Protein AF-A0A1C5TVU7-F1 (afdb_monomer_lite)

Foldseek 3Di:
DDDDDDDDDDDDDDDDDDDDDPVVVVVVVVVVVVVVVVQVVLLVLLLLQLVVQLVLQQLQWFFQDWDDDPQKIWTQIQQRDIGIDHDWDDKDWQDFDWDADPVQFIATQNHTDFHSYDPGTFRKHWDADPVQFIWIDRPNPPDTDFRAHPVRHGRGGDDPDPTDDTDQQWPDWDDDPQWTWTAGDVGDITTHGRDHFNHWYWPQDPPQDDPQEREDEQFDKDKTKIFGGADDKDKDFAPFAKDWDWDDQDPRMIIIIITHHNDDGPDDDDPDPPRFKMKIWHDHVVDIRIDIGGYDYDHAQAWPLVCQVVFHFDQFVNDTDHCVVFNDEAEADDQADEDDAAGHYEYEAPYAHEDDYPDAYQHHHYEDTHPVAAHHYEYLEARHHENPPDLRREAEAERHEYHPQNHADPVRHDEAHYHYPYQAAREDHEYGLYEDEIHPLYANDEAQAQRYEHLEYEYYNYEYEDEDQHAYEHYAHNAHQHEHREYYDEQYEYEYLDPLAAHQAAADYHHQNYEYAEYAAYQAEYERYHRALCERHRYAAYAEYHHAQEEAEYAHDHPAEYEHDEYNPFLHHYDDADHAEYEYDDDHHYWNYRVHCRRYDPHHDIYHYDDDDQCVCHDDDSVVRDGQGDPVSRSHHHDDD

Structure (mmCIF, N/CA/C/O backbone):
data_AF-A0A1C5TVU7-F1
#
_entry.id   AF-A0A1C5TVU7-F1
#
loop_
_atom_site.group_PDB
_atom_site.id
_atom_site.type_symbol
_atom_site.label_atom_id
_atom_site.label_alt_id
_atom_site.label_comp_id
_atom_site.label_asym_id
_atom_site.label_entity_id
_atom_site.label_seq_id
_atom_site.pdbx_PDB_ins_code
_atom_site.Cartn_x
_atom_site.Cartn_y
_atom_site.Cartn_z
_atom_site.occupancy
_atom_site.B_iso_or_equiv
_atom_site.auth_seq_id
_atom_site.auth_comp_id
_atom_site.auth_asym_id
_atom_site.auth_atom_id
_atom_site.pdbx_PDB_model_num
ATOM 1 N N . MET A 1 1 ? -53.229 -3.288 -86.087 1.00 27.42 1 MET A N 1
ATOM 2 C CA . MET A 1 1 ? -53.213 -4.765 -85.972 1.00 27.42 1 MET A CA 1
ATOM 3 C C . MET A 1 1 ? -52.046 -5.154 -85.068 1.00 27.42 1 MET A C 1
ATOM 5 O O . MET A 1 1 ? -50.984 -4.620 -85.321 1.00 27.42 1 MET A O 1
ATOM 9 N N . LYS A 1 2 ? -52.284 -6.005 -84.045 1.00 24.69 2 LYS A N 1
ATOM 10 C CA . LYS A 1 2 ? -51.354 -6.908 -83.299 1.00 24.69 2 LYS A CA 1
ATOM 11 C C . LYS A 1 2 ? -49.920 -6.385 -83.006 1.00 24.69 2 LYS A C 1
ATOM 13 O O . LYS A 1 2 ? -49.188 -6.123 -83.937 1.00 24.69 2 LYS A O 1
ATOM 18 N N . LYS A 1 3 ? -49.362 -6.332 -81.792 1.00 26.61 3 LYS A N 1
ATOM 19 C CA . LYS A 1 3 ? -49.679 -6.824 -80.440 1.00 26.61 3 LYS A CA 1
ATOM 20 C C . LYS A 1 3 ? -48.896 -5.964 -79.421 1.00 26.61 3 LYS A C 1
ATOM 22 O O . LYS A 1 3 ? -47.933 -5.293 -79.764 1.00 26.61 3 LYS A O 1
ATOM 27 N N . LEU A 1 4 ? -49.379 -6.031 -78.186 1.00 27.67 4 LEU A N 1
ATOM 28 C CA . LEU A 1 4 ? -49.015 -5.322 -76.961 1.00 27.67 4 LEU A CA 1
ATOM 29 C C . LEU A 1 4 ? -47.570 -5.477 -76.430 1.00 27.67 4 LEU A C 1
ATOM 31 O O . LEU A 1 4 ? -46.970 -6.537 -76.572 1.00 27.67 4 LEU A O 1
ATOM 35 N N . LYS A 1 5 ? -47.222 -4.475 -75.595 1.00 25.88 5 LYS A N 1
ATOM 36 C CA . LYS A 1 5 ? -46.318 -4.459 -74.419 1.00 25.88 5 LYS A CA 1
ATOM 37 C C . LYS A 1 5 ? -44.823 -4.225 -74.674 1.00 25.88 5 LYS A C 1
ATOM 39 O O . LYS A 1 5 ? -44.022 -5.148 -74.710 1.00 25.88 5 LYS A O 1
ATOM 44 N N . SER A 1 6 ? -44.479 -2.938 -74.722 1.00 25.86 6 SER A N 1
ATOM 45 C CA . SER A 1 6 ? -43.152 -2.388 -74.441 1.00 25.86 6 SER A CA 1
ATOM 46 C C . SER A 1 6 ? -43.303 -1.374 -73.308 1.00 25.86 6 SER A C 1
ATOM 48 O O . SER A 1 6 ? -44.152 -0.491 -73.413 1.00 25.86 6 SER A O 1
ATOM 50 N N . LEU A 1 7 ? -42.526 -1.534 -72.239 1.00 27.09 7 LEU A N 1
ATOM 51 C CA . LEU A 1 7 ? -42.078 -0.455 -71.355 1.00 27.09 7 LEU A CA 1
ATOM 52 C C . LEU A 1 7 ? -40.897 -0.985 -70.531 1.00 27.09 7 LEU A C 1
ATOM 54 O O . LEU A 1 7 ? -41.048 -1.548 -69.452 1.00 27.09 7 LEU A O 1
ATOM 58 N N . LEU A 1 8 ? -39.718 -0.822 -71.132 1.00 28.09 8 LEU A N 1
ATOM 59 C CA . LEU A 1 8 ? -38.454 -0.518 -70.456 1.00 28.09 8 LEU A CA 1
ATOM 60 C C . LEU A 1 8 ? -38.727 0.627 -69.449 1.00 28.09 8 LEU A C 1
ATOM 62 O O . LEU A 1 8 ? -39.401 1.587 -69.831 1.00 28.09 8 LEU A O 1
ATOM 66 N N . PRO A 1 9 ? -38.222 0.570 -68.207 1.00 30.83 9 PRO A N 1
ATOM 67 C CA . PRO A 1 9 ? -36.780 0.640 -67.997 1.00 30.83 9 PRO A CA 1
ATOM 68 C C . PRO A 1 9 ? -36.254 -0.371 -66.965 1.00 30.83 9 PRO A C 1
ATOM 70 O O . PRO A 1 9 ? -37.017 -1.050 -66.293 1.00 30.83 9 PRO A O 1
ATOM 73 N N . PHE A 1 10 ? -34.927 -0.416 -66.839 1.00 27.92 10 PHE A N 1
ATOM 74 C CA . PHE A 1 10 ? -34.132 -1.210 -65.892 1.00 27.92 10 PHE A CA 1
ATOM 75 C C . PHE A 1 10 ? -33.858 -2.670 -66.268 1.00 27.92 10 PHE A C 1
ATOM 77 O O . PHE A 1 10 ? -34.174 -3.608 -65.544 1.00 27.92 10 PHE A O 1
ATOM 84 N N . LEU A 1 11 ? -33.140 -2.846 -67.381 1.00 29.70 11 LEU A N 1
ATOM 85 C CA . LEU A 1 11 ? -32.327 -4.037 -67.618 1.00 29.70 11 LEU A CA 1
ATOM 86 C C . LEU A 1 11 ? -30.891 -3.619 -67.981 1.00 29.70 11 LEU A C 1
ATOM 88 O O . LEU A 1 11 ? -30.637 -3.195 -69.103 1.00 29.70 11 LEU A O 1
ATOM 92 N N . LEU A 1 12 ? -30.004 -3.690 -66.984 1.00 29.80 12 LEU A N 1
ATOM 93 C CA . LEU A 1 12 ? -28.526 -3.683 -67.017 1.00 29.80 12 LEU A CA 1
ATOM 94 C C . LEU A 1 12 ? -28.094 -3.763 -65.534 1.00 29.80 12 LEU A C 1
ATOM 96 O O . LEU A 1 12 ? -27.979 -2.746 -64.868 1.00 29.80 12 LEU A O 1
ATOM 100 N N . MET A 1 13 ? -28.245 -4.907 -64.860 1.00 33.16 13 MET A N 1
ATOM 101 C CA . MET A 1 13 ? -27.297 -6.032 -64.808 1.00 33.16 13 MET A CA 1
ATOM 102 C C . MET A 1 13 ? -25.893 -5.591 -64.347 1.00 33.16 13 MET A C 1
ATOM 104 O O . MET A 1 13 ? -25.187 -4.974 -65.134 1.00 33.16 13 MET A O 1
ATOM 108 N N . LEU A 1 14 ? -25.507 -5.923 -63.099 1.00 29.34 14 LEU A N 1
ATOM 109 C CA . LEU A 1 14 ? -24.294 -6.696 -62.753 1.00 29.34 14 LEU A CA 1
ATOM 110 C C . LEU A 1 14 ? -24.145 -6.919 -61.217 1.00 29.34 14 LEU A C 1
ATOM 112 O O . LEU A 1 14 ? -24.121 -5.968 -60.449 1.00 29.34 14 LEU A O 1
ATOM 116 N N . PHE A 1 15 ? -23.989 -8.199 -60.843 1.00 31.27 15 PHE A N 1
ATOM 117 C CA . PHE A 1 15 ? -23.449 -8.810 -59.606 1.00 31.27 15 PHE A CA 1
ATOM 118 C C . PHE A 1 15 ? -24.074 -8.530 -58.219 1.00 31.27 15 PHE A C 1
ATOM 120 O O . PHE A 1 15 ? -23.709 -7.585 -57.531 1.00 31.27 15 PHE A O 1
ATOM 127 N N . ALA A 1 16 ? -24.860 -9.498 -57.724 1.00 30.72 16 ALA A N 1
ATOM 128 C CA . ALA A 1 16 ? -24.918 -9.840 -56.299 1.00 30.72 16 ALA A CA 1
ATOM 129 C C . ALA A 1 16 ? -24.922 -11.372 -56.147 1.00 30.72 16 ALA A C 1
ATOM 131 O O . ALA A 1 16 ? -25.709 -12.074 -56.782 1.00 30.72 16 ALA A O 1
ATOM 132 N N . LEU A 1 17 ? -23.961 -11.860 -55.366 1.00 33.59 17 LEU A N 1
ATOM 133 C CA . LEU A 1 17 ? -23.707 -13.260 -55.047 1.00 33.59 17 LEU A CA 1
ATOM 134 C C . LEU A 1 17 ? -24.879 -13.876 -54.267 1.00 33.59 17 LEU A C 1
ATOM 136 O O . LEU A 1 17 ? -25.581 -13.201 -53.520 1.00 33.59 17 LEU A O 1
ATOM 140 N N . VAL A 1 18 ? -25.063 -15.179 -54.465 1.00 37.00 18 VAL A N 1
ATOM 141 C CA . VAL A 1 18 ? -26.074 -16.038 -53.841 1.00 37.00 18 VAL A CA 1
ATOM 142 C C . VAL A 1 18 ? -25.920 -16.021 -52.314 1.00 37.00 18 VAL A C 1
ATOM 144 O O . VAL A 1 18 ? -24.942 -16.544 -51.789 1.00 37.00 18 VAL A O 1
ATOM 147 N N . GLY A 1 19 ? -26.892 -15.444 -51.605 1.00 31.45 19 GLY A N 1
ATOM 148 C CA . GLY A 1 19 ? -27.056 -15.622 -50.163 1.00 31.45 19 GLY A CA 1
ATOM 149 C C . GLY A 1 19 ? -27.772 -16.942 -49.881 1.00 31.45 19 GLY A C 1
ATOM 150 O O . GLY A 1 19 ? -28.969 -17.062 -50.142 1.00 31.45 19 GLY A O 1
ATOM 151 N N . CYS A 1 20 ? -27.039 -17.939 -49.380 1.00 40.50 20 CYS A N 1
ATOM 152 C CA . CYS A 1 20 ? -27.645 -19.093 -48.719 1.00 40.50 20 CYS A CA 1
ATOM 153 C C . CYS A 1 20 ? -28.270 -18.646 -47.392 1.00 40.50 20 CYS A C 1
ATOM 155 O O . CYS A 1 20 ? -27.730 -17.792 -46.696 1.00 40.50 20 CYS A O 1
ATOM 157 N N . LYS A 1 21 ? -29.438 -19.218 -47.104 1.00 43.78 21 LYS A N 1
ATOM 158 C CA . LYS A 1 21 ? -30.357 -18.870 -46.020 1.00 43.78 21 LYS A CA 1
ATOM 159 C C . LYS A 1 21 ? -29.686 -18.885 -44.643 1.00 43.78 21 LYS A C 1
ATOM 161 O O . LYS A 1 21 ? -29.135 -19.901 -44.236 1.00 43.78 21 LYS A O 1
ATOM 166 N N . THR A 1 22 ? -29.811 -17.775 -43.930 1.00 49.34 22 THR A N 1
ATOM 167 C CA . THR A 1 22 ? -29.340 -17.561 -42.554 1.00 49.34 22 THR A CA 1
ATOM 168 C C . THR A 1 22 ? -30.268 -18.188 -41.497 1.00 49.34 22 THR A C 1
ATOM 170 O O . THR A 1 22 ? -29.859 -18.350 -40.355 1.00 49.34 22 THR A O 1
ATOM 173 N N . ASP A 1 23 ? -31.483 -18.598 -41.881 1.00 49.44 23 ASP A N 1
ATOM 174 C CA . ASP A 1 23 ? -32.548 -19.029 -40.955 1.00 49.44 23 ASP A CA 1
ATOM 175 C C . ASP A 1 23 ? -32.350 -20.431 -40.338 1.00 49.44 23 ASP A C 1
ATOM 177 O O . ASP A 1 23 ? -32.939 -20.732 -39.300 1.00 49.44 23 ASP A O 1
ATOM 181 N N . ASP A 1 24 ? -31.557 -21.311 -40.962 1.00 51.19 24 ASP A N 1
ATOM 182 C CA . ASP A 1 24 ? -31.311 -22.670 -40.440 1.00 51.19 24 ASP A CA 1
ATOM 183 C C . ASP A 1 24 ? -30.232 -22.667 -39.335 1.00 51.19 24 ASP A C 1
ATOM 185 O O . ASP A 1 24 ? -30.281 -23.478 -38.415 1.00 51.19 24 ASP A O 1
ATOM 189 N N . LEU A 1 25 ? -29.309 -21.696 -39.363 1.00 50.88 25 LEU A N 1
ATOM 190 C CA . LEU A 1 25 ? -28.251 -21.544 -38.357 1.00 50.88 25 LEU A CA 1
ATOM 191 C C . LEU A 1 25 ? -28.781 -21.017 -37.018 1.00 50.88 25 LEU A C 1
ATOM 193 O O . LEU A 1 25 ? -28.322 -21.469 -35.975 1.00 50.88 25 LEU A O 1
ATOM 197 N N . GLU A 1 26 ? -29.751 -20.097 -37.027 1.00 55.28 26 GLU A N 1
ATOM 198 C CA . GLU A 1 26 ? -30.350 -19.577 -35.787 1.00 55.28 26 GLU A CA 1
ATOM 199 C C . GLU A 1 26 ? -31.106 -20.670 -35.015 1.00 55.28 26 GLU A C 1
ATOM 201 O O . GLU A 1 26 ? -30.953 -20.780 -33.802 1.00 55.28 26 GLU A O 1
ATOM 206 N N . LYS A 1 27 ? -31.832 -21.557 -35.710 1.00 55.69 27 LYS A N 1
ATOM 207 C CA . LYS A 1 27 ? -32.555 -22.674 -35.071 1.00 55.69 27 LYS A CA 1
ATOM 208 C C . LYS A 1 27 ? -31.632 -23.737 -34.484 1.00 55.69 27 LYS A C 1
ATOM 210 O O . LYS A 1 27 ? -31.920 -24.266 -33.411 1.00 55.69 27 LYS A O 1
ATOM 215 N N . ASP A 1 28 ? -30.537 -24.050 -35.171 1.00 56.56 28 ASP A N 1
ATOM 216 C CA . ASP A 1 28 ? -29.544 -24.999 -34.666 1.00 56.56 28 ASP A CA 1
ATOM 217 C C . ASP A 1 28 ? -28.790 -24.422 -33.456 1.00 56.56 28 ASP A C 1
ATOM 219 O O . ASP A 1 28 ? -28.496 -25.158 -32.513 1.00 56.56 28 ASP A O 1
ATOM 223 N N . ILE A 1 29 ? -28.529 -23.107 -33.440 1.00 54.69 29 ILE A N 1
ATOM 224 C CA . ILE A 1 29 ? -27.937 -22.395 -32.296 1.00 54.69 29 ILE A CA 1
ATOM 225 C C . ILE A 1 29 ? -28.877 -22.411 -31.088 1.00 54.69 29 ILE A C 1
ATOM 227 O O . ILE A 1 29 ? -28.424 -22.731 -29.989 1.00 54.69 29 ILE A O 1
ATOM 231 N N . ASP A 1 30 ? -30.166 -22.126 -31.279 1.00 57.28 30 ASP A N 1
ATOM 232 C CA . ASP A 1 30 ? -31.153 -22.160 -30.195 1.00 57.28 30 ASP A CA 1
ATOM 233 C C . ASP A 1 30 ? -31.316 -23.585 -29.635 1.00 57.28 30 ASP A C 1
ATOM 235 O O . ASP A 1 30 ? -31.262 -23.787 -28.424 1.00 57.28 30 ASP A O 1
ATOM 239 N N . SER A 1 31 ? -31.366 -24.604 -30.502 1.00 55.62 31 SER A N 1
ATOM 240 C CA . SER A 1 31 ? -31.396 -26.010 -30.075 1.00 55.62 31 SER A CA 1
ATOM 241 C C . SER A 1 31 ? -30.129 -26.433 -29.320 1.00 55.62 31 SER A C 1
ATOM 243 O O . SER A 1 31 ? -30.202 -27.177 -28.341 1.00 55.62 31 SER A O 1
ATOM 245 N N . LEU A 1 32 ? -28.949 -25.974 -29.748 1.00 56.03 32 LEU A N 1
ATOM 246 C CA . LEU A 1 32 ? -27.689 -26.227 -29.045 1.00 56.03 32 LEU A CA 1
ATOM 247 C C . LEU A 1 32 ? -27.647 -25.525 -27.686 1.00 56.03 32 LEU A C 1
ATOM 249 O O . LEU A 1 32 ? -27.160 -26.117 -26.724 1.00 56.03 32 LEU A O 1
ATOM 253 N N . LYS A 1 33 ? -28.175 -24.303 -27.596 1.00 57.56 33 LYS A N 1
ATOM 254 C CA . LYS A 1 33 ? -28.256 -23.531 -26.355 1.00 57.56 33 LYS A CA 1
ATOM 255 C C . LYS A 1 33 ? -29.164 -24.213 -25.333 1.00 57.56 33 LYS A C 1
ATOM 257 O O . LYS A 1 33 ? -28.729 -24.428 -24.206 1.00 57.56 33 LYS A O 1
ATOM 262 N N . ASP A 1 34 ? -30.342 -24.672 -25.754 1.00 59.03 34 ASP A N 1
ATOM 263 C CA . ASP A 1 34 ? -31.269 -25.425 -24.898 1.00 59.03 34 ASP A CA 1
ATOM 264 C C . ASP A 1 34 ? -30.643 -26.736 -24.381 1.00 59.03 34 ASP A C 1
ATOM 266 O O . ASP A 1 34 ? -30.834 -27.129 -23.228 1.00 59.03 34 ASP A O 1
ATOM 270 N N . ARG A 1 35 ? -29.831 -27.405 -25.212 1.00 64.50 35 ARG A N 1
ATOM 271 C CA . ARG A 1 35 ? -29.111 -28.634 -24.833 1.00 64.50 35 ARG A CA 1
ATOM 272 C C . ARG A 1 35 ? -27.988 -28.382 -23.830 1.00 64.50 35 ARG A C 1
ATOM 274 O O . ARG A 1 35 ? -27.797 -29.206 -22.941 1.00 64.50 35 ARG A O 1
ATOM 281 N N . VAL A 1 36 ? -27.250 -27.279 -23.969 1.00 60.66 36 VAL A N 1
ATOM 282 C CA . VAL A 1 36 ? -26.203 -26.885 -23.010 1.00 60.66 36 VAL A CA 1
ATOM 283 C C . VAL A 1 36 ? -26.833 -26.547 -21.662 1.00 60.66 36 VAL A C 1
ATOM 285 O O . VAL A 1 36 ? -26.415 -27.105 -20.654 1.00 60.66 36 VAL A O 1
ATOM 288 N N . THR A 1 37 ? -27.911 -25.759 -21.656 1.00 62.44 37 THR A N 1
ATOM 289 C CA . THR A 1 37 ? -28.654 -25.437 -20.429 1.00 62.44 37 THR A CA 1
ATOM 290 C C . THR A 1 37 ? -29.204 -26.691 -19.738 1.00 62.44 37 THR A C 1
ATOM 292 O O . THR A 1 37 ? -29.186 -26.779 -18.512 1.00 62.44 37 THR A O 1
ATOM 295 N N . SER A 1 38 ? -29.640 -27.702 -20.499 1.00 65.12 38 SER A N 1
ATOM 296 C CA . SER A 1 38 ? -30.075 -28.985 -19.930 1.00 65.12 38 SER A CA 1
ATOM 297 C C . SER A 1 38 ? -28.930 -29.779 -19.285 1.00 65.12 38 SER A C 1
ATOM 299 O O . SER A 1 38 ? -29.127 -30.338 -18.209 1.00 65.12 38 SER A O 1
ATOM 301 N N . LEU A 1 39 ? -27.742 -29.816 -19.900 1.00 69.31 39 LEU A N 1
ATOM 302 C CA . LEU A 1 39 ? -26.565 -30.498 -19.341 1.00 69.31 39 LEU A CA 1
ATOM 303 C C . LEU A 1 39 ? -26.030 -29.793 -18.085 1.00 69.31 39 LEU A C 1
ATOM 305 O O . LEU A 1 39 ? -25.694 -30.459 -17.111 1.00 69.31 39 LEU A O 1
ATOM 309 N N . GLU A 1 40 ? -25.996 -28.459 -18.077 1.00 68.94 40 GLU A N 1
ATOM 310 C CA . GLU A 1 40 ? -25.577 -27.666 -16.911 1.00 68.94 40 GLU A CA 1
ATOM 311 C C . GLU A 1 40 ? -26.496 -27.903 -15.703 1.00 68.94 40 GLU A C 1
ATOM 313 O O . GLU A 1 40 ? -26.018 -28.116 -14.588 1.00 68.94 40 GLU A O 1
ATOM 318 N N . ALA A 1 41 ? -27.814 -27.951 -15.929 1.00 67.38 41 ALA A N 1
ATOM 319 C CA . ALA A 1 41 ? -28.784 -28.261 -14.881 1.00 67.38 41 ALA A CA 1
ATOM 320 C C . ALA A 1 41 ? -28.593 -29.676 -14.302 1.00 67.38 41 ALA A C 1
ATOM 322 O O . ALA A 1 41 ? -28.728 -29.867 -13.096 1.00 67.38 41 ALA A O 1
ATOM 323 N N . GLN A 1 42 ? -28.237 -30.658 -15.136 1.00 69.00 42 GLN A N 1
ATOM 324 C CA . GLN A 1 42 ? -27.994 -32.037 -14.695 1.00 69.00 42 GLN A CA 1
ATOM 325 C C . GLN A 1 42 ? -26.714 -32.179 -13.873 1.00 69.00 42 GLN A C 1
ATOM 327 O O . GLN A 1 42 ? -26.715 -32.865 -12.857 1.00 69.00 42 GLN A O 1
ATOM 332 N N . VAL A 1 43 ? -25.628 -31.518 -14.285 1.00 76.12 43 VAL A N 1
ATOM 333 C CA . VAL A 1 43 ? -24.376 -31.495 -13.513 1.00 76.12 43 VAL A CA 1
ATOM 334 C C . VAL A 1 43 ? -24.604 -30.880 -12.136 1.00 76.12 43 VAL A C 1
ATOM 336 O O . VAL A 1 43 ? -24.103 -31.402 -11.140 1.00 76.12 43 VAL A O 1
ATOM 339 N N . SER A 1 44 ? -25.364 -29.782 -12.071 1.00 75.56 44 SER A N 1
ATOM 340 C CA . SER A 1 44 ? -25.726 -29.159 -10.796 1.00 75.56 44 SER A CA 1
ATOM 341 C C . SER A 1 44 ? -26.488 -30.140 -9.910 1.00 75.56 44 SER A C 1
ATOM 343 O O . SER A 1 44 ? -26.079 -30.377 -8.778 1.00 75.56 44 SER A O 1
ATOM 345 N N . LEU A 1 45 ? -27.533 -30.768 -10.453 1.00 71.81 45 LEU A N 1
ATOM 346 C CA . LEU A 1 45 ? -28.389 -31.692 -9.714 1.00 71.81 45 LEU A CA 1
ATOM 347 C C . LEU A 1 45 ? -27.619 -32.918 -9.191 1.00 71.81 45 LEU A C 1
ATOM 349 O O . LEU A 1 45 ? -27.777 -33.303 -8.034 1.00 71.81 45 LEU A O 1
ATOM 353 N N . LEU A 1 46 ? -26.720 -33.478 -10.005 1.00 77.06 46 LEU A N 1
ATOM 354 C CA . LEU A 1 46 ? -25.828 -34.563 -9.598 1.00 77.06 46 LEU A CA 1
ATOM 355 C C . LEU A 1 46 ? -24.947 -34.159 -8.409 1.00 77.06 46 LEU A C 1
ATOM 357 O O . LEU A 1 46 ? -24.852 -34.884 -7.419 1.00 77.06 46 LEU A O 1
ATOM 361 N N . ASN A 1 47 ? -24.300 -32.997 -8.502 1.00 80.56 47 ASN A N 1
ATOM 362 C CA . ASN A 1 47 ? -23.442 -32.492 -7.434 1.00 80.56 47 ASN A CA 1
ATOM 363 C C . ASN A 1 47 ? -24.239 -32.233 -6.142 1.00 80.56 47 ASN A C 1
ATOM 365 O O . ASN A 1 47 ? -23.749 -32.541 -5.051 1.00 80.56 47 ASN A O 1
ATOM 369 N N . ASP A 1 48 ? -25.469 -31.729 -6.261 1.00 77.25 48 ASP A N 1
ATOM 370 C CA . ASP A 1 48 ? -26.373 -31.499 -5.131 1.00 77.25 48 ASP A CA 1
ATOM 371 C C . ASP A 1 48 ? -26.768 -32.821 -4.445 1.00 77.25 48 ASP A C 1
ATOM 373 O O . ASP A 1 48 ? -26.665 -32.937 -3.219 1.00 77.25 48 ASP A O 1
ATOM 377 N N . ASN A 1 49 ? -27.120 -33.855 -5.218 1.00 76.25 49 ASN A N 1
ATOM 378 C CA . ASN A 1 49 ? -27.471 -35.180 -4.694 1.00 76.25 49 ASN A CA 1
ATOM 379 C C . ASN A 1 49 ? -26.283 -35.886 -4.016 1.00 76.25 49 ASN A C 1
ATOM 381 O O . ASN A 1 49 ? -26.441 -36.473 -2.941 1.00 76.25 49 ASN A O 1
ATOM 385 N N . LEU A 1 50 ? -25.078 -35.801 -4.595 1.00 79.06 50 LEU A N 1
ATOM 386 C CA . LEU A 1 50 ? -23.856 -36.357 -3.994 1.00 79.06 50 LEU A CA 1
ATOM 387 C C . LEU A 1 50 ? -23.549 -35.710 -2.638 1.00 79.06 50 LEU A C 1
ATOM 389 O O . LEU A 1 50 ? -23.174 -36.392 -1.678 1.00 79.06 50 LEU A O 1
ATOM 393 N N . ASN A 1 51 ? -23.743 -34.394 -2.537 1.00 80.25 51 ASN A N 1
ATOM 394 C CA . ASN A 1 51 ? -23.616 -33.681 -1.272 1.00 80.25 51 ASN A CA 1
ATOM 395 C C . ASN A 1 51 ? -24.694 -34.117 -0.266 1.00 80.25 51 ASN A C 1
ATOM 397 O O . ASN A 1 51 ? -24.389 -34.345 0.907 1.00 80.25 51 ASN A O 1
ATOM 401 N N . ALA A 1 52 ? -25.935 -34.295 -0.721 1.00 77.25 52 ALA A N 1
ATOM 402 C CA . ALA A 1 52 ? -27.035 -34.733 0.128 1.00 77.25 52 ALA A CA 1
ATOM 403 C C . ALA A 1 52 ? -26.777 -36.108 0.769 1.00 77.25 52 ALA A C 1
ATOM 405 O O . ALA A 1 52 ? -26.967 -36.279 1.974 1.00 77.25 52 ALA A O 1
ATOM 406 N N . ILE A 1 53 ? -26.261 -37.066 -0.005 1.00 78.19 53 ILE A N 1
ATOM 407 C CA . ILE A 1 53 ? -25.900 -38.406 0.481 1.00 78.19 53 ILE A CA 1
ATOM 408 C C . ILE A 1 53 ? -24.784 -38.347 1.510 1.00 78.19 53 ILE A C 1
ATOM 410 O O . ILE A 1 53 ? -24.903 -38.965 2.565 1.00 78.19 53 ILE A O 1
ATOM 414 N N . ARG A 1 54 ? -23.728 -37.570 1.243 1.00 79.69 54 ARG A N 1
ATOM 415 C CA . ARG A 1 54 ? -22.626 -37.384 2.196 1.00 79.69 54 ARG A CA 1
ATOM 416 C C . ARG A 1 54 ? -23.152 -36.935 3.562 1.00 79.69 54 ARG A C 1
ATOM 418 O O . ARG A 1 54 ? -22.704 -37.429 4.591 1.00 79.69 54 ARG A O 1
ATOM 425 N N . VAL A 1 55 ? -24.125 -36.024 3.573 1.00 78.56 55 VAL A N 1
ATOM 426 C CA . VAL A 1 55 ? -24.732 -35.524 4.812 1.00 78.56 55 VAL A CA 1
ATOM 427 C C . VAL A 1 55 ? -25.619 -36.568 5.491 1.00 78.56 55 VAL A C 1
ATOM 429 O O . VAL A 1 55 ? -25.553 -36.705 6.712 1.00 78.56 55 VAL A O 1
ATOM 432 N N . ILE A 1 56 ? -26.410 -37.329 4.728 1.00 78.31 56 ILE A N 1
ATOM 433 C CA . ILE A 1 56 ? -27.221 -38.432 5.270 1.00 78.31 56 ILE A CA 1
ATOM 434 C C . ILE A 1 56 ? -26.325 -39.498 5.918 1.00 78.31 56 ILE A C 1
ATOM 436 O O . ILE A 1 56 ? -26.625 -39.970 7.013 1.00 78.31 56 ILE A O 1
ATOM 440 N N . LEU A 1 57 ? -25.216 -39.847 5.263 1.00 76.94 57 LEU A N 1
ATOM 441 C CA . LEU A 1 57 ? -24.261 -40.857 5.718 1.00 76.94 57 LEU A CA 1
ATOM 442 C C . LEU A 1 57 ? -23.433 -40.423 6.929 1.00 76.94 57 LEU A C 1
ATOM 444 O O . LEU A 1 57 ? -23.072 -41.259 7.754 1.00 76.94 57 LEU A O 1
ATOM 448 N N . ASP A 1 58 ? -23.112 -39.134 7.041 1.00 76.81 58 ASP A N 1
ATOM 449 C CA . ASP A 1 58 ? -22.366 -38.602 8.182 1.00 76.81 58 ASP A CA 1
ATOM 450 C C . ASP A 1 58 ? -23.164 -38.716 9.492 1.00 76.81 58 ASP A C 1
ATOM 452 O O . ASP A 1 58 ? -22.588 -38.936 10.557 1.00 76.81 58 ASP A O 1
ATOM 456 N N . GLY A 1 59 ? -24.496 -38.581 9.429 1.00 68.38 59 GLY A N 1
ATOM 457 C CA . GLY A 1 59 ? -25.398 -38.793 10.570 1.00 68.38 59 GLY A CA 1
ATOM 458 C C . GLY A 1 59 ? -25.194 -37.834 11.754 1.00 68.38 59 GLY A C 1
ATOM 459 O O . GLY A 1 59 ? -25.847 -37.980 12.786 1.00 68.38 59 GLY A O 1
ATOM 460 N N . SER A 1 60 ? -24.302 -36.846 11.625 1.00 71.56 60 SER A N 1
ATOM 461 C CA . SER A 1 60 ? -23.984 -35.861 12.665 1.00 71.56 60 SER A CA 1
ATOM 462 C C . SER A 1 60 ? -25.041 -34.760 12.802 1.00 71.56 60 SER A C 1
ATOM 464 O O . SER A 1 60 ? -25.058 -34.037 13.800 1.00 71.56 60 SER A O 1
ATOM 466 N N . LYS A 1 61 ? -25.928 -34.635 11.808 1.00 81.25 61 LYS A N 1
ATOM 467 C CA . LYS A 1 61 ? -26.967 -33.604 11.714 1.00 81.25 61 LYS A CA 1
ATOM 468 C C . LYS A 1 61 ? -28.355 -34.231 11.757 1.00 81.25 61 LYS A C 1
ATOM 470 O O . LYS A 1 61 ? -28.550 -35.382 11.384 1.00 81.25 61 LYS A O 1
ATOM 475 N N . THR A 1 62 ? -29.339 -33.449 12.188 1.00 84.75 62 THR A N 1
ATOM 476 C CA . THR A 1 62 ? -30.758 -33.840 12.155 1.00 84.75 62 THR A CA 1
ATOM 477 C C . THR A 1 62 ? -31.540 -32.899 11.242 1.00 84.75 62 THR A C 1
ATOM 479 O O . THR A 1 62 ? -31.063 -31.807 10.927 1.00 84.75 62 THR A O 1
ATOM 482 N N . ILE A 1 63 ? -32.726 -33.304 10.790 1.00 85.06 63 ILE A N 1
ATOM 483 C CA . ILE A 1 63 ? -33.597 -32.464 9.957 1.00 85.06 63 ILE A CA 1
ATOM 484 C C . ILE A 1 63 ? -34.493 -31.639 10.880 1.00 85.06 63 ILE A C 1
ATOM 486 O O . ILE A 1 63 ? -35.288 -32.195 11.640 1.00 85.06 63 ILE A O 1
ATOM 490 N N . SER A 1 64 ? -34.377 -30.314 10.807 1.00 83.75 64 SER A N 1
ATOM 491 C CA . SER A 1 64 ? -35.171 -29.378 11.608 1.00 83.75 64 SER A CA 1
ATOM 492 C C . SER A 1 64 ? -36.546 -29.112 10.990 1.00 83.75 64 SER A C 1
ATOM 494 O O . SER A 1 64 ? -37.535 -28.964 11.713 1.00 83.75 64 SER A O 1
ATOM 496 N N . SER A 1 65 ? -36.620 -29.077 9.657 1.00 82.81 65 SER A N 1
ATOM 497 C CA . SER A 1 65 ? -37.855 -28.971 8.873 1.00 82.81 65 SER A CA 1
ATOM 498 C C . SER A 1 65 ? -37.626 -29.433 7.432 1.00 82.81 65 SER A C 1
ATOM 500 O O . SER A 1 65 ? -36.482 -29.547 6.991 1.00 82.81 65 SER A O 1
ATOM 502 N N . TYR A 1 66 ? -38.703 -29.701 6.694 1.00 86.25 66 TYR A N 1
ATOM 503 C CA . TYR A 1 66 ? -38.627 -29.975 5.262 1.00 86.25 66 TYR A CA 1
ATOM 504 C C . TYR A 1 66 ? -39.871 -29.472 4.524 1.00 86.25 66 TYR A C 1
ATOM 506 O O . TYR A 1 66 ? -40.954 -29.379 5.108 1.00 86.25 66 TYR A O 1
ATOM 514 N N . THR A 1 67 ? -39.722 -29.194 3.232 1.00 85.62 67 THR A N 1
ATOM 515 C CA . THR A 1 67 ? -40.831 -29.042 2.281 1.00 85.62 67 THR A CA 1
ATOM 516 C C . THR A 1 67 ? -40.737 -30.128 1.215 1.00 85.62 67 THR A C 1
ATOM 518 O O . THR A 1 67 ? -39.656 -30.654 0.960 1.00 85.62 67 THR A O 1
ATOM 521 N N . SER A 1 68 ? -41.869 -30.501 0.619 1.00 81.44 68 SER A N 1
ATOM 522 C CA . SER A 1 68 ? -41.917 -31.449 -0.495 1.00 81.44 68 SER A CA 1
ATOM 523 C C . SER A 1 68 ? -42.797 -30.871 -1.595 1.00 81.44 68 SER A C 1
ATOM 525 O O . SER A 1 68 ? -43.990 -30.642 -1.381 1.00 81.44 68 SER A O 1
ATOM 527 N N . GLU A 1 69 ? -42.203 -30.605 -2.754 1.00 78.75 69 GLU A N 1
ATOM 528 C CA . GLU A 1 69 ? -42.888 -30.081 -3.936 1.00 78.75 69 GLU A CA 1
ATOM 529 C C . GLU A 1 69 ? -42.421 -30.855 -5.173 1.00 78.75 69 GLU A C 1
ATOM 531 O O . GLU A 1 69 ? -41.226 -30.991 -5.410 1.00 78.75 69 GLU A O 1
ATOM 536 N N . ASN A 1 70 ? -43.361 -31.377 -5.969 1.00 69.12 70 ASN A N 1
ATOM 537 C CA . ASN A 1 70 ? -43.088 -32.065 -7.242 1.00 69.12 70 ASN A CA 1
ATOM 538 C C . ASN A 1 70 ? -42.042 -33.205 -7.184 1.00 69.12 70 ASN A C 1
ATOM 540 O O . ASN A 1 70 ? -41.359 -33.447 -8.173 1.00 69.12 70 ASN A O 1
ATOM 544 N N . GLY A 1 71 ? -41.921 -33.914 -6.054 1.00 66.38 71 GLY A N 1
ATOM 545 C CA . GLY A 1 71 ? -40.934 -34.993 -5.885 1.00 66.38 71 GLY A CA 1
ATOM 546 C C . GLY A 1 71 ? -39.557 -34.529 -5.393 1.00 66.38 71 GLY A C 1
ATOM 547 O O . GLY A 1 71 ? -38.675 -35.362 -5.201 1.00 66.38 71 GLY A O 1
ATOM 548 N N . THR A 1 72 ? -39.374 -33.232 -5.127 1.00 75.31 72 THR A N 1
ATOM 549 C CA . THR A 1 72 ? -38.180 -32.685 -4.473 1.00 75.31 72 THR A CA 1
ATOM 550 C C . THR A 1 72 ? -38.462 -32.382 -3.004 1.00 75.31 72 THR A C 1
ATOM 552 O O . THR A 1 72 ? -39.390 -31.641 -2.678 1.00 75.31 72 THR A O 1
ATOM 555 N N . TYR A 1 73 ? -37.646 -32.940 -2.113 1.00 79.12 73 TYR A N 1
ATOM 556 C CA . TYR A 1 73 ? -37.607 -32.635 -0.689 1.00 79.12 73 TYR A CA 1
ATOM 557 C C . TYR A 1 73 ? -36.514 -31.604 -0.406 1.00 79.12 73 TYR A C 1
ATOM 559 O O . TYR A 1 73 ? -35.332 -31.901 -0.555 1.00 79.12 73 TYR A O 1
ATOM 567 N N . THR A 1 74 ? -36.886 -30.415 0.060 1.00 85.88 74 THR A N 1
ATOM 568 C CA . THR A 1 74 ? -35.921 -29.427 0.562 1.00 85.88 74 THR A CA 1
ATOM 569 C C . THR A 1 74 ? -35.847 -29.551 2.074 1.00 85.88 74 THR A C 1
ATOM 571 O O . THR A 1 74 ? -36.797 -29.219 2.782 1.00 85.88 74 THR A O 1
ATOM 574 N N . LEU A 1 75 ? -34.725 -30.054 2.573 1.00 85.81 75 LEU A N 1
ATOM 575 C CA . LEU A 1 75 ? -34.442 -30.254 3.987 1.00 85.81 75 LEU A CA 1
ATOM 576 C C . LEU A 1 75 ? -33.727 -29.030 4.549 1.00 85.81 75 LEU A C 1
ATOM 578 O O . LEU A 1 75 ? -32.752 -28.557 3.972 1.00 85.81 75 LEU A O 1
ATOM 582 N N . THR A 1 76 ? -34.158 -28.565 5.714 1.00 86.94 76 THR A N 1
ATOM 583 C CA . THR A 1 76 ? -33.363 -27.668 6.557 1.00 86.94 76 THR A CA 1
ATOM 584 C C . THR A 1 76 ? -32.762 -28.500 7.679 1.00 86.94 76 THR A C 1
ATOM 586 O O . THR A 1 76 ? -33.486 -29.190 8.400 1.00 86.94 76 THR A O 1
ATOM 589 N N . LEU A 1 77 ? -31.444 -28.462 7.832 1.00 87.44 77 LEU A N 1
ATOM 590 C CA . LEU A 1 77 ? -30.732 -29.210 8.861 1.00 87.44 77 LEU A CA 1
ATOM 591 C C . LEU A 1 77 ? -30.738 -28.467 10.200 1.00 87.44 77 LEU A C 1
ATOM 593 O O . LEU A 1 77 ? -31.186 -27.323 10.319 1.00 87.44 77 LEU A O 1
ATOM 597 N N . SER A 1 78 ? -30.246 -29.136 11.234 1.00 84.69 78 SER A N 1
ATOM 598 C CA . SER A 1 78 ? -30.153 -28.601 12.589 1.00 84.69 78 SER A CA 1
ATOM 599 C C . SER A 1 78 ? -29.140 -27.466 12.755 1.00 84.69 78 SER A C 1
ATOM 601 O O . SER A 1 78 ? -29.245 -26.727 13.729 1.00 84.69 78 SER A O 1
ATOM 603 N N . ASP A 1 79 ? -28.199 -27.308 11.821 1.00 79.50 79 ASP A N 1
ATOM 604 C CA . ASP A 1 79 ? -27.260 -26.175 11.751 1.00 79.50 79 ASP A CA 1
ATOM 605 C C . ASP A 1 79 ? -27.800 -24.995 10.916 1.00 79.50 79 ASP A C 1
ATOM 607 O O . ASP A 1 79 ? -27.130 -23.989 10.739 1.00 79.50 79 ASP A O 1
ATOM 611 N N . GLY A 1 80 ? -29.021 -25.104 10.378 1.00 79.69 80 GLY A N 1
ATOM 612 C CA . GLY A 1 80 ? -29.630 -24.088 9.517 1.00 79.69 80 GLY A CA 1
ATOM 613 C C . GLY A 1 80 ? -29.270 -24.192 8.031 1.00 79.69 80 GLY A C 1
ATOM 614 O O . GLY A 1 80 ? -29.923 -23.530 7.223 1.00 79.69 80 GLY A O 1
ATOM 615 N N . SER A 1 81 ? -28.312 -25.041 7.644 1.00 82.69 81 SER A N 1
ATOM 616 C CA . SER A 1 81 ? -28.022 -25.301 6.229 1.00 82.69 81 SER A CA 1
ATOM 617 C C . SER A 1 81 ? -29.185 -26.019 5.535 1.00 82.69 81 SER A C 1
ATOM 619 O O . SER A 1 81 ? -30.019 -26.663 6.180 1.00 82.69 81 SER A O 1
ATOM 621 N N . THR A 1 82 ? -29.262 -25.897 4.207 1.00 85.00 82 THR A N 1
ATOM 622 C CA . THR A 1 82 ? -30.325 -26.521 3.404 1.00 85.00 82 THR A CA 1
ATOM 623 C C . THR A 1 82 ? -29.755 -27.500 2.389 1.00 85.00 82 THR A C 1
ATOM 625 O O . THR A 1 82 ? -28.663 -27.294 1.863 1.00 85.00 82 THR A O 1
ATOM 628 N N . ILE A 1 83 ? -30.492 -28.580 2.140 1.00 82.88 83 ILE A N 1
ATOM 629 C CA . ILE A 1 83 ? -30.158 -29.623 1.167 1.00 82.88 83 ILE A CA 1
ATOM 630 C C . ILE A 1 83 ? -31.421 -29.964 0.389 1.00 82.88 83 ILE A C 1
ATOM 632 O O . ILE A 1 83 ? -32.474 -30.157 0.993 1.00 82.88 83 ILE A O 1
ATOM 636 N N . ALA A 1 84 ? -31.322 -30.068 -0.932 1.00 79.88 84 ALA A N 1
ATOM 637 C CA . ALA A 1 84 ? -32.402 -30.565 -1.773 1.00 79.88 84 ALA A CA 1
ATOM 638 C C . ALA A 1 84 ? -32.157 -32.035 -2.146 1.00 79.88 84 ALA A C 1
ATOM 640 O O . ALA A 1 84 ? -31.036 -32.423 -2.457 1.00 79.88 84 ALA A O 1
ATOM 641 N N . LEU A 1 85 ? -33.217 -32.838 -2.115 1.00 75.06 85 LEU A N 1
ATOM 642 C CA . LEU A 1 85 ? -33.258 -34.225 -2.570 1.00 75.06 85 LEU A CA 1
ATOM 643 C C . LEU A 1 85 ? -34.339 -34.339 -3.634 1.00 75.06 85 LEU A C 1
ATOM 645 O O . LEU A 1 85 ? -35.515 -34.180 -3.313 1.00 75.06 85 LEU A O 1
ATOM 649 N N . THR A 1 86 ? -33.977 -34.620 -4.879 1.00 69.12 86 THR A N 1
ATOM 650 C CA . THR A 1 86 ? -34.962 -34.754 -5.962 1.00 69.12 86 THR A CA 1
ATOM 651 C C . THR A 1 86 ? -35.137 -36.216 -6.348 1.00 69.12 86 THR A C 1
ATOM 653 O O . THR A 1 86 ? -34.163 -36.895 -6.658 1.00 69.12 86 THR A O 1
ATOM 656 N N . GLN A 1 87 ? -36.379 -36.708 -6.334 1.00 61.25 87 GLN A N 1
ATOM 657 C CA . GLN A 1 87 ? -36.726 -38.026 -6.863 1.00 61.25 87 GLN A CA 1
ATOM 658 C C . GLN A 1 87 ? -36.700 -37.980 -8.398 1.00 61.25 87 GLN A C 1
ATOM 660 O O . GLN A 1 87 ? -37.410 -37.186 -9.019 1.00 61.25 87 GLN A O 1
ATOM 665 N N . GLY A 1 88 ? -35.873 -38.823 -9.017 1.00 52.56 88 GLY A N 1
ATOM 666 C CA . GLY A 1 88 ? -35.776 -38.914 -10.474 1.00 52.56 88 GLY A CA 1
ATOM 667 C C . GLY A 1 88 ? -37.035 -39.499 -11.139 1.00 52.56 88 GLY A C 1
ATOM 668 O O . GLY A 1 88 ? -37.827 -40.202 -10.516 1.00 52.56 88 GLY A O 1
ATOM 669 N N . SER A 1 89 ? -37.204 -39.242 -12.441 1.00 48.59 89 SER A N 1
ATOM 670 C CA . SER A 1 89 ? -38.112 -39.980 -13.346 1.00 48.59 89 SER A CA 1
ATOM 671 C C . SER A 1 89 ? -37.318 -40.514 -14.552 1.00 48.59 89 SER A C 1
ATOM 673 O O . SER A 1 89 ? -36.155 -40.160 -14.699 1.00 48.59 89 SER A O 1
ATOM 675 N N . GLU A 1 90 ? -37.867 -41.437 -15.354 1.00 38.78 90 GLU A N 1
ATOM 676 C CA . GLU A 1 90 ? -37.093 -42.205 -16.355 1.00 38.78 90 GLU A CA 1
ATOM 677 C C . GLU A 1 90 ? -36.757 -41.455 -17.669 1.00 38.78 90 GLU A C 1
ATOM 679 O O . GLU A 1 90 ? -37.629 -40.868 -18.316 1.00 38.78 90 GLU A O 1
ATOM 684 N N . GLY A 1 91 ? -35.506 -41.621 -18.136 1.00 43.16 91 GLY A N 1
ATOM 685 C CA . GLY A 1 91 ? -35.011 -41.285 -19.478 1.00 43.16 91 GLY A CA 1
ATOM 686 C C . GLY A 1 91 ? -33.464 -41.324 -19.616 1.00 43.16 91 GLY A C 1
ATOM 687 O O . GLY A 1 91 ? -32.749 -41.062 -18.663 1.00 43.16 91 GLY A O 1
ATOM 688 N N . GLN A 1 92 ? -32.921 -41.703 -20.785 1.00 50.25 92 GLN A N 1
ATOM 689 C CA . GLN A 1 92 ? -31.527 -42.181 -20.952 1.00 50.25 92 GLN A CA 1
ATOM 690 C C . GLN A 1 92 ? -30.489 -41.098 -21.330 1.00 50.25 92 GLN A C 1
ATOM 692 O O . GLN A 1 92 ? -30.538 -40.538 -22.427 1.00 50.25 92 GLN A O 1
ATOM 697 N N . ILE A 1 93 ? -29.485 -40.898 -20.464 1.00 53.12 93 ILE A N 1
ATOM 698 C CA . ILE A 1 93 ? -28.237 -40.142 -20.694 1.00 53.12 93 ILE A CA 1
ATOM 699 C C . ILE A 1 93 ? -27.062 -41.072 -20.383 1.00 53.12 93 ILE A C 1
ATOM 701 O O . ILE A 1 93 ? -27.155 -41.883 -19.467 1.00 53.12 93 ILE A O 1
ATOM 705 N N . VAL A 1 94 ? -25.956 -40.966 -21.127 1.00 60.28 94 VAL A N 1
ATOM 706 C CA . VAL A 1 94 ? -24.715 -41.684 -20.785 1.00 60.28 94 VAL A CA 1
ATOM 707 C C . VAL A 1 94 ? -24.015 -40.920 -19.661 1.00 60.28 94 VAL A C 1
ATOM 709 O O . VAL A 1 94 ? -23.132 -40.091 -19.891 1.00 60.28 94 VAL A O 1
ATOM 712 N N . MET A 1 95 ? -24.507 -41.132 -18.446 1.00 66.44 95 MET A N 1
ATOM 713 C CA . MET A 1 95 ? -23.862 -40.723 -17.206 1.00 66.44 95 MET A CA 1
ATOM 714 C C . MET A 1 95 ? -22.887 -41.834 -16.789 1.00 66.44 95 MET A C 1
ATOM 716 O O . MET A 1 95 ? -23.189 -43.003 -17.035 1.00 66.44 95 MET A O 1
ATOM 720 N N . PRO A 1 96 ? -21.721 -41.517 -16.205 1.00 71.56 96 PRO A N 1
ATOM 721 C CA . PRO A 1 96 ? -20.918 -42.555 -15.575 1.00 71.56 96 PRO A CA 1
ATOM 722 C C . PRO A 1 96 ? -21.690 -43.212 -14.421 1.00 71.56 96 PRO A C 1
ATOM 724 O O . PRO A 1 96 ? -22.450 -42.538 -13.724 1.00 71.56 96 PRO A O 1
ATOM 727 N N . ASP A 1 97 ? -21.484 -44.510 -14.213 1.00 73.88 97 ASP A N 1
ATOM 728 C CA . ASP A 1 97 ? -22.108 -45.249 -13.117 1.00 73.88 97 ASP A CA 1
ATOM 729 C C . ASP A 1 97 ? -21.470 -44.812 -11.800 1.00 73.88 97 ASP A C 1
ATOM 731 O O . ASP A 1 97 ? -20.274 -45.009 -11.576 1.00 73.88 97 ASP A O 1
ATOM 735 N N . ILE A 1 98 ? -22.267 -44.210 -10.920 1.00 77.25 98 ILE A N 1
ATOM 736 C CA . ILE A 1 98 ? -21.824 -43.793 -9.590 1.00 77.25 98 ILE A CA 1
ATOM 737 C C . ILE A 1 98 ? -22.656 -44.537 -8.559 1.00 77.25 98 ILE A C 1
ATOM 739 O O . ILE A 1 98 ? -23.882 -44.449 -8.563 1.00 77.25 98 ILE A O 1
ATOM 743 N N . THR A 1 99 ? -21.991 -45.255 -7.661 1.00 78.00 99 THR A N 1
ATOM 744 C CA . THR A 1 99 ? -22.641 -46.010 -6.586 1.00 78.00 99 THR A CA 1
ATOM 745 C C . THR A 1 99 ? -21.885 -45.856 -5.270 1.00 78.00 99 THR A C 1
ATOM 747 O O . THR A 1 99 ? -20.813 -45.243 -5.201 1.00 78.00 99 THR A O 1
ATOM 750 N N . ILE A 1 100 ? -22.464 -46.397 -4.201 1.00 80.38 100 ILE A N 1
ATOM 751 C CA . ILE A 1 100 ? -21.777 -46.629 -2.934 1.00 80.38 100 ILE A CA 1
ATOM 752 C C . ILE A 1 100 ? -21.655 -48.138 -2.760 1.00 80.38 100 ILE A C 1
ATOM 754 O O . ILE A 1 100 ? -22.599 -48.876 -3.026 1.00 80.38 100 ILE A O 1
ATOM 758 N N . ASN A 1 101 ? -20.467 -48.607 -2.383 1.00 82.25 101 ASN A N 1
ATOM 759 C CA . ASN A 1 101 ? -20.270 -50.022 -2.080 1.00 82.25 101 ASN A CA 1
ATOM 760 C C . ASN A 1 101 ? -20.635 -50.349 -0.623 1.00 82.25 101 ASN A C 1
ATOM 762 O O . ASN A 1 101 ? -20.737 -49.462 0.222 1.00 82.25 101 ASN A O 1
ATOM 766 N N . GLU A 1 102 ? -20.690 -51.644 -0.299 1.00 80.06 102 GLU A N 1
ATOM 767 C CA . GLU A 1 102 ? -20.977 -52.152 1.055 1.00 80.06 102 GLU A CA 1
ATOM 768 C C . GLU A 1 102 ? -20.030 -51.605 2.154 1.00 80.06 102 GLU A C 1
ATOM 770 O O . GLU A 1 102 ? -20.339 -51.685 3.342 1.00 80.06 102 GLU A O 1
ATOM 775 N N . ASN A 1 103 ? -18.870 -51.044 1.781 1.00 81.94 103 ASN A N 1
ATOM 776 C CA . ASN A 1 103 ? -17.906 -50.431 2.701 1.00 81.94 103 ASN A CA 1
ATOM 777 C C . ASN A 1 103 ? -18.121 -48.914 2.895 1.00 81.94 103 ASN A C 1
ATOM 779 O O . ASN A 1 103 ? -17.289 -48.274 3.541 1.00 81.94 103 ASN A O 1
ATOM 783 N N . GLY A 1 104 ? -19.179 -48.321 2.328 1.00 79.19 104 GLY A N 1
ATOM 784 C CA . GLY A 1 104 ? -19.468 -46.886 2.432 1.00 79.19 104 GLY A CA 1
ATOM 785 C C . GLY A 1 104 ? -18.554 -45.998 1.578 1.00 79.19 104 GLY A C 1
ATOM 786 O O . GLY A 1 104 ? -18.288 -44.848 1.936 1.00 79.19 104 GLY A O 1
ATOM 787 N N . GLN A 1 105 ? -18.028 -46.525 0.469 1.00 85.56 105 GLN A N 1
ATOM 788 C CA . GLN A 1 105 ? -17.108 -45.808 -0.417 1.00 85.56 105 GLN A CA 1
ATOM 789 C C . GLN A 1 105 ? -17.797 -45.397 -1.714 1.00 85.56 105 GLN A C 1
ATOM 791 O O . GLN A 1 105 ? -18.546 -46.187 -2.284 1.00 85.56 105 GLN A O 1
ATOM 796 N N . TRP A 1 106 ? -17.479 -44.200 -2.207 1.00 85.38 106 TRP A N 1
ATOM 797 C CA . TRP A 1 106 ? -17.840 -43.765 -3.552 1.00 85.38 106 TRP A CA 1
ATOM 798 C C . TRP A 1 106 ? -17.172 -44.675 -4.586 1.00 85.38 106 TRP A C 1
ATOM 800 O O . TRP A 1 106 ? -15.950 -44.869 -4.553 1.00 85.38 106 TRP A O 1
ATOM 810 N N . VAL A 1 107 ? -17.972 -45.200 -5.508 1.00 82.69 107 VAL A N 1
ATOM 811 C CA . VAL A 1 107 ? -17.530 -46.003 -6.646 1.00 82.69 107 VAL A CA 1
ATOM 812 C C . VAL A 1 107 ? -17.950 -45.302 -7.931 1.00 82.69 107 VAL A C 1
ATOM 814 O O . VAL A 1 107 ? -19.116 -44.951 -8.080 1.00 82.69 107 VAL A O 1
ATOM 817 N N . LEU A 1 108 ? -17.005 -45.103 -8.846 1.00 83.12 108 LEU A N 1
ATOM 818 C CA . LEU A 1 108 ? -17.216 -44.514 -10.169 1.00 83.12 108 LEU A CA 1
ATOM 819 C C . LEU A 1 108 ? -16.791 -45.536 -11.226 1.00 83.12 108 LEU A C 1
ATOM 821 O O . LEU A 1 108 ? -15.631 -45.938 -11.243 1.00 83.12 108 LEU A O 1
ATOM 825 N N . ASN A 1 109 ? -17.716 -45.980 -12.079 1.00 80.31 109 ASN A N 1
ATOM 826 C CA . ASN A 1 109 ? -17.498 -47.011 -13.105 1.00 80.31 109 ASN A CA 1
ATOM 827 C C . ASN A 1 109 ? -16.781 -48.271 -12.565 1.00 80.31 109 ASN A C 1
ATOM 829 O O . ASN A 1 109 ? -15.909 -48.839 -13.215 1.00 80.31 109 ASN A O 1
ATOM 833 N N . GLY A 1 110 ? -17.115 -48.692 -11.340 1.00 77.56 110 GLY A N 1
ATOM 834 C CA . GLY A 1 110 ? -16.507 -49.856 -10.683 1.00 77.56 110 GLY A CA 1
ATOM 835 C C . GLY A 1 110 ? -15.197 -49.589 -9.926 1.00 77.56 110 GLY A C 1
ATOM 836 O O . GLY A 1 110 ? -14.751 -50.467 -9.184 1.00 77.56 110 GLY A O 1
ATOM 837 N N . GLU A 1 111 ? -14.606 -48.394 -10.026 1.00 81.44 111 GLU A N 1
ATOM 838 C CA . GLU A 1 111 ? -13.400 -48.013 -9.280 1.00 81.44 111 GLU A CA 1
ATOM 839 C C . GLU A 1 111 ? -13.722 -47.239 -7.995 1.00 81.44 111 GLU A C 1
ATOM 841 O O . GLU A 1 111 ? -14.560 -46.338 -7.971 1.00 81.44 111 GLU A O 1
ATOM 846 N N . VAL A 1 112 ? -13.033 -47.575 -6.900 1.00 86.00 112 VAL A N 1
ATOM 847 C CA . VAL A 1 112 ? -13.187 -46.898 -5.603 1.00 86.00 112 VAL A CA 1
ATOM 848 C C . VAL A 1 112 ? -12.446 -45.563 -5.621 1.00 86.00 112 VAL A C 1
ATOM 850 O O . VAL A 1 112 ? -11.223 -45.538 -5.754 1.00 86.00 112 VAL A O 1
ATOM 853 N N . ILE A 1 113 ? -13.175 -44.468 -5.399 1.00 82.06 113 ILE A N 1
ATOM 854 C CA . ILE A 1 113 ? -12.648 -43.096 -5.512 1.00 82.06 113 ILE A CA 1
ATOM 855 C C . ILE A 1 113 ? -12.607 -42.322 -4.184 1.00 82.06 113 ILE A C 1
ATOM 857 O O . ILE A 1 113 ? -11.959 -41.282 -4.101 1.00 82.06 113 ILE A O 1
ATOM 861 N N . GLY A 1 114 ? -13.245 -42.807 -3.112 1.00 81.94 114 GLY A N 1
ATOM 862 C CA . GLY A 1 114 ? -13.162 -42.148 -1.802 1.00 81.94 114 GLY A CA 1
ATOM 863 C C . GLY A 1 114 ? -14.162 -42.644 -0.760 1.00 81.94 114 GLY A C 1
ATOM 864 O O . GLY A 1 114 ? -15.015 -43.473 -1.051 1.00 81.94 114 GLY A O 1
ATOM 865 N N . GLN A 1 115 ? -14.060 -42.136 0.472 1.00 84.56 115 GLN A N 1
ATOM 866 C CA . GLN A 1 115 ? -15.036 -42.400 1.541 1.00 84.56 115 GLN A CA 1
ATOM 867 C C . GLN A 1 115 ? -16.256 -41.486 1.396 1.00 84.56 115 GLN A C 1
ATOM 869 O O . GLN A 1 115 ? -16.090 -40.275 1.234 1.00 84.56 115 GLN A O 1
ATOM 874 N N . ALA A 1 116 ? -17.463 -42.046 1.499 1.00 77.12 116 ALA A N 1
ATOM 875 C CA . ALA A 1 116 ? -18.706 -41.275 1.429 1.00 77.12 116 ALA A CA 1
ATOM 876 C C . ALA A 1 116 ? -19.142 -40.692 2.790 1.00 77.12 116 ALA A C 1
ATOM 878 O O . ALA A 1 116 ? -20.006 -39.820 2.839 1.00 77.12 116 ALA A O 1
ATOM 879 N N . THR A 1 117 ? -18.500 -41.116 3.888 1.00 75.31 117 THR A N 1
ATOM 880 C CA . THR A 1 117 ? -18.805 -40.709 5.273 1.00 75.31 117 THR A CA 1
ATOM 881 C C . THR A 1 117 ? -17.667 -39.896 5.918 1.00 75.31 117 THR A C 1
ATOM 883 O O . THR A 1 117 ? -16.492 -40.236 5.748 1.00 75.31 117 THR A O 1
ATOM 886 N N . GLY A 1 118 ? -18.001 -38.905 6.757 1.00 63.12 118 GLY A N 1
ATOM 887 C CA . GLY A 1 118 ? -17.084 -38.263 7.713 1.00 63.12 118 GLY A CA 1
ATOM 888 C C . GLY A 1 118 ? -16.296 -37.032 7.228 1.00 63.12 118 GLY A C 1
ATOM 889 O O . GLY A 1 118 ? -16.273 -36.676 6.048 1.00 63.12 118 GLY A O 1
ATOM 890 N N . ASN A 1 119 ? -15.580 -36.391 8.164 1.00 51.97 119 ASN A N 1
ATOM 891 C CA . ASN A 1 119 ? -14.782 -35.167 7.946 1.00 51.97 119 ASN A CA 1
ATOM 892 C C . ASN A 1 119 ? -13.582 -35.327 6.985 1.00 51.97 119 ASN A C 1
ATOM 894 O O . ASN A 1 119 ? -12.981 -34.329 6.598 1.00 51.97 119 ASN A O 1
ATOM 898 N N . SER A 1 120 ? -13.217 -36.556 6.605 1.00 54.69 120 SER A N 1
ATOM 899 C CA . SER A 1 120 ? -12.127 -36.855 5.656 1.00 54.69 120 SER A CA 1
ATOM 900 C C . SER A 1 120 ? -12.619 -37.429 4.320 1.00 54.69 120 SER A C 1
ATOM 902 O O . SER A 1 120 ? -11.798 -37.724 3.455 1.00 54.69 120 SER A O 1
ATOM 904 N N . GLY A 1 121 ? -13.934 -37.609 4.146 1.00 64.56 121 GLY A N 1
ATOM 905 C CA . GLY A 1 121 ? -14.528 -38.032 2.879 1.00 64.56 121 GLY A CA 1
ATOM 906 C C . GLY A 1 121 ? -14.626 -36.853 1.915 1.00 64.56 121 GLY A C 1
ATOM 907 O O . GLY A 1 121 ? -15.267 -35.851 2.228 1.00 64.56 121 GLY A O 1
ATOM 908 N N . ILE A 1 122 ? -13.975 -36.940 0.756 1.00 71.75 122 ILE A N 1
ATOM 909 C CA . ILE A 1 122 ? -14.093 -35.918 -0.287 1.00 71.75 122 ILE A CA 1
ATOM 910 C C . ILE A 1 122 ? -15.320 -36.253 -1.136 1.00 71.75 122 ILE A C 1
ATOM 912 O O . ILE A 1 122 ? -15.381 -37.331 -1.722 1.00 71.75 122 ILE A O 1
ATOM 916 N N . THR A 1 123 ? -16.294 -35.339 -1.196 1.00 84.44 123 THR A N 1
ATOM 917 C CA . THR A 1 123 ? -17.433 -35.448 -2.119 1.00 84.44 123 THR A CA 1
ATOM 918 C C . THR A 1 123 ? -16.950 -35.106 -3.529 1.00 84.44 123 THR A C 1
ATOM 920 O O . THR A 1 123 ? -16.509 -33.970 -3.734 1.00 84.44 123 THR A O 1
ATOM 923 N N . PRO A 1 124 ? -17.010 -36.041 -4.492 1.00 84.81 124 PRO A N 1
ATOM 924 C CA . PRO A 1 124 ? -16.611 -35.762 -5.864 1.00 84.81 124 PRO A CA 1
ATOM 925 C C . PRO A 1 124 ? -17.487 -34.668 -6.480 1.00 84.81 124 PRO A C 1
ATOM 927 O O . PRO A 1 124 ? -18.690 -34.623 -6.218 1.00 84.81 124 PRO A O 1
ATOM 930 N N . LYS A 1 125 ? -16.896 -33.804 -7.312 1.00 87.19 125 LYS A N 1
ATOM 931 C CA . LYS A 1 125 ? -17.642 -32.817 -8.110 1.00 87.19 125 LYS A CA 1
ATOM 932 C C . LYS A 1 125 ? -17.503 -33.107 -9.592 1.00 87.19 125 LYS A C 1
ATOM 934 O O . LYS A 1 125 ? -16.387 -33.200 -10.094 1.00 87.19 125 LYS A O 1
ATOM 939 N N . PHE A 1 126 ? -18.620 -33.198 -10.295 1.00 86.06 126 PHE A N 1
ATOM 940 C CA . PHE A 1 126 ? -18.658 -33.432 -11.731 1.00 86.06 126 PHE A CA 1
ATOM 941 C C . PHE A 1 126 ? -18.804 -32.127 -12.507 1.00 86.06 126 PHE A C 1
ATOM 943 O O . PHE A 1 126 ? -19.389 -31.159 -12.020 1.00 86.06 126 PHE A O 1
ATOM 950 N N . ASN A 1 127 ? -18.276 -32.121 -13.728 1.00 86.31 127 ASN A N 1
ATOM 951 C CA . ASN A 1 127 ? -18.486 -31.078 -14.725 1.00 86.31 127 ASN A CA 1
ATOM 952 C C . ASN A 1 127 ? -18.442 -31.673 -16.143 1.00 86.31 127 ASN A C 1
ATOM 954 O O . ASN A 1 127 ? -17.976 -32.797 -16.339 1.00 86.31 127 ASN A O 1
ATOM 958 N N . ILE A 1 128 ? -18.893 -30.909 -17.138 1.00 82.12 128 ILE A N 1
ATOM 959 C CA . ILE A 1 128 ? -18.663 -31.200 -18.554 1.00 82.12 128 ILE A CA 1
ATOM 960 C C . ILE A 1 128 ? -17.525 -30.317 -19.072 1.00 82.12 128 ILE A C 1
ATOM 962 O O . ILE A 1 128 ? -17.545 -29.094 -18.931 1.00 82.12 128 ILE A O 1
ATOM 966 N N . SER A 1 129 ? -16.531 -30.936 -19.700 1.00 85.12 129 SER A N 1
ATOM 967 C CA . SER A 1 129 ? -15.425 -30.235 -20.347 1.00 85.12 129 SER A CA 1
ATOM 968 C C . SER A 1 129 ? -15.871 -29.475 -21.602 1.00 85.12 129 SER A C 1
ATOM 970 O O . SER A 1 129 ? -16.891 -29.778 -22.224 1.00 85.12 129 SER A O 1
ATOM 972 N N . ALA A 1 130 ? -15.046 -28.530 -22.060 1.00 76.50 130 ALA A N 1
ATOM 973 C CA . ALA A 1 130 ? -15.303 -27.793 -23.302 1.00 76.50 130 ALA A CA 1
ATOM 974 C C . ALA A 1 130 ? -15.396 -28.705 -24.549 1.00 76.50 130 ALA A C 1
ATOM 976 O O . ALA A 1 130 ? -16.118 -28.387 -25.495 1.00 76.50 130 ALA A O 1
ATOM 977 N N . ASP A 1 131 ? -14.702 -29.850 -24.551 1.00 81.44 131 ASP A N 1
ATOM 978 C CA . ASP A 1 131 ? -14.773 -30.875 -25.603 1.00 81.44 131 ASP A CA 1
ATOM 979 C C . ASP A 1 131 ? -15.944 -31.868 -25.428 1.00 81.44 131 ASP A C 1
ATOM 981 O O . ASP A 1 131 ? -16.051 -32.810 -26.210 1.00 81.44 131 ASP A O 1
ATOM 985 N N . LYS A 1 132 ? -16.872 -31.605 -24.491 1.00 78.12 132 LYS A N 1
ATOM 986 C CA . LYS A 1 132 ? -18.111 -32.365 -24.227 1.00 78.12 132 LYS A CA 1
ATOM 987 C C . LYS A 1 132 ? -17.890 -33.770 -23.658 1.00 78.12 132 LYS A C 1
ATOM 989 O O . LYS A 1 132 ? -18.581 -34.714 -24.043 1.00 78.12 132 LYS A O 1
ATOM 994 N N . TYR A 1 133 ? -16.962 -33.905 -22.717 1.00 83.88 133 TYR A N 1
ATOM 995 C CA . TYR A 1 133 ? -16.734 -35.134 -21.956 1.00 83.88 133 TYR A CA 1
ATOM 996 C C . TYR A 1 133 ? -16.951 -34.894 -20.466 1.00 83.88 133 TYR A C 1
ATOM 998 O O . TYR A 1 133 ? -16.801 -33.777 -19.970 1.00 83.88 133 TYR A O 1
ATOM 1006 N N . TRP A 1 134 ? -17.306 -35.952 -19.749 1.00 85.56 134 TRP A N 1
ATOM 1007 C CA . TRP A 1 134 ? -17.427 -35.896 -18.300 1.00 85.56 134 TRP A CA 1
ATOM 1008 C C . TRP A 1 134 ? -16.058 -35.701 -17.644 1.00 85.56 134 TRP A C 1
ATOM 1010 O O . TRP A 1 134 ? -15.074 -36.350 -18.013 1.00 85.56 134 TRP A O 1
ATOM 1020 N N . GLN A 1 135 ? -16.013 -34.822 -16.647 1.00 88.69 135 GLN A N 1
ATOM 1021 C CA . GLN A 1 135 ? -14.878 -34.637 -15.755 1.00 88.69 135 GLN A CA 1
ATOM 1022 C C . GLN A 1 135 ? -15.314 -34.743 -14.296 1.00 88.69 135 GLN A C 1
ATOM 1024 O O . GLN A 1 135 ? -16.446 -34.396 -13.958 1.00 88.69 135 GLN A O 1
ATOM 1029 N N . VAL A 1 136 ? -14.400 -35.183 -13.437 1.00 88.88 136 VAL A N 1
ATOM 1030 C CA . VAL A 1 136 ? -14.597 -35.319 -11.992 1.00 88.88 136 VAL A CA 1
ATOM 1031 C C . VAL A 1 136 ? -13.449 -34.655 -11.235 1.00 88.88 136 VAL A C 1
ATOM 1033 O O . VAL A 1 136 ? -12.302 -34.671 -11.676 1.00 88.88 136 VAL A O 1
ATOM 1036 N N . SER A 1 137 ? -13.767 -34.041 -10.103 1.00 88.69 137 SER A N 1
ATOM 1037 C CA . SER A 1 137 ? -12.826 -33.419 -9.181 1.00 88.69 137 SER A CA 1
ATOM 1038 C C . SER A 1 137 ? -12.870 -34.114 -7.826 1.00 88.69 137 SER A C 1
ATOM 1040 O O . SER A 1 137 ? -13.948 -34.352 -7.276 1.00 88.69 137 SER A O 1
ATOM 1042 N N . PHE A 1 138 ? -11.685 -34.361 -7.271 1.00 85.44 138 PHE A N 1
ATOM 1043 C CA . PHE A 1 138 ? -11.471 -34.939 -5.942 1.00 85.44 138 PHE A CA 1
ATOM 1044 C C . PHE A 1 138 ? -10.786 -33.954 -4.983 1.00 85.44 138 PHE A C 1
ATOM 1046 O O . PHE A 1 138 ? -10.161 -34.359 -4.009 1.00 85.44 138 PHE A O 1
ATOM 1053 N N . ASP A 1 139 ? -10.867 -32.652 -5.258 1.00 84.12 139 ASP A N 1
ATOM 1054 C CA . ASP A 1 139 ? -10.232 -31.594 -4.462 1.00 84.12 139 ASP A CA 1
ATOM 1055 C C . ASP A 1 139 ? -11.125 -30.349 -4.330 1.00 84.12 139 ASP A C 1
ATOM 1057 O O . ASP A 1 139 ? -10.655 -29.210 -4.292 1.00 84.12 139 ASP A O 1
ATOM 1061 N N . GLU A 1 140 ? -12.435 -30.593 -4.231 1.00 81.00 140 GLU A N 1
ATOM 1062 C CA . GLU A 1 140 ? -13.496 -29.585 -4.091 1.00 81.00 140 GLU A CA 1
ATOM 1063 C C . GLU A 1 140 ? -13.686 -28.675 -5.319 1.00 81.00 140 GLU A C 1
ATOM 1065 O O . GLU A 1 140 ? -14.360 -27.643 -5.225 1.00 81.00 140 GLU A O 1
ATOM 1070 N N . GLY A 1 141 ? -13.189 -29.089 -6.487 1.00 82.88 141 GLY A N 1
ATOM 1071 C CA . GLY A 1 141 ? -13.330 -28.384 -7.763 1.00 82.88 141 GLY A CA 1
ATOM 1072 C C . GLY A 1 141 ? -12.101 -27.573 -8.174 1.00 82.88 141 GLY A C 1
ATOM 1073 O O . GLY A 1 141 ? -12.233 -26.713 -9.043 1.00 82.88 141 GLY A O 1
ATOM 1074 N N . LYS A 1 142 ? -10.931 -27.794 -7.555 1.00 85.50 142 LYS A N 1
ATOM 1075 C CA . LYS A 1 142 ? -9.688 -27.076 -7.898 1.00 85.50 142 LYS A CA 1
ATOM 1076 C C . LYS A 1 142 ? -9.031 -27.669 -9.143 1.00 85.50 142 LYS A C 1
ATOM 1078 O O . LYS A 1 142 ? -8.515 -26.922 -9.970 1.00 85.50 142 LYS A O 1
ATOM 1083 N N . THR A 1 143 ? -9.085 -28.989 -9.297 1.00 88.62 143 THR A N 1
ATOM 1084 C CA . THR A 1 143 ? -8.620 -29.717 -10.479 1.00 88.62 143 THR A CA 1
ATOM 1085 C C . THR A 1 143 ? -9.666 -30.730 -10.942 1.00 88.62 143 THR A C 1
ATOM 1087 O O . THR A 1 143 ? -10.476 -31.210 -10.151 1.00 88.62 143 THR A O 1
ATOM 1090 N N . TYR A 1 144 ? -9.679 -31.010 -12.249 1.00 90.88 144 TYR A N 1
ATOM 1091 C CA . TYR A 1 144 ? -10.640 -31.901 -12.901 1.00 90.88 144 TYR A CA 1
ATOM 1092 C C . TYR A 1 144 ? -9.915 -32.917 -13.785 1.00 90.88 144 TYR A C 1
ATOM 1094 O O . TYR A 1 144 ? -9.097 -32.546 -14.631 1.00 90.88 144 TYR A O 1
ATOM 1102 N N . GLU A 1 145 ? -10.268 -34.186 -13.629 1.00 91.50 145 GLU A N 1
ATOM 1103 C CA . GLU A 1 145 ? -9.778 -35.307 -14.430 1.00 91.50 145 GLU A CA 1
ATOM 1104 C C . GLU A 1 145 ? -10.901 -35.840 -15.327 1.00 91.50 145 GLU A C 1
ATOM 1106 O O . GLU A 1 145 ? -12.077 -35.730 -14.985 1.00 91.50 145 GLU A O 1
ATOM 1111 N N . TYR A 1 146 ? -10.569 -36.385 -16.503 1.00 91.19 146 TYR A N 1
ATOM 1112 C CA . TYR A 1 146 ? -11.581 -36.979 -17.386 1.00 91.19 146 TYR A CA 1
ATOM 1113 C C . TYR A 1 146 ? -12.114 -38.276 -16.789 1.00 91.19 146 TYR A C 1
ATOM 1115 O O . TYR A 1 146 ? -11.334 -39.127 -16.368 1.00 91.19 146 TYR A O 1
ATOM 1123 N N . VAL A 1 147 ? -13.432 -38.453 -16.835 1.00 84.62 147 VAL A N 1
ATOM 1124 C CA . VAL A 1 147 ? -14.046 -39.735 -16.496 1.00 84.62 147 VAL A CA 1
ATOM 1125 C C . VAL A 1 147 ? -13.792 -40.711 -17.640 1.00 84.62 147 VAL A C 1
ATOM 1127 O O . VAL A 1 147 ? -14.079 -40.406 -18.804 1.00 84.62 147 VAL A O 1
ATOM 1130 N N . LEU A 1 148 ? -13.239 -41.872 -17.296 1.00 85.69 148 LEU A N 1
ATOM 1131 C CA . LEU A 1 148 ? -12.936 -42.950 -18.228 1.00 85.69 148 LEU A CA 1
ATOM 1132 C C . LEU A 1 148 ? -13.930 -44.100 -18.045 1.00 85.69 148 LEU A C 1
ATOM 1134 O O . LEU A 1 148 ? -14.412 -44.340 -16.936 1.00 85.69 148 LEU A O 1
ATOM 1138 N N . ASP A 1 149 ? -14.261 -44.783 -19.135 1.00 79.62 149 ASP A N 1
ATOM 1139 C CA . ASP A 1 149 ? -15.024 -46.029 -19.096 1.00 79.62 149 ASP A CA 1
ATOM 1140 C C . ASP A 1 149 ? -14.138 -47.230 -18.706 1.00 79.62 149 ASP A C 1
ATOM 1142 O O . ASP A 1 149 ? -12.927 -47.101 -18.516 1.00 79.62 149 ASP A O 1
ATOM 1146 N N . GLU A 1 150 ? -14.734 -48.424 -18.626 1.00 77.06 150 GLU A N 1
ATOM 1147 C CA . GLU A 1 150 ? -14.025 -49.676 -18.305 1.00 77.06 150 GLU A CA 1
ATOM 1148 C C . GLU A 1 150 ? -12.876 -50.014 -19.284 1.00 77.06 150 GLU A C 1
ATOM 1150 O O . GLU A 1 150 ? -12.011 -50.833 -18.968 1.00 77.06 150 GLU A O 1
ATOM 1155 N N . ASN A 1 151 ? -12.843 -49.395 -20.472 1.00 80.81 151 ASN A N 1
ATOM 1156 C CA . ASN A 1 151 ? -11.821 -49.599 -21.501 1.00 80.81 151 ASN A CA 1
ATOM 1157 C C . ASN A 1 151 ? -10.753 -48.487 -21.518 1.00 80.81 151 ASN A C 1
ATOM 1159 O O . ASN A 1 151 ? -9.817 -48.554 -22.321 1.00 80.81 151 ASN A O 1
ATOM 1163 N N . GLY A 1 152 ? -10.862 -47.481 -20.644 1.00 80.88 152 GLY A N 1
ATOM 1164 C CA . GLY A 1 152 ? -9.962 -46.329 -20.588 1.00 80.88 152 GLY A CA 1
ATOM 1165 C C . GLY A 1 152 ? -10.277 -45.226 -21.607 1.00 80.88 152 GLY A C 1
ATOM 1166 O O . GLY A 1 152 ? -9.436 -44.348 -21.827 1.00 80.88 152 GLY A O 1
ATOM 1167 N N . GLU A 1 153 ? -11.449 -45.248 -22.247 1.00 85.00 153 GLU A N 1
ATOM 1168 C CA . GLU A 1 153 ? -11.899 -44.212 -23.183 1.00 85.00 153 GLU A CA 1
ATOM 1169 C C . GLU A 1 153 ? -12.683 -43.105 -22.456 1.00 85.00 153 GLU A C 1
ATOM 1171 O O . GLU A 1 153 ? -13.358 -43.346 -21.458 1.00 85.00 153 GLU A O 1
ATOM 1176 N N . LYS A 1 154 ? -12.607 -41.856 -22.944 1.00 86.94 154 LYS A N 1
ATOM 1177 C CA . LYS A 1 154 ? -13.325 -40.726 -22.327 1.00 86.94 154 LYS A CA 1
ATOM 1178 C C . LYS A 1 154 ? -14.844 -40.890 -22.474 1.00 86.94 154 LYS A C 1
ATOM 1180 O O . LYS A 1 154 ? -15.340 -41.053 -23.590 1.00 86.94 154 LYS A O 1
ATOM 1185 N N . VAL A 1 155 ? -15.591 -40.699 -21.387 1.00 78.31 155 VAL A N 1
ATOM 1186 C CA . VAL A 1 155 ? -17.063 -40.782 -21.401 1.00 78.31 155 VAL A CA 1
ATOM 1187 C C . VAL A 1 155 ? -17.679 -39.506 -21.988 1.00 78.31 155 VAL A C 1
ATOM 1189 O O . VAL A 1 155 ? -17.546 -38.413 -21.430 1.00 78.31 155 VAL A O 1
ATOM 1192 N N . ALA A 1 156 ? -18.350 -39.626 -23.135 1.00 77.38 156 ALA A N 1
ATOM 1193 C CA . ALA A 1 156 ? -18.911 -38.489 -23.866 1.00 77.38 156 ALA A CA 1
ATOM 1194 C C . ALA A 1 156 ? -20.249 -38.000 -23.277 1.00 77.38 156 ALA A C 1
ATOM 1196 O O . ALA A 1 156 ? -21.185 -38.776 -23.094 1.00 77.38 156 ALA A O 1
ATOM 1197 N N . ALA A 1 157 ? -20.383 -36.687 -23.085 1.00 72.69 157 ALA A N 1
ATOM 1198 C CA . ALA A 1 157 ? -21.615 -36.038 -22.645 1.00 72.69 157 ALA A CA 1
ATOM 1199 C C . ALA A 1 157 ? -22.499 -35.704 -23.861 1.00 72.69 157 ALA A C 1
ATOM 1201 O O . ALA A 1 157 ? -22.452 -34.599 -24.412 1.00 72.69 157 ALA A O 1
ATOM 1202 N N . THR A 1 158 ? -23.276 -36.683 -24.348 1.00 64.12 158 THR A N 1
ATOM 1203 C CA . THR A 1 158 ? -24.106 -36.520 -25.559 1.00 64.12 158 THR A CA 1
ATOM 1204 C C . THR A 1 158 ? -25.596 -36.768 -25.319 1.00 64.12 158 THR A C 1
ATOM 1206 O O . THR A 1 158 ? -25.988 -37.614 -24.526 1.00 64.12 158 THR A O 1
ATOM 1209 N N . THR A 1 159 ? -26.430 -36.030 -26.059 1.00 55.19 159 THR A N 1
ATOM 1210 C CA . THR A 1 159 ? -27.909 -36.087 -26.037 1.00 55.19 159 THR A CA 1
ATOM 1211 C C . THR A 1 159 ? -28.493 -36.632 -27.351 1.00 55.19 159 THR A C 1
ATOM 1213 O O . THR A 1 159 ? -29.587 -36.259 -27.762 1.00 55.19 159 THR A O 1
ATOM 1216 N N . SER A 1 160 ? -27.741 -37.453 -28.091 1.00 49.31 160 SER A N 1
ATOM 1217 C CA . SER A 1 160 ? -28.122 -37.925 -29.434 1.00 49.31 160 SER A CA 1
ATOM 1218 C C . SER A 1 160 ? -29.234 -38.989 -29.368 1.00 49.31 160 SER A C 1
ATOM 1220 O O . SER A 1 160 ? -28.950 -40.173 -29.229 1.00 49.31 160 SER A O 1
ATOM 1222 N N . GLY A 1 161 ? -30.498 -38.572 -29.477 1.00 47.78 161 GLY A N 1
ATOM 1223 C CA . GLY A 1 161 ? -31.697 -39.425 -29.446 1.00 47.78 161 GLY A CA 1
ATOM 1224 C C . GLY A 1 161 ? -32.954 -38.590 -29.157 1.00 47.78 161 GLY A C 1
ATOM 1225 O O . GLY A 1 161 ? -32.841 -37.401 -28.883 1.00 47.78 161 GLY A O 1
ATOM 1226 N N . ASN A 1 162 ? -34.162 -39.159 -29.220 1.00 37.66 162 ASN A N 1
ATOM 1227 C CA . ASN A 1 162 ? -35.318 -38.517 -28.573 1.00 37.66 162 ASN A CA 1
ATOM 1228 C C . ASN A 1 162 ? -35.131 -38.697 -27.058 1.00 37.66 162 ASN A C 1
ATOM 1230 O O . ASN A 1 162 ? -35.342 -39.802 -26.563 1.00 37.66 162 ASN A O 1
ATOM 1234 N N . VAL A 1 163 ? -34.662 -37.660 -26.354 1.00 46.38 163 VAL A N 1
ATOM 1235 C CA . VAL A 1 163 ? -34.164 -37.765 -24.969 1.00 46.38 163 VAL A CA 1
ATOM 1236 C C . VAL A 1 163 ? -35.121 -37.115 -23.966 1.00 46.38 163 VAL A C 1
ATOM 1238 O O . VAL A 1 163 ? -35.567 -35.985 -24.143 1.00 46.38 163 VAL A O 1
ATOM 1241 N N . SER A 1 164 ? -35.418 -37.853 -22.899 1.00 41.09 164 SER A N 1
ATOM 1242 C CA . SER A 1 164 ? -36.023 -37.403 -21.636 1.00 41.09 164 SER A CA 1
ATOM 1243 C C . SER A 1 164 ? -35.056 -37.780 -20.496 1.00 41.09 164 SER A C 1
ATOM 1245 O O . SER A 1 164 ? -34.157 -38.586 -20.724 1.00 41.09 164 SER A O 1
ATOM 1247 N N . VAL A 1 165 ? -35.174 -37.151 -19.325 1.00 42.53 165 VAL A N 1
ATOM 1248 C CA . VAL A 1 165 ? -34.138 -37.061 -18.268 1.00 42.53 165 VAL A CA 1
ATOM 1249 C C . VAL A 1 165 ? -34.286 -38.173 -17.213 1.00 42.53 165 VAL A C 1
ATOM 1251 O O . VAL A 1 165 ? -35.415 -38.397 -16.797 1.00 42.53 165 VAL A O 1
ATOM 1254 N N . SER A 1 166 ? -33.188 -38.781 -16.719 1.00 49.69 166 SER A N 1
ATOM 1255 C CA . SER A 1 166 ? -33.154 -39.505 -15.428 1.00 49.69 166 SER A CA 1
ATOM 1256 C C . SER A 1 166 ? -31.937 -39.166 -14.575 1.00 49.69 166 SER A C 1
ATOM 1258 O O . SER A 1 166 ? -30.814 -39.192 -15.068 1.00 49.69 166 SER A O 1
ATOM 1260 N N . ASP A 1 167 ? -32.187 -38.946 -13.287 1.00 57.38 167 ASP A N 1
ATOM 1261 C CA . ASP A 1 167 ? -31.218 -38.718 -12.210 1.00 57.38 167 ASP A CA 1
ATOM 1262 C C . ASP A 1 167 ? -31.467 -39.753 -11.097 1.00 57.38 167 ASP A C 1
ATOM 1264 O O . ASP A 1 167 ? -31.964 -39.465 -10.010 1.00 57.38 167 ASP A O 1
ATOM 1268 N N . ALA A 1 168 ? -31.256 -41.027 -11.433 1.00 55.59 168 ALA A N 1
ATOM 1269 C CA . ALA A 1 168 ? -31.602 -42.165 -10.588 1.00 55.59 168 ALA A CA 1
ATOM 1270 C C . ALA A 1 168 ? -30.528 -42.426 -9.518 1.00 55.59 168 ALA A C 1
ATOM 1272 O O . ALA A 1 168 ? -30.002 -43.532 -9.437 1.00 55.59 168 ALA A O 1
ATOM 1273 N N . PHE A 1 169 ? -30.161 -41.423 -8.716 1.00 64.19 169 PHE A N 1
ATOM 1274 C CA . PHE A 1 169 ? -29.340 -41.667 -7.522 1.00 64.19 169 PHE A CA 1
ATOM 1275 C C . PHE A 1 169 ? -30.201 -42.183 -6.358 1.00 64.19 169 PHE A C 1
ATOM 1277 O O . PHE A 1 169 ? -29.795 -43.086 -5.625 1.00 64.19 169 PHE A O 1
ATOM 1284 N N . PHE A 1 170 ? -31.423 -41.658 -6.233 1.00 71.06 170 PHE A N 1
ATOM 1285 C CA . PHE A 1 170 ? -32.414 -42.071 -5.242 1.00 71.06 170 PHE A CA 1
ATOM 1286 C C . PHE A 1 170 ? -33.539 -42.869 -5.908 1.00 71.06 170 PHE A C 1
ATOM 1288 O O . PHE A 1 170 ? -34.230 -42.358 -6.788 1.00 71.06 170 PHE A O 1
ATOM 1295 N N . GLU A 1 171 ? -33.732 -44.111 -5.470 1.00 74.38 171 GLU A N 1
ATOM 1296 C CA . GLU A 1 171 ? -34.875 -44.950 -5.847 1.00 74.38 171 GLU A CA 1
ATOM 1297 C C . GLU A 1 171 ? -36.162 -44.445 -5.174 1.00 74.38 171 GLU A C 1
ATOM 1299 O O . GLU A 1 171 ? -37.206 -44.317 -5.814 1.00 74.38 171 GLU A O 1
ATOM 1304 N N . ASP A 1 172 ? -36.079 -44.106 -3.885 1.00 75.56 172 ASP A N 1
ATOM 1305 C CA . ASP A 1 172 ? -37.214 -43.632 -3.094 1.00 75.56 172 ASP A CA 1
ATOM 1306 C C . ASP A 1 172 ? -36.750 -42.677 -1.988 1.00 75.56 172 ASP A C 1
ATOM 1308 O O . ASP A 1 172 ? -35.733 -42.911 -1.332 1.00 75.56 172 ASP A O 1
ATOM 1312 N N . VAL A 1 173 ? -37.515 -41.611 -1.754 1.00 77.69 173 VAL A N 1
ATOM 1313 C CA . VAL A 1 173 ? -37.317 -40.682 -0.635 1.00 77.69 173 VAL A CA 1
ATOM 1314 C C . VAL A 1 173 ? -38.657 -40.514 0.053 1.00 77.69 173 VAL A C 1
ATOM 1316 O O . VAL A 1 173 ? -39.611 -40.004 -0.534 1.00 77.69 173 VAL A O 1
ATOM 1319 N N . LYS A 1 174 ? -38.736 -40.928 1.316 1.00 83.19 174 LYS A N 1
ATOM 1320 C CA . LYS A 1 174 ? -39.979 -40.887 2.085 1.00 83.19 174 LYS A CA 1
ATOM 1321 C C . LYS A 1 174 ? -39.735 -40.540 3.540 1.00 83.19 174 LYS A C 1
ATOM 1323 O O . LYS A 1 174 ? -38.623 -40.624 4.052 1.00 83.19 174 LYS A O 1
ATOM 1328 N N . VAL A 1 175 ? -40.806 -40.166 4.225 1.00 83.12 175 VAL A N 1
ATOM 1329 C CA . VAL A 1 175 ? -40.783 -39.901 5.663 1.00 83.12 175 VAL A CA 1
ATOM 1330 C C . VAL A 1 175 ? -41.580 -40.984 6.376 1.00 83.12 175 VAL A C 1
ATOM 1332 O O . VAL A 1 175 ? -42.776 -41.136 6.134 1.00 83.12 175 VAL A O 1
ATOM 1335 N N . GLU A 1 176 ? -40.923 -41.723 7.268 1.00 86.19 176 GLU A N 1
ATOM 1336 C CA . GLU A 1 176 ? -41.536 -42.773 8.084 1.00 86.19 176 GLU A CA 1
ATOM 1337 C C . GLU A 1 176 ? -40.997 -42.696 9.518 1.00 86.19 176 GLU A C 1
ATOM 1339 O O . GLU A 1 176 ? -39.791 -42.635 9.731 1.00 86.19 176 GLU A O 1
ATOM 1344 N N . ASN A 1 177 ? -41.890 -42.722 10.514 1.00 84.06 177 ASN A N 1
ATOM 1345 C CA . ASN A 1 177 ? -41.540 -42.733 11.944 1.00 84.06 177 ASN A CA 1
ATOM 1346 C C . ASN A 1 177 ? -40.560 -41.618 12.375 1.00 84.06 177 ASN A C 1
ATOM 1348 O O . ASN A 1 177 ? -39.580 -41.899 13.059 1.00 84.06 177 ASN A O 1
ATOM 1352 N N . ASP A 1 178 ? -40.813 -40.369 11.966 1.00 85.31 178 ASP A N 1
ATOM 1353 C CA . ASP A 1 178 ? -39.940 -39.210 12.235 1.00 85.31 178 ASP A CA 1
ATOM 1354 C C . ASP A 1 178 ? -38.500 -39.373 11.713 1.00 85.31 178 ASP A C 1
ATOM 1356 O O . ASP A 1 178 ? -37.572 -38.724 12.189 1.00 85.31 178 ASP A O 1
ATOM 1360 N N . MET A 1 179 ? -38.303 -40.218 10.702 1.00 85.00 179 MET A N 1
ATOM 1361 C CA . MET A 1 179 ? -37.053 -40.355 9.965 1.00 85.00 179 MET A CA 1
ATOM 1362 C C . MET A 1 179 ? -37.314 -40.034 8.497 1.00 85.00 179 MET A C 1
ATOM 1364 O O . MET A 1 179 ? -38.308 -40.478 7.918 1.00 85.00 179 MET A O 1
ATOM 1368 N N . LEU A 1 180 ? -36.403 -39.295 7.874 1.00 85.38 180 LEU A N 1
ATOM 1369 C CA . LEU A 1 180 ? -36.293 -39.288 6.426 1.00 85.38 180 LEU A CA 1
ATOM 1370 C C . LEU A 1 180 ? -35.571 -40.570 6.023 1.00 85.38 180 LEU A C 1
ATOM 1372 O O . LEU A 1 180 ? -34.428 -40.778 6.423 1.00 85.38 180 LEU A O 1
ATOM 1376 N N . VAL A 1 181 ? -36.246 -41.414 5.259 1.00 85.56 181 VAL A N 1
ATOM 1377 C CA . VAL A 1 181 ? -35.731 -42.676 4.739 1.00 85.56 181 VAL A CA 1
ATOM 1378 C C . VAL A 1 181 ? -35.430 -42.481 3.260 1.00 85.56 181 VAL A C 1
ATOM 1380 O O . VAL A 1 181 ? -36.314 -42.126 2.481 1.00 85.56 181 VAL A O 1
ATOM 1383 N N . VAL A 1 182 ? -34.172 -42.696 2.893 1.00 83.19 182 VAL A N 1
ATOM 1384 C CA . VAL A 1 182 ? -33.667 -42.542 1.531 1.00 83.19 182 VAL A CA 1
ATOM 1385 C C . VAL A 1 182 ? -33.162 -43.892 1.052 1.00 83.19 182 VAL A C 1
ATOM 1387 O O . VAL A 1 182 ? -32.300 -44.495 1.690 1.00 83.19 182 VAL A O 1
ATOM 1390 N N . THR A 1 183 ? -33.701 -44.354 -0.067 1.00 83.62 183 THR A N 1
ATOM 1391 C CA . THR A 1 183 ? -33.278 -45.578 -0.747 1.00 83.62 183 THR A CA 1
ATOM 1392 C C . THR A 1 183 ? -32.448 -45.180 -1.956 1.00 83.62 183 THR A C 1
ATOM 1394 O O . THR A 1 183 ? -32.933 -44.453 -2.824 1.00 83.62 183 THR A O 1
ATOM 1397 N N . LEU A 1 184 ? -31.190 -45.612 -1.998 1.00 77.19 184 LEU A N 1
ATOM 1398 C CA . LEU A 1 184 ? -30.320 -45.418 -3.153 1.00 77.19 184 LEU A CA 1
ATOM 1399 C C . LEU A 1 184 ? -30.703 -46.384 -4.273 1.00 77.19 184 LEU A C 1
ATOM 1401 O O . LEU A 1 184 ? -31.205 -47.480 -4.021 1.00 77.19 184 LEU A O 1
ATOM 1405 N N . ASN A 1 185 ? -30.404 -46.005 -5.509 1.00 67.44 185 ASN A N 1
ATOM 1406 C CA . ASN A 1 185 ? -30.522 -46.904 -6.648 1.00 67.44 185 ASN A CA 1
ATOM 1407 C C . ASN A 1 185 ? -29.550 -48.090 -6.483 1.00 67.44 185 ASN A C 1
ATOM 1409 O O . ASN A 1 185 ? -28.335 -47.906 -6.423 1.00 67.44 185 ASN A O 1
ATOM 1413 N N . GLY A 1 186 ? -30.098 -49.297 -6.320 1.00 66.06 186 GLY A N 1
ATOM 1414 C CA . GLY A 1 186 ? -29.372 -50.487 -5.849 1.00 66.06 186 GLY A CA 1
ATOM 1415 C C . GLY A 1 186 ? -29.959 -51.108 -4.572 1.00 66.06 186 GLY A C 1
ATOM 1416 O O . GLY A 1 186 ? -29.594 -52.230 -4.222 1.00 66.06 186 GLY A O 1
ATOM 1417 N N . GLY A 1 187 ? -30.905 -50.424 -3.916 1.00 71.25 187 GLY A N 1
ATOM 1418 C CA . GLY A 1 187 ? -31.725 -50.947 -2.818 1.00 71.25 187 GLY A CA 1
ATOM 1419 C C . GLY A 1 187 ? -31.183 -50.701 -1.405 1.00 71.25 187 GLY A C 1
ATOM 1420 O O . GLY A 1 187 ? -31.829 -51.094 -0.433 1.00 71.25 187 GLY A O 1
ATOM 1421 N N . GLU A 1 188 ? -30.022 -50.057 -1.253 1.00 78.38 188 GLU A N 1
ATOM 1422 C CA . GLU A 1 188 ? -29.499 -49.672 0.063 1.00 78.38 188 GLU A CA 1
ATOM 1423 C C . GLU A 1 188 ? -30.319 -48.527 0.668 1.00 78.38 188 GLU A C 1
ATOM 1425 O O . GLU A 1 188 ? -30.665 -47.562 -0.011 1.00 78.38 188 GLU A O 1
ATOM 1430 N N . THR A 1 189 ? -30.629 -48.619 1.963 1.00 84.12 189 THR A N 1
ATOM 1431 C CA . THR A 1 189 ? -31.474 -47.641 2.660 1.00 84.12 189 THR A CA 1
ATOM 1432 C C . THR A 1 189 ? -30.717 -46.962 3.792 1.00 84.12 189 THR A C 1
ATOM 1434 O O . THR A 1 189 ? -30.146 -47.625 4.658 1.00 84.12 189 THR A O 1
ATOM 1437 N N . TYR A 1 190 ? -30.807 -45.635 3.841 1.00 82.62 190 TYR A N 1
ATOM 1438 C CA . TYR A 1 190 ? -30.287 -44.800 4.918 1.00 82.62 190 TYR A CA 1
ATOM 1439 C C . TYR A 1 190 ? -31.404 -43.980 5.552 1.00 82.62 190 TYR A C 1
ATOM 1441 O O . TYR A 1 190 ? -32.434 -43.711 4.932 1.00 82.62 190 TYR A O 1
ATOM 1449 N N . SER A 1 191 ? -31.208 -43.579 6.806 1.00 83.50 191 SER A N 1
ATOM 1450 C CA . SER A 1 191 ? -32.219 -42.832 7.547 1.00 83.50 191 SER A CA 1
ATOM 1451 C C . SER A 1 191 ? -31.612 -41.699 8.361 1.00 83.50 191 SER A C 1
ATOM 1453 O O . SER A 1 191 ? -30.680 -41.938 9.129 1.00 83.50 191 SER A O 1
ATOM 1455 N N . LEU A 1 192 ? -32.195 -40.504 8.261 1.00 83.81 192 LEU A N 1
ATOM 1456 C CA . LEU A 1 192 ? -31.808 -39.325 9.035 1.00 83.81 192 LEU A CA 1
ATOM 1457 C C . LEU A 1 192 ? -32.978 -38.879 9.929 1.00 83.81 192 LEU A C 1
ATOM 1459 O O . LEU A 1 192 ? -34.099 -38.752 9.429 1.00 83.81 192 LEU A O 1
ATOM 1463 N N . PRO A 1 193 ? -32.772 -38.638 11.235 1.00 86.25 193 PRO A N 1
ATOM 1464 C CA . PRO A 1 193 ? -33.858 -38.255 12.128 1.00 86.25 193 PRO A CA 1
ATOM 1465 C C . PRO A 1 193 ? -34.382 -36.852 11.824 1.00 86.25 193 PRO A C 1
ATOM 1467 O O . PRO A 1 193 ? -33.619 -35.896 11.658 1.00 86.25 193 PRO A O 1
ATOM 1470 N N . ILE A 1 194 ? -35.706 -36.731 11.813 1.00 86.56 194 ILE A N 1
ATOM 1471 C CA . ILE A 1 194 ? -36.445 -35.476 11.734 1.00 86.56 194 ILE A CA 1
ATOM 1472 C C . ILE A 1 194 ? -36.786 -35.058 13.157 1.00 86.56 194 ILE A C 1
ATOM 1474 O O . ILE A 1 194 ? -37.673 -35.603 13.810 1.00 86.56 194 ILE A O 1
ATOM 1478 N N . VAL A 1 195 ? -36.073 -34.051 13.644 1.00 87.06 195 VAL A N 1
ATOM 1479 C CA . VAL A 1 195 ? -36.283 -33.488 14.972 1.00 87.06 195 VAL A CA 1
ATOM 1480 C C . VAL A 1 195 ? -36.848 -32.092 14.781 1.00 87.06 195 VAL A C 1
ATOM 1482 O O . VAL A 1 195 ? -36.131 -31.093 14.797 1.00 87.06 195 VAL A O 1
ATOM 1485 N N . ALA A 1 196 ? -38.165 -32.037 14.575 1.00 83.56 196 ALA A N 1
ATOM 1486 C CA . ALA A 1 196 ? -38.868 -30.785 14.324 1.00 83.56 196 ALA A CA 1
ATOM 1487 C C . ALA A 1 196 ? -38.507 -29.737 15.384 1.00 83.56 196 ALA A C 1
ATOM 1489 O O . ALA A 1 196 ? -38.565 -30.033 16.581 1.00 83.56 196 ALA A O 1
ATOM 1490 N N . ASN A 1 197 ? -38.184 -28.512 14.968 1.00 81.75 197 ASN A N 1
ATOM 1491 C CA . ASN A 1 197 ? -37.796 -27.422 15.874 1.00 81.75 197 ASN A CA 1
ATOM 1492 C C . ASN A 1 197 ? -36.570 -27.762 16.756 1.00 81.75 197 ASN A C 1
ATOM 1494 O O . ASN A 1 197 ? -36.570 -27.463 17.951 1.00 81.75 197 ASN A O 1
ATOM 1498 N N . LEU A 1 198 ? -35.558 -28.439 16.201 1.00 89.88 198 LEU A N 1
ATOM 1499 C CA . LEU A 1 198 ? -34.208 -28.521 16.768 1.00 89.88 198 LEU A CA 1
ATOM 1500 C C . LEU A 1 198 ? -33.246 -27.723 15.876 1.00 89.88 198 LEU A C 1
ATOM 1502 O O . LEU A 1 198 ? -33.042 -28.082 14.718 1.00 89.88 198 LEU A O 1
ATOM 1506 N N . LYS A 1 199 ? -32.684 -26.629 16.395 1.00 89.75 199 LYS A N 1
ATOM 1507 C CA . LYS A 1 199 ? -31.823 -25.703 15.649 1.00 89.75 199 LYS A CA 1
ATOM 1508 C C . LYS A 1 199 ? -30.744 -25.108 16.551 1.00 89.75 199 LYS A C 1
ATOM 1510 O O . LYS A 1 199 ? -31.059 -24.656 17.652 1.00 89.75 199 LYS A O 1
ATOM 1515 N N . ALA A 1 200 ? -29.511 -25.089 16.062 1.00 92.44 200 ALA A N 1
ATOM 1516 C CA . ALA A 1 200 ? -28.377 -24.358 16.609 1.00 92.44 200 ALA A CA 1
ATOM 1517 C C . ALA A 1 200 ? -27.647 -23.712 15.431 1.00 92.44 200 ALA A C 1
ATOM 1519 O O . ALA A 1 200 ? -27.067 -24.431 14.632 1.00 92.44 200 ALA A O 1
ATOM 1520 N N . ASN A 1 201 ? -27.708 -22.393 15.297 1.00 93.75 201 ASN A N 1
ATOM 1521 C CA . ASN A 1 201 ? -27.020 -21.677 14.223 1.00 93.75 201 ASN A CA 1
ATOM 1522 C C . ASN A 1 201 ? -26.429 -20.377 14.772 1.00 93.75 201 ASN A C 1
ATOM 1524 O O . ASN A 1 201 ? -27.142 -19.597 15.411 1.00 93.75 201 ASN A O 1
ATOM 1528 N N . ILE A 1 202 ? -25.142 -20.156 14.545 1.00 94.75 202 ILE A N 1
ATOM 1529 C CA . ILE A 1 202 ? -24.424 -18.923 14.834 1.00 94.75 202 ILE A CA 1
ATOM 1530 C C . ILE A 1 202 ? -24.439 -18.093 13.557 1.00 94.75 202 ILE A C 1
ATOM 1532 O O . ILE A 1 202 ? -23.829 -18.458 12.559 1.00 94.75 202 ILE A O 1
ATOM 1536 N N . VAL A 1 203 ? -25.127 -16.952 13.584 1.00 94.38 203 VAL A N 1
ATOM 1537 C CA . VAL A 1 203 ? -25.134 -16.050 12.432 1.00 94.38 203 VAL A CA 1
ATOM 1538 C C . VAL A 1 203 ? -23.748 -15.422 12.297 1.00 94.38 203 VAL A C 1
ATOM 1540 O O . VAL A 1 203 ? -23.192 -14.930 13.287 1.00 94.38 203 VAL A O 1
ATOM 1543 N N . ASP A 1 204 ? -23.206 -15.425 11.077 1.00 92.56 204 ASP A N 1
ATOM 1544 C CA . ASP A 1 204 ? -21.910 -14.821 10.769 1.00 92.56 204 ASP A CA 1
ATOM 1545 C C . ASP A 1 204 ? -21.847 -13.372 11.294 1.00 92.56 204 ASP A C 1
ATOM 1547 O O . ASP A 1 204 ? -22.693 -12.541 10.936 1.00 92.56 204 ASP A O 1
ATOM 1551 N N . PRO A 1 205 ? -20.868 -13.041 12.156 1.00 92.88 205 PRO A N 1
ATOM 1552 C CA . PRO A 1 205 ? -20.747 -11.705 12.721 1.00 92.88 205 PRO A CA 1
ATOM 1553 C C . PRO A 1 205 ? -20.508 -10.647 11.640 1.00 92.88 205 PRO A C 1
ATOM 1555 O O . PRO A 1 205 ? -19.672 -10.820 10.756 1.00 92.88 205 PRO A O 1
ATOM 1558 N N . ALA A 1 206 ? -21.189 -9.505 11.744 1.00 86.38 206 ALA A N 1
ATOM 1559 C CA . ALA A 1 206 ? -21.029 -8.410 10.783 1.00 86.38 206 ALA A CA 1
ATOM 1560 C C . ALA A 1 206 ? -19.643 -7.737 10.856 1.00 86.38 206 ALA A C 1
ATOM 1562 O O . ALA A 1 206 ? -19.134 -7.243 9.850 1.00 86.38 206 ALA A O 1
ATOM 1563 N N . GLU A 1 207 ? -19.027 -7.717 12.041 1.00 81.44 207 GLU A N 1
ATOM 1564 C CA . GLU A 1 207 ? -17.730 -7.091 12.298 1.00 81.44 207 GLU A CA 1
ATOM 1565 C C . GLU A 1 207 ? -16.696 -8.133 12.732 1.00 81.44 207 GLU A C 1
ATOM 1567 O O . GLU A 1 207 ? -16.985 -9.044 13.510 1.00 81.44 207 GLU A O 1
ATOM 1572 N N . GLY A 1 208 ? -15.467 -7.990 12.232 1.00 82.56 208 GLY A N 1
ATOM 1573 C CA . GLY A 1 208 ? -14.338 -8.847 12.604 1.00 82.56 208 GLY A CA 1
ATOM 1574 C C . GLY A 1 208 ? -14.356 -10.258 12.005 1.00 82.56 208 GLY A C 1
ATOM 1575 O O . GLY A 1 208 ? -13.408 -11.002 12.232 1.00 82.56 208 GLY A O 1
ATOM 1576 N N . PHE A 1 209 ? -15.381 -10.649 11.241 1.00 88.88 209 PHE A N 1
ATOM 1577 C CA . PHE A 1 209 ? -15.451 -11.968 10.606 1.00 88.88 209 PHE A CA 1
ATOM 1578 C C . PHE A 1 209 ? -14.865 -11.952 9.187 1.00 88.88 209 PHE A C 1
ATOM 1580 O O . PHE A 1 209 ? -15.379 -11.275 8.296 1.00 88.88 209 PHE A O 1
ATOM 1587 N N . LYS A 1 210 ? -13.769 -12.688 8.965 1.00 79.06 210 LYS A N 1
ATOM 1588 C CA . LYS A 1 210 ? -13.141 -12.875 7.645 1.00 79.06 210 LYS A CA 1
ATOM 1589 C C . LYS A 1 210 ? -12.593 -14.293 7.519 1.00 79.06 210 LYS A C 1
ATOM 1591 O O . LYS A 1 210 ? -11.983 -14.807 8.452 1.00 79.06 210 LYS A O 1
ATOM 1596 N N . ASN A 1 211 ? -12.770 -14.916 6.352 1.00 80.56 211 ASN A N 1
ATOM 1597 C CA . ASN A 1 211 ? -12.244 -16.255 6.041 1.00 80.56 211 ASN A CA 1
ATOM 1598 C C . ASN A 1 211 ? -12.597 -17.327 7.099 1.00 80.56 211 ASN A C 1
ATOM 1600 O O . ASN A 1 211 ? -11.762 -18.163 7.443 1.00 80.56 211 ASN A O 1
ATOM 1604 N N . GLY A 1 212 ? -13.818 -17.287 7.645 1.00 80.75 212 GLY A N 1
ATOM 1605 C CA . GLY A 1 212 ? -14.287 -18.255 8.644 1.00 80.75 212 GLY A CA 1
ATOM 1606 C C . GLY A 1 212 ? -13.723 -18.059 10.057 1.00 80.75 212 GLY A C 1
ATOM 1607 O O . GLY A 1 212 ? -13.861 -18.955 10.889 1.00 80.75 212 GLY A O 1
ATOM 1608 N N . VAL A 1 213 ? -13.074 -16.922 10.334 1.00 87.81 213 VAL A N 1
ATOM 1609 C CA . VAL A 1 213 ? -12.528 -16.569 11.652 1.00 87.81 213 VAL A CA 1
ATOM 1610 C C . VAL A 1 213 ? -13.106 -15.236 12.112 1.00 87.81 213 VAL A C 1
ATOM 1612 O O . VAL A 1 213 ? -13.080 -14.250 11.377 1.00 87.81 213 VAL A O 1
ATOM 1615 N N . TRP A 1 214 ? -13.603 -15.202 13.346 1.00 92.62 214 TRP A N 1
ATOM 1616 C CA . TRP A 1 214 ? -14.069 -14.004 14.030 1.00 92.62 214 TRP A CA 1
ATOM 1617 C C . TRP A 1 214 ? -12.960 -13.422 14.914 1.00 92.62 214 TRP A C 1
ATOM 1619 O O . TRP A 1 214 ? -12.646 -13.949 15.983 1.00 92.62 214 TRP A O 1
ATOM 1629 N N . THR A 1 215 ? -12.335 -12.341 14.456 1.00 89.56 215 THR A N 1
ATOM 1630 C CA . THR A 1 215 ? -11.280 -11.633 15.186 1.00 89.56 215 THR A CA 1
ATOM 1631 C C . THR A 1 215 ? -11.877 -10.573 16.112 1.00 89.56 215 THR A C 1
ATOM 1633 O O . THR A 1 215 ? -12.626 -9.706 15.668 1.00 89.56 215 THR A O 1
ATOM 1636 N N . ILE A 1 216 ? -11.502 -10.618 17.391 1.00 89.19 216 ILE A N 1
ATOM 1637 C CA . ILE A 1 216 ? -11.996 -9.732 18.453 1.00 89.19 216 ILE A CA 1
ATOM 1638 C C . ILE A 1 216 ? -10.796 -9.074 19.152 1.00 89.19 216 ILE A C 1
ATOM 1640 O O . ILE A 1 216 ? -9.761 -9.716 19.362 1.00 89.19 216 ILE A O 1
ATOM 1644 N N . GLY A 1 217 ? -10.893 -7.791 19.508 1.00 83.69 217 GLY A N 1
ATOM 1645 C CA . GLY A 1 217 ? -9.828 -7.101 20.233 1.00 83.69 217 GLY A CA 1
ATOM 1646 C C . GLY A 1 217 ? -9.612 -7.642 21.644 1.00 83.69 217 GLY A C 1
ATOM 1647 O O . GLY A 1 217 ? -10.562 -8.037 22.312 1.00 83.69 217 GLY A O 1
ATOM 1648 N N . TYR A 1 218 ? -8.370 -7.658 22.140 1.00 82.12 218 TYR A N 1
ATOM 1649 C CA . TYR A 1 218 ? -8.089 -8.051 23.527 1.00 82.12 218 TYR A CA 1
ATOM 1650 C C . TYR A 1 218 ? -8.944 -7.247 24.521 1.00 82.12 218 TYR A C 1
ATOM 1652 O O . TYR A 1 218 ? -8.922 -6.018 24.529 1.00 82.12 218 TYR A O 1
ATOM 1660 N N . GLY A 1 219 ? -9.681 -7.959 25.377 1.00 81.88 219 GLY A N 1
ATOM 1661 C CA . GLY A 1 219 ? -10.595 -7.393 26.371 1.00 81.88 219 GLY A CA 1
ATOM 1662 C C . GLY A 1 219 ? -11.909 -6.837 25.814 1.00 81.88 219 GLY A C 1
ATOM 1663 O O . GLY A 1 219 ? -12.754 -6.408 26.602 1.00 81.88 219 GLY A O 1
ATOM 1664 N N . GLU A 1 220 ? -12.112 -6.843 24.495 1.00 88.00 220 GLU A N 1
ATOM 1665 C CA . GLU A 1 220 ? -13.351 -6.366 23.886 1.00 88.00 220 GLU A CA 1
ATOM 1666 C C . GLU A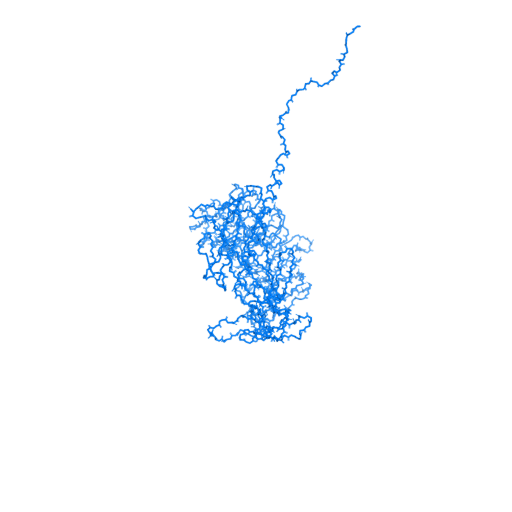 1 220 ? -14.493 -7.366 24.064 1.00 88.00 220 GLU A C 1
ATOM 1668 O O . GLU A 1 220 ? -14.294 -8.576 24.197 1.00 88.00 220 GLU A O 1
ATOM 1673 N N . THR A 1 221 ? -15.712 -6.828 24.068 1.00 92.62 221 THR A N 1
ATOM 1674 C CA . THR A 1 221 ? -16.957 -7.595 24.100 1.00 92.62 221 THR A CA 1
ATOM 1675 C C . THR A 1 221 ? -17.775 -7.251 22.870 1.00 92.62 221 THR A C 1
ATOM 1677 O O . THR A 1 221 ? -18.107 -6.088 22.654 1.00 92.62 221 THR A O 1
ATOM 1680 N N . VAL A 1 222 ? -18.109 -8.271 22.093 1.00 94.38 222 VAL A N 1
ATOM 1681 C CA . VAL A 1 222 ? -18.857 -8.160 20.839 1.00 94.38 222 VAL A CA 1
ATOM 1682 C C . VAL A 1 222 ? -20.057 -9.098 20.862 1.00 94.38 222 VAL A C 1
ATOM 1684 O O . VAL A 1 222 ? -20.163 -9.980 21.719 1.00 94.38 222 VAL A O 1
ATOM 1687 N N . THR A 1 223 ? -20.981 -8.909 19.925 1.00 96.00 223 THR A N 1
ATOM 1688 C CA . THR A 1 223 ? -22.213 -9.696 19.860 1.00 96.00 223 THR A CA 1
ATOM 1689 C C . THR A 1 223 ? -22.504 -10.173 18.450 1.00 96.00 223 THR A C 1
ATOM 1691 O O . THR A 1 223 ? -22.286 -9.429 17.498 1.00 96.00 223 THR A O 1
ATOM 1694 N N . THR A 1 224 ? -23.087 -11.362 18.333 1.00 97.00 224 THR A N 1
ATOM 1695 C CA . THR A 1 224 ? -23.756 -11.816 17.110 1.00 97.00 224 THR A CA 1
ATOM 1696 C C . THR A 1 224 ? -25.124 -12.418 17.441 1.00 97.00 224 THR A C 1
ATOM 1698 O O . THR A 1 224 ? -25.424 -12.721 18.601 1.00 97.00 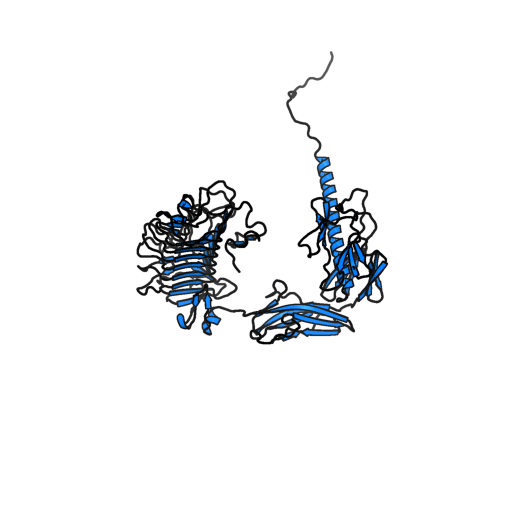224 THR A O 1
ATOM 1701 N N . GLU A 1 225 ? -25.982 -12.552 16.436 1.00 97.12 225 GLU A N 1
ATOM 1702 C CA . GLU A 1 225 ? -27.258 -13.253 16.564 1.00 97.12 225 GLU A CA 1
ATOM 1703 C C . GLU A 1 225 ? -27.032 -14.770 16.493 1.00 97.12 225 GLU A C 1
ATOM 1705 O O . GLU A 1 225 ? -26.145 -15.258 15.795 1.00 97.12 225 GLU A O 1
ATOM 1710 N N . VAL A 1 226 ? -27.842 -15.528 17.224 1.00 96.69 226 VAL A N 1
ATOM 1711 C CA . VAL A 1 226 ? -27.924 -16.982 17.093 1.00 96.69 226 VAL A CA 1
ATOM 1712 C C . VAL A 1 226 ? -29.377 -17.408 16.957 1.00 96.69 226 VAL A C 1
ATOM 1714 O O . VAL A 1 226 ? -30.274 -16.805 17.552 1.00 96.69 226 VAL A O 1
ATOM 1717 N N . GLU A 1 227 ? -29.612 -18.480 16.213 1.00 95.56 227 GLU A N 1
ATOM 1718 C CA . GLU A 1 227 ? -30.926 -19.096 16.072 1.00 95.56 227 GLU A CA 1
ATOM 1719 C C . GLU A 1 227 ? -30.954 -20.410 16.857 1.00 95.56 227 GLU A C 1
ATOM 1721 O O . GLU A 1 227 ? -30.155 -21.319 16.623 1.00 95.56 227 GLU A O 1
ATOM 1726 N N . ILE A 1 228 ? -31.874 -20.498 17.818 1.00 93.81 228 ILE A N 1
ATOM 1727 C CA . ILE A 1 228 ? -31.954 -21.582 18.798 1.00 93.81 228 ILE A CA 1
ATOM 1728 C C . ILE A 1 228 ? -33.375 -22.136 18.831 1.00 93.81 228 ILE A C 1
ATOM 1730 O O . ILE A 1 228 ? -34.349 -21.410 19.039 1.00 93.81 228 ILE A O 1
ATOM 1734 N N . SER A 1 229 ? -33.489 -23.454 18.694 1.00 92.75 229 SER A N 1
ATOM 1735 C CA . SER A 1 229 ? -34.732 -24.192 18.912 1.00 92.75 229 SER A CA 1
ATOM 1736 C C . SER A 1 229 ? -34.417 -25.536 19.564 1.00 92.75 229 SER A C 1
ATOM 1738 O O . SER A 1 229 ? -33.625 -26.299 19.023 1.00 92.75 229 SER A O 1
ATOM 1740 N N . GLY A 1 230 ? -34.970 -25.820 20.742 1.00 90.31 230 GLY A N 1
ATOM 1741 C CA . GLY A 1 230 ? -34.686 -27.040 21.503 1.00 90.31 230 GLY A CA 1
ATOM 1742 C C . GLY A 1 230 ? -35.079 -26.919 22.975 1.00 90.31 230 GLY A C 1
ATOM 1743 O O . GLY A 1 230 ? -35.675 -25.921 23.379 1.00 90.31 230 GLY A O 1
ATOM 1744 N N . ASP A 1 231 ? -34.749 -27.940 23.762 1.00 90.25 231 ASP A N 1
ATOM 1745 C CA . ASP A 1 231 ? -35.082 -28.040 25.187 1.00 90.25 231 ASP A CA 1
ATOM 1746 C C . ASP A 1 231 ? -34.052 -27.315 26.066 1.00 90.25 231 ASP A C 1
ATOM 1748 O O . ASP A 1 231 ? -34.427 -26.581 26.979 1.00 90.25 231 ASP A O 1
ATOM 1752 N N . ASN A 1 232 ? -32.754 -27.504 25.798 1.00 89.88 232 ASN A N 1
ATOM 1753 C CA . ASN A 1 232 ? -31.671 -26.794 26.485 1.00 89.88 232 ASN A CA 1
ATOM 1754 C C . ASN A 1 232 ? -30.602 -26.352 25.491 1.00 89.88 232 ASN A C 1
ATOM 1756 O O . ASN A 1 232 ? -30.430 -26.950 24.428 1.00 89.88 232 ASN A O 1
ATOM 1760 N N . TYR A 1 233 ? -29.858 -25.317 25.869 1.00 92.81 233 TYR A N 1
ATOM 1761 C CA . TYR A 1 233 ? -28.797 -24.752 25.052 1.00 92.81 233 TYR A CA 1
ATOM 1762 C C . TYR A 1 233 ? -27.667 -24.194 25.914 1.00 92.81 233 TYR A C 1
ATOM 1764 O O . TYR A 1 233 ? -27.888 -23.716 27.029 1.00 92.81 233 TYR A O 1
ATOM 1772 N N . PHE A 1 234 ? -26.446 -24.252 25.397 1.00 91.81 234 PHE A N 1
ATOM 1773 C CA . PHE A 1 234 ? -25.274 -23.645 26.018 1.00 91.81 234 PHE A CA 1
ATOM 1774 C C . PHE A 1 234 ? -24.226 -23.294 24.966 1.00 91.81 234 PHE A C 1
ATOM 1776 O O . PHE A 1 234 ? -24.223 -23.826 23.856 1.00 91.81 234 PHE A O 1
ATOM 1783 N N . VAL A 1 235 ? -23.337 -22.378 25.341 1.00 93.81 235 VAL A N 1
ATOM 1784 C CA . VAL A 1 235 ? -22.185 -21.978 24.539 1.00 93.81 235 VAL A CA 1
ATOM 1785 C C . VAL A 1 235 ? -20.905 -22.343 25.277 1.00 93.81 235 VAL A C 1
ATOM 1787 O O . VAL A 1 235 ? -20.792 -22.127 26.486 1.00 93.81 235 VAL A O 1
ATOM 1790 N N . THR A 1 236 ? -19.934 -22.887 24.554 1.00 91.31 236 THR A N 1
ATOM 1791 C CA . THR A 1 236 ? -18.573 -23.095 25.054 1.00 91.31 236 THR A CA 1
ATOM 1792 C C . THR A 1 236 ? -17.600 -22.255 24.248 1.00 91.31 236 THR A C 1
ATOM 1794 O O . THR A 1 236 ? -17.739 -22.143 23.033 1.00 91.31 236 THR A O 1
ATOM 1797 N N . VAL A 1 237 ? -16.610 -21.683 24.923 1.00 90.88 237 VAL A N 1
ATOM 1798 C CA . VAL A 1 237 ? -15.573 -20.833 24.327 1.00 90.88 237 VAL A CA 1
ATOM 1799 C C . VAL A 1 237 ? -14.196 -21.468 24.493 1.00 90.88 237 VAL A C 1
ATOM 1801 O O . VAL A 1 237 ? -14.041 -22.347 25.351 1.00 90.88 237 VAL A O 1
ATOM 1804 N N . PRO A 1 238 ? -13.184 -21.011 23.736 1.00 85.62 238 PRO A N 1
ATOM 1805 C CA . PRO A 1 238 ? -11.830 -21.505 23.904 1.00 85.62 238 PRO A CA 1
ATOM 1806 C C . PRO A 1 238 ? -11.281 -21.283 25.312 1.00 85.62 238 PRO A C 1
ATOM 1808 O O . PRO A 1 238 ? -11.654 -20.351 26.030 1.00 85.62 238 PRO A O 1
ATOM 1811 N N . ALA A 1 239 ? -10.316 -22.117 25.694 1.00 75.62 239 ALA A N 1
ATOM 1812 C CA . ALA A 1 239 ? -9.531 -21.878 26.897 1.00 75.62 239 ALA A CA 1
ATOM 1813 C C . ALA A 1 239 ? -8.726 -20.564 26.787 1.00 75.62 239 ALA A C 1
ATOM 1815 O O . ALA A 1 239 ? -8.468 -20.053 25.700 1.00 75.62 239 ALA A O 1
ATOM 1816 N N . GLY A 1 240 ? -8.276 -20.026 27.925 1.00 75.88 240 GLY A N 1
ATOM 1817 C CA . GLY A 1 240 ? -7.371 -18.868 27.935 1.00 75.88 240 GLY A CA 1
ATOM 1818 C C . GLY A 1 240 ? -8.031 -17.513 28.190 1.00 75.88 240 GLY A C 1
ATOM 1819 O O . GLY A 1 240 ? -7.451 -16.498 27.829 1.00 75.88 240 GLY A O 1
ATOM 1820 N N . GLY A 1 241 ? -9.192 -17.486 28.853 1.00 83.31 241 GLY A N 1
ATOM 1821 C CA . GLY A 1 241 ? -9.807 -16.252 29.364 1.00 83.31 241 GLY A CA 1
ATOM 1822 C C . GLY A 1 241 ? -10.941 -15.686 28.511 1.00 83.31 241 GLY A C 1
ATOM 1823 O O . GLY A 1 241 ? -11.447 -14.616 28.835 1.00 83.31 241 GLY A O 1
ATOM 1824 N N . TRP A 1 242 ? -11.358 -16.399 27.464 1.00 91.75 242 TRP A N 1
ATOM 1825 C CA . TRP A 1 242 ? -12.600 -16.107 26.758 1.00 91.75 242 TRP A CA 1
ATOM 1826 C C . TRP A 1 242 ? -13.811 -16.330 27.662 1.00 91.75 242 TRP A C 1
ATOM 1828 O O . TRP A 1 242 ? -13.821 -17.234 28.501 1.00 91.75 242 TRP A O 1
ATOM 1838 N N . THR A 1 243 ? -14.862 -15.544 27.449 1.00 93.19 243 THR A N 1
ATOM 1839 C CA . THR A 1 243 ? -16.179 -15.794 28.046 1.00 93.19 243 THR A CA 1
ATOM 1840 C C . THR A 1 243 ? -17.270 -15.584 27.004 1.00 93.19 243 THR A C 1
ATOM 1842 O O . THR A 1 243 ? -17.094 -14.799 26.074 1.00 93.19 243 THR A O 1
ATOM 1845 N N . ALA A 1 244 ? -18.391 -16.291 27.145 1.00 95.69 244 ALA A N 1
ATOM 1846 C CA . ALA A 1 244 ? -19.578 -16.029 26.346 1.00 95.69 244 ALA A CA 1
ATOM 1847 C C . ALA A 1 244 ? -20.855 -16.215 27.161 1.00 95.69 244 ALA A C 1
ATOM 1849 O O . ALA A 1 244 ? -20.900 -16.996 28.113 1.00 95.69 244 ALA A O 1
ATOM 1850 N N . THR A 1 245 ? -21.898 -15.496 26.763 1.00 95.69 245 THR A N 1
ATOM 1851 C CA . THR A 1 245 ? -23.243 -15.608 27.330 1.00 95.69 245 THR A CA 1
ATOM 1852 C C . THR A 1 245 ? -24.287 -15.562 26.223 1.00 95.69 245 THR A C 1
ATOM 1854 O O . THR A 1 245 ? -24.073 -14.952 25.176 1.00 95.69 245 THR A O 1
ATOM 1857 N N . LEU A 1 246 ? -25.418 -16.220 26.462 1.00 96.06 246 LEU A N 1
ATOM 1858 C CA . LEU A 1 246 ? -26.587 -16.191 25.592 1.00 96.06 246 LEU A CA 1
ATOM 1859 C C . LEU A 1 246 ? -27.707 -15.430 26.296 1.00 96.06 246 LEU A C 1
ATOM 1861 O O . LEU A 1 246 ? -27.952 -15.646 27.486 1.00 96.06 246 LEU A O 1
ATOM 1865 N N . SER A 1 247 ? -28.393 -14.552 25.566 1.00 95.19 247 SER A N 1
ATOM 1866 C CA . SER A 1 247 ? -29.622 -13.931 26.059 1.00 95.19 247 SER A CA 1
ATOM 1867 C C . SER A 1 247 ? -30.767 -14.946 26.172 1.00 95.19 247 SER A C 1
ATOM 1869 O O . SER A 1 247 ? -30.672 -16.092 25.729 1.00 95.19 247 SER A O 1
ATOM 1871 N N . GLU A 1 248 ? -31.896 -14.505 26.727 1.00 93.62 248 GLU A N 1
ATOM 1872 C CA . GLU A 1 248 ? -33.159 -15.238 26.605 1.00 93.62 248 GLU A CA 1
ATOM 1873 C C . GLU A 1 248 ? -33.525 -15.417 25.122 1.00 93.62 248 GLU A C 1
ATOM 1875 O O . GLU A 1 248 ? -33.377 -14.476 24.333 1.00 93.62 248 GLU A O 1
ATOM 1880 N N . VAL A 1 249 ? -33.993 -16.613 24.755 1.00 94.06 249 VAL 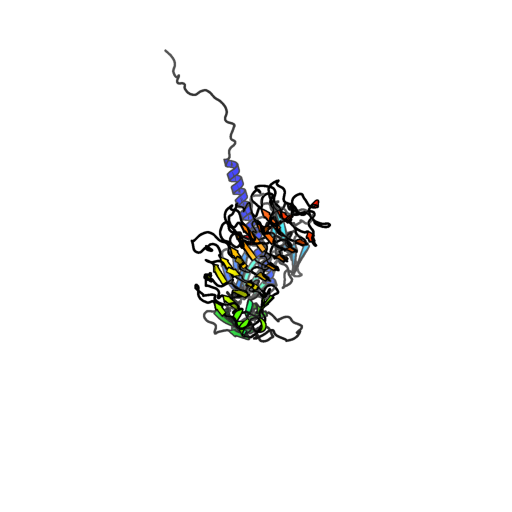A N 1
ATOM 1881 C CA . VAL A 1 249 ? -34.452 -16.917 23.395 1.00 94.06 249 VAL A CA 1
ATOM 1882 C C . VAL A 1 249 ? -35.847 -16.326 23.191 1.00 94.06 249 VAL A C 1
ATOM 1884 O O . VAL A 1 249 ? -36.787 -16.669 23.908 1.00 94.06 249 VAL A O 1
ATOM 1887 N N . LYS A 1 250 ? -35.998 -15.461 22.187 1.00 91.50 250 LYS A N 1
ATOM 1888 C CA . LYS A 1 250 ? -37.276 -14.869 21.768 1.00 91.50 250 LYS A CA 1
ATOM 1889 C C . LYS A 1 250 ? -37.501 -15.166 20.298 1.00 91.50 250 LYS A C 1
ATOM 1891 O O . LYS A 1 250 ? -36.636 -14.895 19.477 1.00 91.50 250 LYS A O 1
ATOM 1896 N N . GLU A 1 251 ? -38.651 -15.760 19.982 1.00 90.69 251 GLU A N 1
ATOM 1897 C CA . GLU A 1 251 ? -39.023 -16.118 18.602 1.00 90.69 251 GLU A CA 1
ATOM 1898 C C . GLU A 1 251 ? -37.946 -16.961 17.885 1.00 90.69 251 GLU A C 1
ATOM 1900 O O . GLU A 1 251 ? -37.703 -16.813 16.693 1.00 90.69 251 GLU A O 1
ATOM 1905 N N . GLY A 1 252 ? -37.280 -17.854 18.630 1.00 90.81 252 GLY A N 1
ATOM 1906 C CA . GLY A 1 252 ? -36.225 -18.726 18.102 1.00 90.81 252 GLY A CA 1
ATOM 1907 C C . GLY A 1 252 ? -34.864 -18.053 17.910 1.00 90.81 252 GLY A C 1
ATOM 1908 O O . GLY A 1 252 ? -33.974 -18.662 17.323 1.00 90.81 252 GLY A O 1
ATOM 1909 N N . LYS A 1 253 ? -34.679 -16.823 18.403 1.00 94.38 253 LYS A N 1
ATOM 1910 C CA . LYS A 1 253 ? -33.430 -16.060 18.301 1.00 94.38 253 LYS A CA 1
ATOM 1911 C C . LYS A 1 253 ? -32.904 -15.641 19.669 1.00 94.38 253 LYS A C 1
ATOM 1913 O O . LYS A 1 253 ? -33.684 -15.361 20.578 1.00 94.38 253 LYS A O 1
ATOM 1918 N N . ALA A 1 254 ? -31.589 -15.563 19.809 1.00 96.25 254 ALA A N 1
ATOM 1919 C CA . ALA A 1 254 ? -30.917 -14.986 20.970 1.00 96.25 254 ALA A CA 1
ATOM 1920 C C . ALA A 1 254 ? -29.681 -14.190 20.535 1.00 96.25 254 ALA A C 1
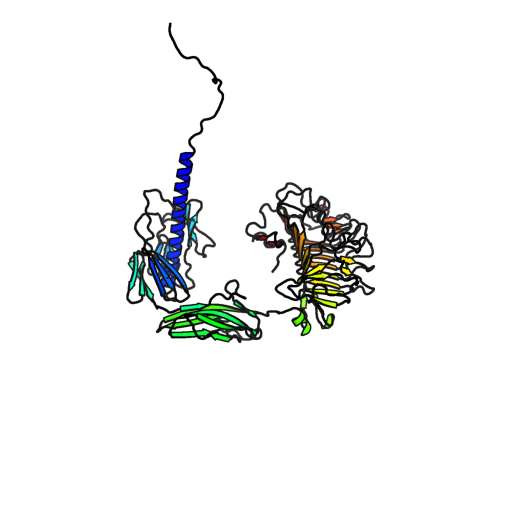ATOM 1922 O O . ALA A 1 254 ? -29.193 -14.323 19.416 1.00 96.25 254 ALA A O 1
ATOM 1923 N N . THR A 1 255 ? -29.160 -13.361 21.432 1.00 97.00 255 THR A N 1
ATOM 1924 C CA . THR A 1 255 ? -27.884 -12.669 21.245 1.00 97.00 255 THR A CA 1
ATOM 1925 C C . THR A 1 255 ? -26.784 -13.452 21.947 1.00 97.00 255 THR A C 1
ATOM 1927 O O . THR A 1 255 ? -26.837 -13.652 23.165 1.00 97.00 255 THR A O 1
ATOM 1930 N N . LEU A 1 256 ? -25.774 -13.865 21.185 1.00 97.38 256 LEU A N 1
ATOM 1931 C CA . LEU A 1 256 ? -24.521 -14.398 21.698 1.00 97.38 256 LEU A CA 1
ATOM 1932 C C . LEU A 1 256 ? -23.564 -13.238 21.958 1.00 97.38 256 LEU A C 1
ATOM 1934 O O . LEU A 1 256 ? -23.155 -12.545 21.032 1.00 97.38 256 LEU A O 1
ATOM 1938 N N . THR A 1 257 ? -23.210 -13.034 23.223 1.00 96.56 257 THR A N 1
ATOM 1939 C CA . THR A 1 257 ? -22.209 -12.048 23.646 1.00 96.56 257 THR A CA 1
ATOM 1940 C C . THR A 1 257 ? -20.905 -12.763 23.941 1.00 96.56 257 THR A C 1
ATOM 1942 O O . THR A 1 257 ? -20.906 -13.693 24.748 1.00 96.56 257 THR A O 1
ATOM 1945 N N . VAL A 1 258 ? -19.808 -12.329 23.326 1.00 95.88 258 VAL A N 1
ATOM 1946 C CA . VAL A 1 258 ? -18.479 -12.938 23.467 1.00 95.88 258 VAL A CA 1
ATOM 1947 C C . VAL A 1 258 ? -17.487 -11.881 23.922 1.00 95.88 258 VAL A C 1
ATOM 1949 O O . VAL A 1 258 ? -17.412 -10.806 23.332 1.00 95.88 258 VAL A O 1
ATOM 1952 N N . THR A 1 259 ? -16.708 -12.197 24.952 1.00 93.81 259 THR A N 1
ATOM 1953 C CA . THR A 1 259 ? -15.628 -11.344 25.454 1.00 93.81 259 THR A CA 1
ATOM 1954 C C . THR A 1 259 ? -14.292 -12.045 25.264 1.00 93.81 259 THR A C 1
ATOM 1956 O O . THR A 1 259 ? -14.093 -13.164 25.753 1.00 93.81 259 THR A O 1
ATOM 1959 N N . ALA A 1 260 ? -13.378 -11.373 24.569 1.00 91.25 260 ALA A N 1
ATOM 1960 C CA . ALA A 1 260 ? -12.013 -11.834 24.364 1.00 91.25 260 ALA A CA 1
ATOM 1961 C C . ALA A 1 260 ? -11.173 -11.710 25.647 1.00 91.25 260 ALA A C 1
ATOM 1963 O O . ALA A 1 260 ? -11.442 -10.853 26.496 1.00 91.25 260 ALA A O 1
ATOM 1964 N N . PRO A 1 261 ? -10.119 -12.530 25.808 1.00 86.31 261 PRO A N 1
ATOM 1965 C CA . PRO A 1 261 ? -9.196 -12.394 26.926 1.00 86.31 261 PRO A CA 1
ATOM 1966 C C . PRO A 1 261 ? -8.550 -11.005 26.951 1.00 86.31 261 PRO A C 1
ATOM 1968 O O . PRO A 1 261 ? -8.312 -10.400 25.912 1.00 86.31 261 PRO A O 1
ATOM 1971 N N . ALA A 1 262 ? -8.223 -10.501 28.142 1.00 79.50 262 ALA A N 1
ATOM 1972 C CA . ALA A 1 262 ? -7.661 -9.154 28.314 1.00 79.50 262 ALA A CA 1
ATOM 1973 C C . ALA A 1 262 ? -6.250 -8.972 27.717 1.00 79.50 262 ALA A C 1
ATOM 1975 O O . ALA A 1 262 ? -5.782 -7.849 27.560 1.00 79.50 262 ALA A O 1
ATOM 1976 N N . GLN A 1 263 ? -5.548 -10.069 27.434 1.00 74.12 263 GLN A N 1
ATOM 1977 C CA . GLN A 1 263 ? -4.207 -10.093 26.855 1.00 74.12 263 GLN A CA 1
ATOM 1978 C C . GLN A 1 263 ? -3.928 -11.478 26.268 1.00 74.12 263 GLN A C 1
ATOM 1980 O O . GLN A 1 263 ? -4.669 -12.429 26.535 1.00 74.12 263 GLN A O 1
ATOM 1985 N N . ALA A 1 264 ? -2.833 -11.602 25.517 1.00 69.50 264 ALA A N 1
ATOM 1986 C CA . ALA A 1 264 ? -2.376 -12.881 24.988 1.00 69.50 264 ALA A CA 1
ATOM 1987 C C . ALA A 1 264 ? -2.268 -13.931 26.109 1.00 69.50 264 ALA A C 1
ATOM 1989 O O . ALA A 1 264 ? -1.619 -13.706 27.136 1.00 69.50 264 ALA A O 1
ATOM 1990 N N . SER A 1 265 ? -2.914 -15.080 25.912 1.00 61.28 265 SER A N 1
ATOM 1991 C CA . SER A 1 265 ? -2.840 -16.197 26.853 1.00 61.28 265 SER A CA 1
ATOM 1992 C C . SER A 1 265 ? -1.412 -16.747 26.908 1.00 61.28 265 SER A C 1
ATOM 1994 O O . SER A 1 265 ? -0.797 -17.018 25.880 1.00 61.28 265 SER A O 1
ATOM 1996 N N . THR A 1 266 ? -0.892 -16.955 28.119 1.00 51.50 266 THR A N 1
ATOM 1997 C CA . THR A 1 266 ? 0.400 -17.614 28.374 1.00 51.50 266 THR A CA 1
ATOM 1998 C C . THR A 1 266 ? 0.256 -19.120 28.641 1.00 51.50 266 THR A C 1
ATOM 2000 O O . THR A 1 266 ? 1.225 -19.767 29.041 1.00 51.50 266 THR A O 1
ATOM 2003 N N . LEU A 1 267 ? -0.941 -19.698 28.455 1.00 51.84 267 LEU A N 1
ATOM 2004 C CA . LEU A 1 267 ? -1.251 -21.066 28.885 1.00 51.84 267 LEU A CA 1
ATOM 2005 C C . LEU A 1 267 ? -1.083 -22.147 27.807 1.00 51.84 267 LEU A C 1
ATOM 2007 O O . LEU A 1 267 ? -1.240 -21.940 26.609 1.00 51.84 267 LEU A O 1
ATOM 2011 N N . SER A 1 268 ? -0.704 -23.314 28.330 1.00 42.78 268 SER A N 1
ATOM 2012 C CA . SER A 1 268 ? 0.076 -24.403 27.751 1.00 42.78 268 SER A CA 1
ATOM 2013 C C . SER A 1 268 ? -0.672 -25.403 26.870 1.00 42.78 268 SER A C 1
ATOM 2015 O O . SER A 1 268 ? -1.795 -25.781 27.185 1.00 42.78 268 SER A O 1
ATOM 2017 N N . ARG A 1 269 ? 0.078 -25.958 25.904 1.00 42.03 269 ARG A N 1
ATOM 2018 C CA . ARG A 1 269 ? 0.004 -27.312 25.308 1.00 42.03 269 ARG A CA 1
ATOM 2019 C C . ARG A 1 269 ? -0.956 -28.288 26.022 1.00 42.03 269 ARG A C 1
ATOM 2021 O O . ARG A 1 269 ? -0.514 -29.115 26.819 1.00 42.03 269 ARG A O 1
ATOM 2028 N N . ALA A 1 270 ? -2.241 -28.234 25.693 1.00 38.69 270 ALA A N 1
ATOM 2029 C CA . ALA A 1 270 ? -3.142 -29.371 25.839 1.00 38.69 270 ALA A CA 1
ATOM 2030 C C . ALA A 1 270 ? -3.237 -30.079 24.478 1.00 38.69 270 ALA A C 1
ATOM 2032 O O . ALA A 1 270 ? -3.230 -29.434 23.436 1.00 38.69 270 ALA A O 1
ATOM 2033 N N . THR A 1 271 ? -3.273 -31.410 24.480 1.00 41.16 271 THR A N 1
ATOM 2034 C CA . THR A 1 271 ? -3.139 -32.274 23.290 1.00 41.16 271 THR A CA 1
ATOM 2035 C C . THR A 1 271 ? -4.405 -32.351 22.415 1.00 41.16 271 THR A C 1
ATOM 2037 O O . THR A 1 271 ? -4.462 -33.171 21.504 1.00 41.16 271 THR A O 1
ATOM 2040 N N . ALA A 1 272 ? -5.407 -31.509 22.680 1.00 39.59 272 ALA A N 1
ATOM 2041 C CA . ALA A 1 272 ? -6.558 -31.265 21.814 1.00 39.59 272 ALA A CA 1
ATOM 2042 C C . ALA A 1 272 ? -6.618 -29.756 21.537 1.00 39.59 272 ALA A C 1
ATOM 2044 O O . ALA A 1 272 ? -6.773 -28.966 22.466 1.00 39.59 272 ALA A O 1
ATOM 2045 N N . ASP A 1 273 ? -6.435 -29.357 20.280 1.00 47.38 273 ASP A N 1
ATOM 2046 C CA . ASP A 1 273 ? -6.414 -27.952 19.870 1.00 47.38 273 ASP A CA 1
ATOM 2047 C C . ASP A 1 273 ? -7.846 -27.414 19.715 1.00 47.38 273 ASP A C 1
ATOM 2049 O O . ASP A 1 273 ? -8.386 -27.332 18.618 1.00 47.38 273 ASP A O 1
ATOM 2053 N N . ASN A 1 274 ? -8.494 -27.095 20.837 1.00 50.81 274 ASN A N 1
ATOM 2054 C CA . ASN A 1 274 ? -9.734 -26.310 20.874 1.00 50.81 274 ASN A CA 1
ATOM 2055 C C . ASN A 1 274 ? -9.451 -24.832 21.203 1.00 50.81 274 ASN A C 1
ATOM 2057 O O . ASN A 1 274 ? -10.313 -24.127 21.726 1.00 50.81 274 ASN A O 1
ATOM 2061 N N . SER A 1 275 ? -8.230 -24.360 20.921 1.00 62.09 275 SER A N 1
ATOM 2062 C CA . SER A 1 275 ? -7.758 -23.023 21.303 1.00 62.09 275 SER A CA 1
ATOM 2063 C C . SER A 1 275 ? -8.457 -21.874 20.565 1.00 62.09 275 SER A C 1
ATOM 2065 O O . SER A 1 275 ? -8.274 -20.715 20.934 1.00 62.09 275 SER A O 1
ATOM 2067 N N . THR A 1 276 ? -9.285 -22.191 19.564 1.00 76.62 276 THR A N 1
ATOM 2068 C CA . THR A 1 276 ? -9.964 -21.212 18.707 1.00 76.62 276 THR A CA 1
ATOM 2069 C C . THR A 1 276 ? -11.445 -21.508 18.463 1.00 76.62 276 THR A C 1
ATOM 2071 O O . THR A 1 276 ? -12.097 -20.702 17.820 1.00 76.62 276 THR A O 1
ATOM 2074 N N . GLU A 1 277 ? -12.027 -22.608 18.955 1.00 88.31 277 GLU A N 1
ATOM 2075 C CA . GLU A 1 277 ? -13.436 -22.933 18.665 1.00 88.31 277 GLU A CA 1
A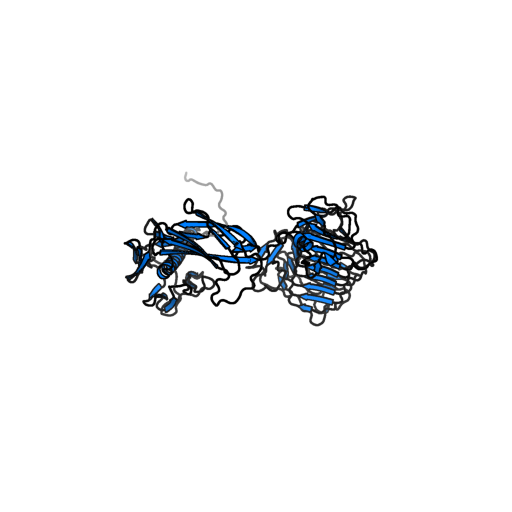TOM 2076 C C . GLU A 1 277 ? -14.409 -22.369 19.713 1.00 88.31 277 GLU A C 1
ATOM 2078 O O . GLU A 1 277 ? -14.333 -22.703 20.898 1.00 88.31 277 GLU A O 1
ATOM 2083 N N . LEU A 1 278 ? -15.374 -21.567 19.258 1.00 92.69 278 LEU A N 1
ATOM 2084 C CA . LEU A 1 278 ? -16.609 -21.277 19.980 1.00 92.69 278 LEU A CA 1
ATOM 2085 C C . LEU A 1 278 ? -17.707 -22.197 19.442 1.00 92.69 278 LEU A C 1
ATOM 2087 O O . LEU A 1 278 ? -17.898 -22.299 18.232 1.00 92.69 278 LEU A O 1
ATOM 2091 N N . VAL A 1 279 ? -18.426 -22.865 20.340 1.00 92.31 279 VAL A N 1
ATOM 2092 C CA . VAL A 1 279 ? -19.420 -23.888 19.990 1.00 92.31 279 VAL A CA 1
ATOM 2093 C C . VAL A 1 279 ? -20.762 -23.548 20.625 1.00 92.31 279 VAL A C 1
ATOM 2095 O O . VAL A 1 279 ? -20.841 -23.373 21.843 1.00 92.31 279 VAL A O 1
ATOM 2098 N N . LEU A 1 280 ? -21.813 -23.495 19.811 1.00 93.94 280 LEU A N 1
ATOM 2099 C CA . LEU A 1 280 ? -23.206 -23.451 20.244 1.00 93.94 280 LEU A CA 1
ATOM 2100 C C . LEU A 1 280 ? -23.776 -24.869 20.209 1.00 93.94 280 LEU A C 1
ATOM 2102 O O . LEU A 1 280 ? -23.695 -25.550 19.190 1.00 93.94 280 LEU A O 1
ATOM 2106 N N . GLN A 1 281 ? -24.369 -25.314 21.314 1.00 92.62 281 GLN A N 1
ATOM 2107 C CA . GLN A 1 281 ? -24.983 -26.636 21.418 1.00 92.62 281 GLN A CA 1
ATOM 2108 C C . GLN A 1 281 ? -26.421 -26.496 21.896 1.00 92.62 281 GLN A C 1
ATOM 2110 O O . GLN A 1 281 ? -26.681 -25.826 22.896 1.00 92.62 281 GLN A O 1
ATOM 2115 N N . VAL A 1 282 ? -27.344 -27.150 21.198 1.00 91.94 282 VAL A N 1
ATOM 2116 C CA . VAL A 1 282 ? -28.772 -27.171 21.524 1.00 91.94 282 VAL A CA 1
ATOM 2117 C C . VAL A 1 282 ? -29.240 -28.619 21.506 1.00 91.94 282 VAL A C 1
ATOM 2119 O O . VAL A 1 282 ? -28.944 -29.345 20.562 1.00 91.94 282 VAL A O 1
ATOM 2122 N N . ASN A 1 283 ? -29.950 -29.071 22.535 1.00 91.00 283 ASN A N 1
ATOM 2123 C CA . ASN A 1 283 ? -30.463 -30.438 22.591 1.00 91.00 283 ASN A CA 1
ATOM 2124 C C . ASN A 1 283 ? -31.988 -30.463 22.513 1.00 91.00 283 ASN A C 1
ATOM 2126 O O . ASN A 1 283 ? -32.657 -29.549 22.988 1.00 91.00 283 ASN A O 1
ATOM 2130 N N . LYS A 1 284 ? -32.539 -31.550 21.975 1.00 88.38 284 LYS A N 1
ATOM 2131 C CA . LYS A 1 284 ? -33.961 -31.880 22.078 1.00 88.38 284 LYS A CA 1
ATOM 2132 C C . LYS A 1 284 ? -34.127 -33.384 22.258 1.00 88.38 284 LYS A C 1
ATOM 2134 O O . LYS A 1 284 ? -33.779 -34.171 21.374 1.00 88.38 284 LYS A O 1
ATOM 2139 N N . GLY A 1 285 ? -34.614 -33.795 23.426 1.00 86.25 285 GLY A N 1
ATOM 2140 C CA . GLY A 1 285 ? -34.541 -35.193 23.857 1.00 86.25 285 GLY A CA 1
ATOM 2141 C C . GLY A 1 285 ? -33.095 -35.715 23.848 1.00 86.25 285 GLY A C 1
ATOM 2142 O O . GLY A 1 285 ? -32.217 -35.132 24.484 1.00 86.25 285 GLY A O 1
ATOM 2143 N N . ILE A 1 286 ? -32.852 -36.811 23.121 1.00 82.50 286 ILE A N 1
ATOM 2144 C CA . ILE A 1 286 ? -31.517 -37.422 22.967 1.00 82.50 286 ILE A CA 1
ATOM 2145 C C . ILE A 1 286 ? -30.678 -36.799 21.840 1.00 82.50 286 ILE A C 1
ATOM 2147 O O . ILE A 1 286 ? -29.491 -37.098 21.735 1.00 82.50 286 ILE A O 1
ATOM 2151 N N . ASN A 1 287 ? -31.288 -35.960 20.999 1.00 83.62 287 ASN A N 1
ATOM 2152 C CA . ASN A 1 287 ? -30.660 -35.410 19.804 1.00 83.62 287 ASN A CA 1
ATOM 2153 C C . ASN A 1 287 ? -30.005 -34.061 20.099 1.00 83.62 287 ASN A C 1
ATOM 2155 O O . ASN A 1 287 ? -30.482 -33.297 20.943 1.00 83.62 287 ASN A O 1
ATOM 2159 N N . TRP A 1 288 ? -28.936 -33.764 19.366 1.00 84.75 288 TRP A N 1
ATOM 2160 C CA . TRP A 1 288 ? -28.139 -32.554 19.523 1.00 84.75 288 TRP A CA 1
ATOM 2161 C C . TRP A 1 288 ? -27.971 -31.845 18.182 1.00 84.75 288 TRP A C 1
ATOM 2163 O O . TRP A 1 288 ? -27.729 -32.482 17.162 1.00 84.75 288 TRP A O 1
ATOM 2173 N N . ALA A 1 289 ? -28.082 -30.524 18.213 1.00 85.31 289 ALA A N 1
ATOM 2174 C CA . ALA A 1 289 ? -27.649 -29.609 17.174 1.00 85.31 289 ALA A CA 1
ATOM 2175 C C . ALA A 1 289 ? -26.394 -28.893 17.670 1.00 85.31 289 ALA A C 1
ATOM 2177 O O . ALA A 1 289 ? -26.352 -28.434 18.816 1.00 85.31 289 ALA A O 1
ATOM 2178 N N . ILE A 1 290 ? -25.370 -28.824 16.826 1.00 88.50 290 ILE A N 1
ATOM 2179 C CA . ILE A 1 290 ? -24.097 -28.190 17.152 1.00 88.50 290 ILE A CA 1
ATOM 2180 C C . ILE A 1 290 ? -23.714 -27.290 15.989 1.00 88.50 290 ILE A C 1
ATOM 2182 O O . ILE A 1 290 ? -23.720 -27.746 14.848 1.00 88.50 290 ILE A O 1
ATOM 2186 N N . ASP A 1 291 ? -23.327 -26.061 16.305 1.00 90.62 291 ASP A N 1
ATOM 2187 C CA . ASP A 1 291 ? -22.700 -25.155 15.353 1.00 90.62 291 ASP A CA 1
ATOM 2188 C C . ASP A 1 291 ? -21.435 -24.525 15.948 1.00 90.62 291 ASP A C 1
ATOM 2190 O O . ASP A 1 291 ? -21.292 -24.420 17.174 1.00 90.62 291 ASP A O 1
ATOM 2194 N N . LYS A 1 292 ? -20.473 -24.183 15.089 1.00 91.31 292 LYS A N 1
ATOM 2195 C CA . LYS A 1 292 ? -19.121 -23.775 15.482 1.00 91.31 292 LYS A CA 1
ATOM 2196 C C . LYS A 1 292 ? -18.629 -22.585 14.676 1.00 91.31 292 LYS A C 1
ATOM 2198 O O . LYS A 1 292 ? -18.698 -22.582 13.454 1.00 91.31 292 LYS A O 1
ATOM 2203 N N . ILE A 1 293 ? -17.966 -21.661 15.363 1.00 92.50 293 ILE A N 1
ATOM 2204 C CA . ILE A 1 293 ? -17.231 -20.554 14.750 1.00 92.50 293 ILE A CA 1
ATOM 2205 C C . ILE A 1 293 ? -15.813 -20.487 15.323 1.00 92.50 293 ILE A C 1
ATOM 2207 O O . ILE A 1 293 ? -15.599 -20.722 16.516 1.00 92.50 293 ILE A O 1
ATOM 2211 N N . LYS A 1 294 ? -14.821 -20.174 14.482 1.00 92.81 294 LYS A N 1
ATOM 2212 C CA . LYS A 1 294 ? -13.455 -19.919 14.960 1.00 92.81 294 LYS A CA 1
ATOM 2213 C C . LYS A 1 294 ? -13.345 -18.490 15.472 1.00 92.81 294 LYS A C 1
ATOM 2215 O O . LYS A 1 294 ? -13.784 -17.569 14.793 1.00 92.81 294 LYS A O 1
ATOM 2220 N N . VAL A 1 295 ? -12.715 -18.298 16.624 1.00 91.00 295 VAL A N 1
ATOM 2221 C CA . VAL A 1 295 ? -12.456 -16.992 17.236 1.00 91.00 295 VAL A CA 1
ATOM 2222 C C . VAL A 1 295 ? -10.958 -16.770 17.440 1.00 91.00 295 VAL A C 1
ATOM 2224 O O . VAL A 1 295 ? -10.207 -17.699 17.742 1.00 91.00 295 VAL A O 1
ATOM 2227 N N . GLU A 1 296 ? -10.520 -15.523 17.293 1.00 89.00 296 GLU A N 1
ATOM 2228 C CA . GLU A 1 296 ? -9.132 -15.103 17.497 1.00 89.00 296 GLU A CA 1
ATOM 2229 C C . GLU A 1 296 ? -9.088 -13.774 18.260 1.00 89.00 296 GLU A C 1
ATOM 2231 O O . GLU A 1 296 ? -9.829 -12.850 17.936 1.00 89.00 296 GLU A O 1
ATOM 2236 N N . ALA A 1 297 ? -8.206 -13.657 19.256 1.00 85.00 297 ALA A N 1
ATOM 2237 C CA . ALA A 1 297 ? -7.990 -12.407 19.980 1.00 85.00 297 ALA A CA 1
ATOM 2238 C C . ALA A 1 297 ? -6.721 -11.712 19.476 1.00 85.00 297 ALA A C 1
ATOM 2240 O O . ALA A 1 297 ? -5.648 -12.320 19.453 1.00 85.00 297 ALA A O 1
ATOM 2241 N N . LYS A 1 298 ? -6.825 -10.434 19.102 1.00 76.62 298 LYS A N 1
ATOM 2242 C CA . LYS A 1 298 ? -5.690 -9.613 18.646 1.00 76.62 298 LYS A CA 1
ATOM 2243 C C . LYS A 1 298 ? -5.679 -8.258 19.340 1.00 76.62 298 LYS A C 1
ATOM 2245 O O . LYS A 1 298 ? -6.689 -7.794 19.851 1.00 76.62 298 LYS A O 1
ATOM 2250 N N . THR A 1 299 ? -4.532 -7.588 19.357 1.00 64.75 299 THR A N 1
ATOM 2251 C CA . THR A 1 299 ? -4.483 -6.190 19.797 1.00 64.75 299 THR A CA 1
ATOM 2252 C C . THR A 1 299 ? -5.212 -5.334 18.767 1.00 64.75 299 THR A C 1
ATOM 2254 O O . THR A 1 299 ? -4.700 -5.133 17.669 1.00 64.75 299 THR A O 1
ATOM 2257 N N . VAL A 1 300 ? -6.390 -4.823 19.122 1.00 60.31 300 VAL A N 1
ATOM 2258 C CA . VAL A 1 300 ? -7.095 -3.810 18.332 1.00 60.31 300 VAL A CA 1
ATOM 2259 C C . VAL A 1 300 ? -6.663 -2.450 18.870 1.00 60.31 300 VAL A C 1
ATOM 2261 O O . VAL A 1 300 ? -6.951 -2.074 20.004 1.00 60.31 300 VAL A O 1
ATOM 2264 N N . ILE A 1 301 ? -5.846 -1.748 18.088 1.00 60.41 301 ILE A N 1
ATOM 2265 C CA . ILE A 1 301 ? -5.297 -0.444 18.463 1.00 60.41 301 ILE A CA 1
ATOM 2266 C C . ILE A 1 301 ? -6.321 0.622 18.070 1.00 60.41 301 ILE A C 1
ATOM 2268 O O . ILE A 1 301 ? -6.457 0.923 16.886 1.00 60.41 301 ILE A O 1
ATOM 2272 N N . ALA A 1 302 ? -6.999 1.219 19.055 1.00 64.06 302 ALA A N 1
ATOM 2273 C CA . ALA A 1 302 ? -7.973 2.289 18.815 1.00 64.06 302 ALA A CA 1
ATOM 2274 C C . ALA A 1 302 ? -7.338 3.550 18.199 1.00 64.06 302 ALA A C 1
ATOM 2276 O O . ALA A 1 302 ? -7.969 4.225 17.393 1.00 64.06 302 ALA A O 1
ATOM 2277 N N . SER A 1 303 ? -6.092 3.878 18.565 1.00 87.44 303 SER A N 1
ATOM 2278 C CA . SER A 1 303 ? -5.317 4.923 17.890 1.00 87.44 303 SER A CA 1
ATOM 2279 C C . SER A 1 303 ? -3.814 4.839 18.170 1.00 87.44 303 SER A C 1
ATOM 2281 O O . SER A 1 303 ? -3.395 4.393 19.244 1.00 87.44 303 SER A O 1
ATOM 2283 N N . TYR A 1 304 ? -2.981 5.304 17.235 1.00 93.00 304 TYR A N 1
ATOM 2284 C CA . TYR A 1 304 ? -1.527 5.354 17.442 1.00 93.00 304 TYR A CA 1
ATOM 2285 C C . TYR A 1 304 ? -1.132 6.325 18.560 1.00 93.00 304 TYR A C 1
ATOM 2287 O O . TYR A 1 304 ? -0.181 6.054 19.300 1.00 93.00 304 TYR A O 1
ATOM 2295 N N . LYS A 1 305 ? -1.881 7.421 18.741 1.00 94.75 305 LYS A N 1
ATOM 2296 C CA . LYS A 1 305 ? -1.643 8.363 19.836 1.00 94.75 305 LYS A CA 1
ATOM 2297 C C . LYS A 1 305 ? -1.848 7.719 21.204 1.00 94.75 305 LYS A C 1
ATOM 2299 O O . LYS A 1 305 ? -1.042 7.962 22.096 1.00 94.75 305 LYS A O 1
ATOM 2304 N N . ALA A 1 306 ? -2.876 6.885 21.378 1.00 91.38 306 ALA A N 1
ATOM 2305 C CA . ALA A 1 306 ? -3.122 6.223 22.660 1.00 91.38 306 ALA A CA 1
ATOM 2306 C C . ALA A 1 306 ? -1.927 5.355 23.087 1.00 91.38 306 ALA A C 1
ATOM 2308 O O . ALA A 1 306 ? -1.514 5.406 24.244 1.00 91.38 306 ALA A O 1
ATOM 2309 N N . LEU A 1 307 ? -1.323 4.625 22.142 1.00 90.38 307 LEU A N 1
ATOM 2310 C CA . LEU A 1 307 ? -0.100 3.855 22.390 1.00 90.38 307 LEU A CA 1
ATOM 2311 C C . LEU A 1 307 ? 1.084 4.767 22.747 1.00 90.38 307 LEU A C 1
ATOM 2313 O O . LEU A 1 307 ? 1.817 4.508 23.701 1.00 90.38 307 LEU A O 1
ATOM 2317 N N . TYR A 1 308 ? 1.253 5.862 22.008 1.00 94.88 308 TYR A N 1
ATOM 2318 C CA . TYR A 1 308 ? 2.312 6.836 22.263 1.00 94.88 308 TYR A CA 1
ATOM 2319 C C . TYR A 1 308 ? 2.193 7.479 23.658 1.00 94.88 308 TYR A C 1
ATOM 2321 O O . TYR A 1 308 ? 3.187 7.608 24.376 1.00 94.88 308 TYR A O 1
ATOM 2329 N N . ASP A 1 309 ? 0.976 7.844 24.070 1.00 93.56 309 ASP A N 1
ATOM 2330 C CA . ASP A 1 309 ? 0.694 8.506 25.347 1.00 93.56 309 ASP A CA 1
ATOM 2331 C C . ASP A 1 309 ? 0.993 7.603 26.555 1.00 93.56 309 ASP A C 1
ATOM 2333 O O . ASP A 1 309 ? 1.468 8.102 27.579 1.00 93.56 309 ASP A O 1
ATOM 2337 N N . VAL A 1 310 ? 0.781 6.283 26.430 1.00 91.38 310 VAL A N 1
ATOM 2338 C CA . VAL A 1 310 ? 1.156 5.293 27.462 1.00 91.38 310 VAL A CA 1
ATOM 2339 C C . VAL A 1 310 ? 2.648 4.930 27.440 1.00 91.38 310 VAL A C 1
ATOM 2341 O O . VAL A 1 310 ? 3.086 4.072 28.204 1.00 91.38 310 VAL A O 1
ATOM 2344 N N . GLY A 1 311 ? 3.444 5.593 26.596 1.00 90.25 311 GLY A N 1
ATOM 2345 C CA . GLY A 1 311 ? 4.895 5.425 26.521 1.00 90.25 311 GLY A CA 1
ATOM 2346 C C . GLY A 1 311 ? 5.360 4.285 25.614 1.00 90.25 311 GLY A C 1
ATOM 2347 O O . GLY A 1 311 ? 6.540 3.938 25.645 1.00 90.25 311 GLY A O 1
ATOM 2348 N N . GLN A 1 312 ? 4.478 3.703 24.797 1.00 90.12 312 GLN A N 1
ATOM 2349 C CA . GLN A 1 312 ? 4.881 2.689 23.828 1.00 90.12 312 GLN A CA 1
ATOM 2350 C C . GLN A 1 312 ? 5.692 3.317 22.685 1.00 90.12 312 GLN A C 1
ATOM 2352 O O . GLN A 1 312 ? 5.373 4.395 22.184 1.00 90.12 312 GLN A O 1
ATOM 2357 N N . THR A 1 313 ? 6.734 2.610 22.243 1.00 93.75 313 THR A N 1
ATOM 2358 C CA . THR A 1 313 ? 7.482 2.968 21.030 1.00 93.75 313 THR A CA 1
ATOM 2359 C C . THR A 1 313 ? 6.749 2.440 19.802 1.00 93.75 313 THR A C 1
ATOM 2361 O O . THR A 1 313 ? 6.503 1.238 19.685 1.00 93.75 313 THR A O 1
ATOM 2364 N N . LEU A 1 314 ? 6.395 3.339 18.886 1.00 93.56 314 LEU A N 1
ATOM 2365 C CA . LEU A 1 314 ? 5.799 3.005 17.598 1.00 93.56 314 LEU A CA 1
ATOM 2366 C C . LEU A 1 314 ? 6.910 2.694 16.591 1.00 93.56 314 LEU A C 1
ATOM 2368 O O . LEU A 1 314 ? 7.817 3.503 16.416 1.00 93.56 314 LEU A O 1
ATOM 2372 N N . ASN A 1 315 ? 6.815 1.555 15.905 1.00 92.75 315 ASN A N 1
ATOM 2373 C CA . ASN A 1 315 ? 7.716 1.186 14.813 1.00 92.75 315 ASN A CA 1
ATOM 2374 C C . ASN A 1 315 ? 7.035 1.473 13.474 1.00 92.75 315 ASN A C 1
ATOM 2376 O O . ASN A 1 315 ? 6.217 0.683 13.009 1.00 92.75 315 ASN A O 1
ATOM 2380 N N . ILE A 1 316 ? 7.353 2.613 12.863 1.00 91.06 316 ILE A N 1
ATOM 2381 C CA . ILE A 1 316 ? 6.706 3.085 11.632 1.00 91.06 316 ILE A CA 1
ATOM 2382 C C . ILE A 1 316 ? 7.749 3.139 10.521 1.00 91.06 316 ILE A C 1
ATOM 2384 O O . ILE A 1 316 ? 8.661 3.961 10.562 1.00 91.06 316 ILE A O 1
ATOM 2388 N N . GLY A 1 317 ? 7.646 2.238 9.540 1.00 84.81 317 GLY A N 1
ATOM 2389 C CA . GLY A 1 317 ? 8.621 2.143 8.449 1.00 84.81 317 GLY A CA 1
ATOM 2390 C C . GLY A 1 317 ? 10.059 1.966 8.951 1.00 84.81 317 GLY A C 1
ATOM 2391 O O . GLY A 1 317 ? 10.968 2.634 8.469 1.00 84.81 317 GLY A O 1
ATOM 2392 N N . GLY A 1 318 ? 10.269 1.142 9.980 1.00 88.94 318 GLY A N 1
ATOM 2393 C CA . GLY A 1 318 ? 11.593 0.937 10.580 1.00 88.94 318 GLY A CA 1
ATOM 2394 C C . GLY A 1 318 ? 12.123 2.114 11.411 1.00 88.94 318 GLY A C 1
ATOM 2395 O O . GLY A 1 318 ? 13.288 2.100 11.798 1.00 88.94 318 GLY A O 1
ATOM 2396 N N . LEU A 1 319 ? 11.296 3.127 11.695 1.00 91.44 319 LEU A N 1
ATOM 2397 C CA . LEU A 1 319 ? 11.633 4.225 12.599 1.00 91.44 319 LEU A CA 1
ATOM 2398 C C . LEU A 1 319 ? 10.944 4.041 13.946 1.00 91.44 319 LEU A C 1
ATOM 2400 O O . LEU A 1 319 ? 9.727 3.884 14.013 1.00 91.44 319 LEU A O 1
ATOM 2404 N N . GLU A 1 320 ? 11.730 4.147 15.011 1.00 95.00 320 GLU A N 1
ATOM 2405 C CA . GLU A 1 320 ? 11.238 4.184 16.385 1.00 95.00 320 GLU A CA 1
ATOM 2406 C C . GLU A 1 320 ? 10.769 5.600 16.745 1.00 95.00 320 GLU A C 1
ATOM 2408 O O . GLU A 1 320 ? 11.577 6.536 16.857 1.00 95.00 320 GLU A O 1
ATOM 2413 N N . ILE A 1 321 ? 9.457 5.748 16.933 1.00 95.94 321 ILE A N 1
ATOM 2414 C CA . ILE A 1 321 ? 8.780 6.982 17.335 1.00 95.94 321 ILE A CA 1
ATOM 2415 C C . ILE A 1 321 ? 8.222 6.793 18.747 1.00 95.94 321 ILE A C 1
ATOM 2417 O O . ILE A 1 321 ? 7.287 6.025 18.960 1.00 95.94 321 ILE A O 1
ATOM 2421 N N . SER A 1 322 ? 8.798 7.489 19.726 1.00 95.88 322 SER A N 1
ATOM 2422 C CA . SER A 1 322 ? 8.420 7.364 21.135 1.00 95.88 322 SER A CA 1
ATOM 2423 C C . SER A 1 322 ? 8.366 8.712 21.845 1.00 95.88 322 SER A C 1
ATOM 2425 O O . SER A 1 322 ? 9.066 9.662 21.476 1.00 95.88 322 SER A O 1
ATOM 2427 N N . LYS A 1 323 ? 7.568 8.762 22.917 1.00 96.25 323 LYS A N 1
ATOM 2428 C CA . LYS A 1 323 ? 7.451 9.921 23.807 1.00 96.25 323 LYS A CA 1
ATOM 2429 C C . LYS A 1 323 ? 8.773 10.305 24.468 1.00 96.25 323 LYS A C 1
ATOM 2431 O O . LYS A 1 323 ? 9.039 11.486 24.656 1.00 96.25 323 LYS A O 1
ATOM 2436 N N . GLU A 1 324 ? 9.631 9.329 24.755 1.00 95.62 324 GLU A N 1
ATOM 2437 C CA . GLU A 1 324 ? 10.977 9.570 25.287 1.00 95.62 324 GLU A CA 1
ATOM 2438 C C . GLU A 1 324 ? 11.852 10.363 24.304 1.00 95.62 324 GLU A C 1
ATOM 2440 O O . GLU A 1 324 ? 12.543 11.299 24.702 1.00 95.62 324 GLU A O 1
ATOM 2445 N N . LYS A 1 325 ? 11.795 10.022 23.012 1.00 94.38 325 LYS A N 1
ATOM 2446 C CA . LYS A 1 325 ? 12.657 10.617 21.983 1.00 94.38 325 LYS A CA 1
ATOM 2447 C C . LYS A 1 325 ? 12.131 11.947 21.448 1.00 94.38 325 LYS A C 1
ATOM 2449 O O . LYS A 1 325 ? 12.927 12.819 21.104 1.00 94.38 325 LYS A O 1
ATOM 2454 N N . TYR A 1 326 ? 10.809 12.093 21.353 1.00 94.50 326 TYR A N 1
ATOM 2455 C CA . TYR A 1 326 ? 10.180 13.230 20.673 1.00 94.50 326 TYR A CA 1
ATOM 2456 C C . TYR A 1 326 ? 9.284 14.099 21.568 1.00 94.50 326 TYR A C 1
ATOM 2458 O O . TYR A 1 326 ? 8.792 15.126 21.105 1.00 94.50 326 TYR A O 1
ATOM 2466 N N . GLY A 1 327 ? 9.118 13.753 22.847 1.00 96.38 327 GLY A N 1
ATOM 2467 C CA . GLY A 1 327 ? 8.319 14.524 23.799 1.00 96.38 327 GLY A CA 1
ATOM 2468 C C . GLY A 1 327 ? 6.813 14.329 23.625 1.00 96.38 327 GLY A C 1
ATOM 2469 O O . GLY A 1 327 ? 6.356 13.316 23.101 1.00 96.38 327 GLY A O 1
ATOM 2470 N N . GLU A 1 328 ? 6.021 15.288 24.100 1.00 97.38 328 GLU A N 1
ATOM 2471 C CA . GLU A 1 328 ? 4.561 15.235 23.963 1.00 97.38 328 GLU A CA 1
ATOM 2472 C C . GLU A 1 328 ? 4.126 15.342 22.494 1.00 97.38 328 GLU A C 1
ATOM 2474 O O . GLU A 1 328 ? 4.683 16.124 21.722 1.00 97.38 328 GLU A O 1
ATOM 2479 N N . ALA A 1 329 ? 3.098 14.579 22.124 1.00 97.69 329 ALA A N 1
ATOM 2480 C CA . ALA A 1 329 ? 2.502 14.628 20.795 1.00 97.69 329 ALA A CA 1
ATOM 2481 C C . ALA A 1 329 ? 1.197 15.431 20.793 1.00 97.69 329 ALA A C 1
ATOM 2483 O O . ALA A 1 329 ? 0.439 15.438 21.766 1.00 97.69 329 ALA A O 1
ATOM 2484 N N . THR A 1 330 ? 0.908 16.069 19.663 1.00 98.25 330 THR A N 1
ATOM 2485 C CA . THR A 1 330 ? -0.300 16.876 19.473 1.00 98.25 330 THR A CA 1
ATOM 2486 C C . THR A 1 330 ? -1.334 16.104 18.662 1.00 98.25 330 THR A C 1
ATOM 2488 O O . THR A 1 330 ? -1.001 15.500 17.646 1.00 98.25 330 THR A O 1
ATOM 2491 N N . ILE A 1 331 ? -2.593 16.124 19.102 1.00 97.44 331 ILE A N 1
ATOM 2492 C CA . ILE A 1 331 ? -3.705 15.622 18.291 1.00 97.44 331 ILE A CA 1
ATOM 2493 C C . ILE A 1 331 ? -4.181 16.714 17.331 1.00 97.44 331 ILE A C 1
ATOM 2495 O O . ILE A 1 331 ? -4.315 17.874 17.719 1.00 97.44 331 ILE A O 1
ATOM 2499 N N . VAL A 1 332 ? -4.441 16.334 16.086 1.00 98.19 332 VAL A N 1
ATOM 2500 C CA . VAL A 1 332 ? -5.016 17.186 15.049 1.00 98.19 332 VAL A CA 1
ATOM 2501 C C . VAL A 1 332 ? -6.412 16.661 14.742 1.00 98.19 332 VAL A C 1
ATOM 2503 O O . VAL A 1 332 ? -6.565 15.611 14.128 1.00 98.19 332 VAL A O 1
ATOM 2506 N N . ASN A 1 333 ? -7.426 17.386 15.205 1.00 96.06 333 ASN A N 1
ATOM 2507 C CA . ASN A 1 333 ? -8.835 16.984 15.154 1.00 96.06 333 ASN A CA 1
ATOM 2508 C C . ASN A 1 333 ? -9.745 18.069 14.542 1.00 96.06 333 ASN A C 1
ATOM 2510 O O . ASN A 1 333 ? -10.960 18.049 14.728 1.00 96.06 333 ASN A O 1
ATOM 2514 N N . THR A 1 334 ? -9.156 19.022 13.816 1.00 96.69 334 THR A N 1
ATOM 2515 C CA . THR A 1 334 ? -9.856 20.113 13.125 1.00 96.69 334 THR A CA 1
ATOM 2516 C C . THR A 1 334 ? -9.285 20.305 11.726 1.00 96.69 334 THR A C 1
ATOM 2518 O O . THR A 1 334 ? -8.080 20.143 11.537 1.00 96.69 334 THR A O 1
ATOM 2521 N N . GLU A 1 335 ? -10.117 20.726 10.771 1.00 96.56 335 GLU A N 1
ATOM 2522 C CA . GLU A 1 335 ? -9.686 20.977 9.387 1.00 96.56 335 GLU A CA 1
ATOM 2523 C C . GLU A 1 335 ? -8.613 22.075 9.304 1.00 96.56 335 GLU A C 1
ATOM 2525 O O . GLU A 1 335 ? -7.581 21.875 8.675 1.00 96.56 335 GLU A O 1
ATOM 2530 N N . ASP A 1 336 ? -8.788 23.196 10.007 1.00 94.81 336 ASP A N 1
ATOM 2531 C CA . ASP A 1 336 ? -7.882 24.355 9.931 1.00 94.81 336 ASP A CA 1
ATOM 2532 C C . ASP A 1 336 ? -6.840 24.376 11.063 1.00 94.81 336 ASP A C 1
ATOM 2534 O O . ASP A 1 336 ? -6.609 25.395 11.719 1.00 94.81 336 ASP A O 1
ATOM 2538 N N . PHE A 1 337 ? -6.225 23.223 11.339 1.00 97.00 337 PHE A N 1
ATOM 2539 C CA . PHE A 1 337 ? -5.204 23.124 12.380 1.00 97.00 337 PHE A CA 1
ATOM 2540 C C . PHE A 1 337 ? -3.946 23.941 12.035 1.00 97.00 337 PHE A C 1
ATOM 2542 O O . PHE A 1 337 ? -3.355 23.819 10.961 1.00 97.00 337 PHE A O 1
ATOM 2549 N N . ASP A 1 338 ? -3.495 24.752 12.989 1.00 94.69 338 ASP A N 1
ATOM 2550 C CA . ASP A 1 338 ? -2.387 25.687 12.805 1.00 94.69 338 ASP A CA 1
ATOM 2551 C C . ASP A 1 338 ? -1.047 25.083 13.262 1.00 94.69 338 ASP A C 1
ATOM 2553 O O . ASP A 1 338 ? -0.644 25.184 14.426 1.00 94.69 338 ASP A O 1
ATOM 2557 N N . PHE A 1 339 ? -0.341 24.434 12.332 1.00 96.62 339 PHE A N 1
ATOM 2558 C CA . PHE A 1 339 ? 0.977 23.845 12.589 1.00 96.62 339 PHE A CA 1
ATOM 2559 C C . PHE A 1 339 ? 2.039 24.936 12.776 1.00 96.62 339 PHE A C 1
ATOM 2561 O O . PHE A 1 339 ? 2.477 25.566 11.810 1.00 96.62 339 PHE A O 1
ATOM 2568 N N . LYS A 1 340 ? 2.500 25.135 14.016 1.00 94.44 340 LYS A N 1
ATOM 2569 C CA . LYS A 1 340 ? 3.423 26.229 14.373 1.00 94.44 340 LYS A CA 1
ATOM 2570 C C . LYS A 1 340 ? 4.811 25.795 14.825 1.00 94.44 340 LYS A C 1
ATOM 2572 O O . LYS A 1 340 ? 5.731 26.605 14.745 1.00 94.44 340 LYS A O 1
ATOM 2577 N N . THR A 1 341 ? 4.973 24.562 15.297 1.00 94.56 341 THR A N 1
ATOM 2578 C CA . THR A 1 341 ? 6.200 24.109 15.971 1.00 94.56 341 THR A CA 1
ATOM 2579 C C . THR A 1 341 ? 6.653 22.738 15.492 1.00 94.56 341 THR A C 1
ATOM 2581 O O . THR A 1 341 ? 5.839 21.911 15.088 1.00 94.56 341 THR A O 1
ATOM 2584 N N . ASN A 1 342 ? 7.952 22.461 15.594 1.00 94.31 342 ASN A N 1
ATOM 2585 C CA . ASN A 1 342 ? 8.474 21.102 15.450 1.00 94.31 342 ASN A CA 1
ATOM 2586 C C . ASN A 1 342 ? 7.759 20.141 16.423 1.00 94.31 342 ASN A C 1
ATOM 2588 O O . ASN A 1 342 ? 7.406 20.551 17.532 1.00 94.31 342 ASN A O 1
ATOM 2592 N N . GLY A 1 343 ? 7.551 18.881 16.032 1.00 95.44 343 GLY A N 1
ATOM 2593 C CA . GLY A 1 343 ? 6.917 17.891 16.909 1.00 95.44 343 GLY A CA 1
ATOM 2594 C C . GLY A 1 343 ? 6.272 16.701 16.200 1.00 95.44 343 GLY A C 1
ATOM 2595 O O . GLY A 1 343 ? 6.378 16.543 14.980 1.00 95.44 343 GLY A O 1
ATOM 2596 N N . VAL A 1 344 ? 5.604 15.873 17.008 1.00 98.44 344 VAL A N 1
ATOM 2597 C CA . VAL A 1 344 ? 4.804 14.717 16.582 1.00 98.44 344 VAL A CA 1
ATOM 2598 C C . VAL A 1 344 ? 3.331 15.104 16.577 1.00 98.44 344 VAL A C 1
ATOM 2600 O O . VAL A 1 344 ? 2.807 15.585 17.584 1.00 98.44 344 VAL A O 1
ATOM 2603 N N . TYR A 1 345 ? 2.666 14.864 15.454 1.00 98.62 345 TYR A N 1
ATOM 2604 C CA . TYR A 1 345 ? 1.257 15.146 15.242 1.00 98.62 345 TYR A CA 1
ATOM 2605 C C . TYR A 1 345 ? 0.529 13.872 14.823 1.00 98.62 345 TYR A C 1
ATOM 2607 O O . TYR A 1 345 ? 0.901 13.230 13.840 1.00 98.62 345 TYR A O 1
ATOM 2615 N N . PHE A 1 346 ? -0.529 13.540 15.556 1.00 98.38 346 PHE A N 1
ATOM 2616 C CA . PHE A 1 346 ? -1.456 12.471 15.209 1.00 98.38 346 PHE A CA 1
ATOM 2617 C C . PHE A 1 346 ? -2.720 13.085 14.616 1.00 98.38 346 PHE A C 1
ATOM 2619 O O . PHE A 1 346 ? -3.384 13.879 15.279 1.00 98.38 346 PHE A O 1
ATOM 2626 N N . ILE A 1 347 ? -3.034 12.755 13.367 1.00 98.38 347 ILE A N 1
ATOM 2627 C CA . ILE A 1 347 ? -4.169 13.325 12.636 1.00 98.38 347 ILE A CA 1
ATOM 2628 C C . ILE A 1 347 ? -5.357 12.382 12.746 1.00 98.38 347 ILE A C 1
ATOM 2630 O O . ILE A 1 347 ? -5.245 11.238 12.318 1.00 98.38 347 ILE A O 1
ATOM 2634 N N . GLU A 1 348 ? -6.480 12.834 13.299 1.00 96.06 348 GLU A N 1
ATOM 2635 C CA . GLU A 1 348 ? -7.675 11.992 13.393 1.00 96.06 348 GLU A CA 1
ATOM 2636 C C . GLU A 1 348 ? -8.200 11.599 12.004 1.00 96.06 348 GLU A C 1
ATOM 2638 O O . GLU A 1 348 ? -8.077 12.373 11.047 1.00 96.06 348 GLU A O 1
ATOM 2643 N N . PRO A 1 349 ? -8.769 10.395 11.862 1.00 93.69 349 PRO A N 1
ATOM 2644 C CA . PRO A 1 349 ? -9.460 10.023 10.642 1.00 93.69 349 PRO A CA 1
ATOM 2645 C C . PRO A 1 349 ? -10.799 10.766 10.499 1.00 93.69 349 PRO A C 1
ATOM 2647 O O . PRO A 1 349 ? -11.285 11.416 11.424 1.00 93.69 349 PRO A O 1
ATOM 2650 N N . GLY A 1 350 ? -11.405 10.687 9.313 1.00 92.81 350 GLY A N 1
ATOM 2651 C CA . GLY A 1 350 ? -12.711 11.298 9.028 1.00 92.81 350 GLY A CA 1
ATOM 2652 C C . GLY A 1 350 ? -12.703 12.819 8.818 1.00 92.81 350 GLY A C 1
ATOM 2653 O O . GLY A 1 350 ? -13.731 13.378 8.443 1.00 92.81 350 GLY A O 1
ATOM 2654 N N . ILE A 1 351 ? -11.558 13.486 8.998 1.00 93.81 351 ILE A N 1
ATOM 2655 C CA . ILE A 1 351 ? -11.365 14.911 8.694 1.00 93.81 351 ILE A CA 1
ATOM 2656 C C . ILE A 1 351 ? -10.333 15.106 7.579 1.00 93.81 351 ILE A C 1
ATOM 2658 O O . ILE A 1 351 ? -9.406 14.310 7.424 1.00 93.81 351 ILE A O 1
ATOM 2662 N N . SER A 1 352 ? -10.476 16.195 6.821 1.00 96.94 352 SER A N 1
ATOM 2663 C CA . SER A 1 352 ? -9.488 16.642 5.834 1.00 96.94 352 SER A CA 1
ATOM 2664 C C . SER A 1 352 ? -8.756 17.874 6.355 1.00 96.94 352 SER A C 1
ATOM 2666 O O . SER A 1 352 ? -9.302 18.974 6.343 1.00 96.94 352 SER A O 1
ATOM 2668 N N . VAL A 1 353 ? -7.516 17.700 6.815 1.00 98.25 353 VAL A N 1
ATOM 2669 C CA . VAL A 1 353 ? -6.732 18.786 7.419 1.00 98.25 353 VAL A CA 1
ATOM 2670 C C . VAL A 1 353 ? -6.106 19.671 6.346 1.00 98.25 353 VAL A C 1
ATOM 2672 O O . VAL A 1 353 ? -5.248 19.233 5.580 1.00 98.25 353 VAL A O 1
ATOM 2675 N N . ASN A 1 354 ? -6.478 20.945 6.331 1.00 96.25 354 ASN A N 1
ATOM 2676 C CA . ASN A 1 354 ? -5.945 21.961 5.438 1.00 96.25 354 ASN A CA 1
ATOM 2677 C C . ASN A 1 354 ? -4.550 22.404 5.901 1.00 96.25 354 ASN A C 1
ATOM 2679 O O . ASN A 1 354 ? -4.403 23.131 6.884 1.00 96.25 354 ASN A O 1
ATOM 2683 N N . TRP A 1 355 ? -3.494 22.034 5.168 1.00 96.44 355 TRP A N 1
ATOM 2684 C CA . TRP A 1 355 ? -2.153 22.538 5.484 1.00 96.44 355 TRP A CA 1
ATOM 2685 C C . TRP A 1 355 ? -1.935 23.942 4.907 1.00 96.44 355 TRP A C 1
ATOM 2687 O O . TRP A 1 355 ? -1.869 24.136 3.686 1.00 96.44 355 TRP A O 1
ATOM 2697 N N . GLN A 1 356 ? -1.785 24.916 5.809 1.00 94.31 356 GLN A N 1
ATOM 2698 C CA . GLN A 1 356 ? -1.552 26.337 5.509 1.00 94.31 356 GLN A CA 1
ATOM 2699 C C . GLN A 1 356 ? -0.331 26.933 6.226 1.00 94.31 356 GLN A C 1
ATOM 2701 O O . GLN A 1 356 ? -0.107 28.144 6.167 1.00 94.31 356 GLN A O 1
ATOM 2706 N N . SER A 1 357 ? 0.476 26.103 6.895 1.00 94.50 357 SER A N 1
ATOM 2707 C CA . SER A 1 357 ? 1.574 26.590 7.730 1.00 94.50 357 SER A CA 1
ATOM 2708 C C . SER A 1 357 ? 2.616 27.386 6.941 1.00 94.50 357 SER A C 1
ATOM 2710 O O . SER A 1 357 ? 3.044 27.007 5.848 1.00 94.50 357 SER A O 1
ATOM 2712 N N . ALA A 1 358 ? 3.065 28.493 7.534 1.00 91.88 358 ALA A N 1
ATOM 2713 C CA . ALA A 1 358 ? 4.187 29.279 7.036 1.00 91.88 358 ALA A CA 1
ATOM 2714 C C . ALA A 1 358 ? 5.528 28.893 7.684 1.00 91.88 358 ALA A C 1
ATOM 2716 O O . ALA A 1 358 ? 6.564 29.384 7.217 1.00 91.88 358 ALA A O 1
ATOM 2717 N N . THR A 1 359 ? 5.500 28.051 8.722 1.00 93.38 359 THR A N 1
ATOM 2718 C CA . THR A 1 359 ? 6.657 27.628 9.519 1.00 93.38 359 THR A CA 1
ATOM 2719 C C . THR A 1 359 ? 7.627 26.802 8.682 1.00 93.38 359 THR A C 1
ATOM 2721 O O . THR A 1 359 ? 7.212 26.010 7.839 1.00 93.38 359 THR A O 1
ATOM 2724 N N . ASN A 1 360 ? 8.926 26.998 8.916 1.00 92.88 360 ASN A N 1
ATOM 2725 C CA . ASN A 1 360 ? 9.955 26.082 8.436 1.00 92.88 360 ASN A CA 1
ATOM 2726 C C . ASN A 1 360 ? 10.209 25.050 9.534 1.00 92.88 360 ASN A C 1
ATOM 2728 O O . ASN A 1 360 ? 10.472 25.436 10.672 1.00 92.88 360 ASN A O 1
ATOM 2732 N N . PHE A 1 361 ? 10.072 23.774 9.198 1.00 93.31 361 PHE A N 1
ATOM 2733 C CA . PHE A 1 361 ? 10.207 22.685 10.151 1.00 93.31 361 PHE A CA 1
ATOM 2734 C C . PHE A 1 361 ? 11.555 22.003 9.994 1.00 93.31 361 PHE A C 1
ATOM 2736 O O . PHE A 1 361 ? 11.908 21.567 8.895 1.00 93.31 361 PHE A O 1
ATOM 2743 N N . ASP A 1 362 ? 12.250 21.850 11.115 1.00 91.75 362 ASP A N 1
ATOM 2744 C CA . ASP A 1 362 ? 13.428 20.994 11.203 1.00 91.75 362 ASP A CA 1
ATOM 2745 C C . ASP A 1 362 ? 13.014 19.571 11.570 1.00 91.75 362 ASP A C 1
ATOM 2747 O O . ASP A 1 362 ? 13.543 18.620 11.008 1.00 91.75 362 ASP A O 1
ATOM 2751 N N . LYS A 1 363 ? 12.002 19.402 12.431 1.00 93.12 363 LYS A N 1
ATOM 2752 C CA . LYS A 1 363 ? 11.456 18.089 12.806 1.00 93.12 363 LYS A CA 1
ATOM 2753 C C . LYS A 1 363 ? 9.934 18.094 12.747 1.00 93.12 363 LYS A C 1
ATOM 2755 O O . LYS A 1 363 ? 9.279 18.733 13.570 1.00 93.12 363 LYS A O 1
ATOM 2760 N N . LEU A 1 364 ? 9.377 17.349 11.803 1.00 96.69 364 LEU A N 1
ATOM 2761 C CA . LEU A 1 364 ? 7.947 17.227 11.567 1.00 96.69 364 LEU A CA 1
ATOM 2762 C C . LEU A 1 364 ? 7.578 15.756 11.375 1.00 96.69 364 LEU A C 1
ATOM 2764 O O . LEU A 1 364 ? 7.960 15.133 10.387 1.00 96.69 364 LEU A O 1
ATOM 2768 N N . ILE A 1 365 ? 6.821 15.209 12.320 1.00 98.31 365 ILE A N 1
ATOM 2769 C CA . ILE A 1 365 ? 6.304 13.842 12.249 1.00 98.31 365 ILE A CA 1
ATOM 2770 C C . ILE A 1 365 ? 4.780 13.927 12.197 1.00 98.31 365 ILE A C 1
ATOM 2772 O O . ILE A 1 365 ? 4.156 14.383 13.151 1.00 98.31 365 ILE A O 1
ATOM 2776 N N . LEU A 1 366 ? 4.194 13.506 11.081 1.00 98.69 366 LEU A N 1
ATOM 2777 C CA . LEU A 1 366 ? 2.759 13.466 10.820 1.00 98.69 366 LEU A CA 1
ATOM 2778 C C . LEU A 1 366 ? 2.330 12.005 10.669 1.00 98.69 366 LEU A C 1
ATOM 2780 O O . LEU A 1 366 ? 2.804 11.312 9.767 1.00 98.69 366 LEU A O 1
ATOM 2784 N N . ILE A 1 367 ? 1.441 11.538 11.541 1.00 98.44 367 ILE A N 1
ATOM 2785 C CA . ILE A 1 367 ? 0.950 10.156 11.550 1.00 98.44 367 ILE A CA 1
ATOM 2786 C C . ILE A 1 367 ? -0.580 10.178 11.507 1.00 98.44 367 ILE A C 1
ATOM 2788 O O . ILE A 1 367 ? -1.206 10.829 12.342 1.00 98.44 367 ILE A O 1
ATOM 2792 N N . GLY A 1 368 ? -1.202 9.466 10.567 1.00 97.94 368 GLY A N 1
ATOM 2793 C CA . GLY A 1 368 ? -2.648 9.229 10.613 1.00 97.94 368 GLY A CA 1
ATOM 2794 C C . GLY A 1 368 ? -3.000 8.353 11.811 1.00 97.94 368 GLY A C 1
ATOM 2795 O O . GLY A 1 368 ? -2.403 7.294 11.978 1.00 97.94 368 GLY A O 1
ATOM 2796 N N . ASN A 1 369 ? -3.917 8.801 12.667 1.00 96.00 369 ASN A N 1
ATOM 2797 C CA . ASN A 1 369 ? -4.104 8.298 14.029 1.00 96.00 369 ASN A CA 1
ATOM 2798 C C . ASN A 1 369 ? -4.820 6.936 14.126 1.00 96.00 369 ASN A C 1
ATOM 2800 O O . ASN A 1 369 ? -4.961 6.425 15.231 1.00 96.00 369 ASN A O 1
ATOM 2804 N N . ASN A 1 370 ? -5.235 6.321 13.017 1.00 89.69 370 ASN A N 1
ATOM 2805 C CA . ASN A 1 370 ? -5.958 5.045 13.000 1.00 89.69 370 ASN A CA 1
ATOM 2806 C C . ASN A 1 370 ? -5.166 3.969 12.238 1.00 89.69 370 ASN A C 1
ATOM 2808 O O . ASN A 1 370 ? -4.580 4.251 11.204 1.00 89.69 370 ASN A O 1
ATOM 2812 N N . SER A 1 371 ? -5.142 2.731 12.730 1.00 82.38 371 SER A N 1
ATOM 2813 C CA . SER A 1 371 ? -4.438 1.620 12.071 1.00 82.38 371 SER A CA 1
ATOM 2814 C C . SER A 1 371 ? -5.157 1.050 10.839 1.00 82.38 371 SER A C 1
ATOM 2816 O O . SER A 1 371 ? -4.515 0.435 9.995 1.00 82.38 371 SER A O 1
ATOM 2818 N N . SER A 1 372 ? -6.472 1.247 10.735 1.00 81.94 372 SER A N 1
ATOM 2819 C CA . SER A 1 372 ? -7.334 0.674 9.690 1.00 81.94 372 SER A CA 1
ATOM 2820 C C . SER A 1 372 ? -7.719 1.672 8.594 1.00 81.94 372 SER A C 1
ATOM 2822 O O . SER A 1 372 ? -8.218 1.274 7.545 1.00 81.94 372 SER A O 1
ATOM 2824 N N . GLU A 1 373 ? -7.499 2.968 8.814 1.00 89.12 373 GLU A N 1
ATOM 2825 C CA . GLU A 1 373 ? -7.815 4.023 7.850 1.00 89.12 373 GLU A CA 1
ATOM 2826 C C . GLU A 1 373 ? -6.751 5.128 7.857 1.00 89.12 373 GLU A C 1
ATOM 2828 O O . GLU A 1 373 ? -6.212 5.510 8.898 1.00 89.12 373 GLU A O 1
ATOM 2833 N N . LYS A 1 374 ? -6.456 5.654 6.664 1.00 94.62 374 LYS A N 1
ATOM 2834 C CA . LYS A 1 374 ? -5.513 6.760 6.467 1.00 94.62 374 LYS A CA 1
ATOM 2835 C C . LYS A 1 374 ? -6.202 8.094 6.735 1.00 94.62 374 LYS A C 1
ATOM 2837 O O . LYS A 1 374 ? -7.266 8.365 6.175 1.00 94.62 374 LYS A O 1
ATOM 2842 N N . SER A 1 375 ? -5.549 8.967 7.493 1.00 97.88 375 SER A N 1
ATOM 2843 C CA . SER A 1 375 ? -6.026 10.340 7.698 1.00 97.88 375 SER A CA 1
ATOM 2844 C C . SER A 1 375 ? -5.704 11.226 6.498 1.00 97.88 375 SER A C 1
ATOM 2846 O O . SER A 1 375 ? -4.749 10.965 5.765 1.00 97.88 375 SER A O 1
ATOM 2848 N N . VAL A 1 376 ? -6.483 12.288 6.288 1.00 98.44 376 VAL A N 1
ATOM 2849 C CA . VAL A 1 376 ? -6.342 13.145 5.105 1.00 98.44 376 VAL A CA 1
ATOM 2850 C C . VAL A 1 376 ? -5.619 14.444 5.458 1.00 98.44 376 VAL A C 1
ATOM 2852 O O . VAL A 1 376 ? -6.047 15.203 6.328 1.00 98.44 376 VAL A O 1
ATOM 2855 N N . LEU A 1 377 ? -4.535 14.718 4.734 1.00 98.50 377 LEU A N 1
ATOM 2856 C CA . LEU A 1 377 ? -3.839 15.997 4.704 1.00 98.50 377 LEU A CA 1
ATOM 2857 C C . LEU A 1 377 ? -4.051 16.623 3.320 1.00 98.50 377 LEU A C 1
ATOM 2859 O O . LEU A 1 377 ? -3.685 16.029 2.308 1.00 98.50 377 LEU A O 1
ATOM 2863 N N . ALA A 1 378 ? -4.596 17.834 3.270 1.00 97.56 378 ALA A N 1
ATOM 2864 C CA . ALA A 1 378 ? -4.882 18.575 2.043 1.00 97.56 378 ALA A CA 1
ATOM 2865 C C . ALA A 1 378 ? -4.089 19.895 2.004 1.00 97.56 378 ALA A C 1
ATOM 2867 O O . ALA A 1 378 ? -4.595 20.956 2.394 1.00 97.56 378 ALA A O 1
ATOM 2868 N N . PRO A 1 379 ? -2.808 19.878 1.593 1.00 96.75 379 PRO A N 1
ATOM 2869 C CA . PRO A 1 379 ? -2.015 21.092 1.541 1.00 96.75 379 PRO A CA 1
ATOM 2870 C C . PRO A 1 379 ? -2.494 22.094 0.496 1.00 96.75 379 PRO A C 1
ATOM 2872 O O . PRO A 1 379 ? -2.698 21.785 -0.673 1.00 96.75 379 PRO A O 1
ATOM 2875 N N . THR A 1 380 ? -2.600 23.349 0.928 1.00 95.19 380 THR A N 1
ATOM 2876 C CA . THR A 1 380 ? -2.806 24.508 0.039 1.00 95.19 380 THR A CA 1
ATOM 2877 C C . THR A 1 380 ? -1.555 25.383 -0.050 1.00 95.19 380 THR A C 1
ATOM 2879 O O . THR A 1 380 ? -1.433 26.231 -0.936 1.00 95.19 380 THR A O 1
ATOM 2882 N N . LYS A 1 381 ? -0.586 25.143 0.842 1.00 95.44 381 LYS A N 1
ATOM 2883 C CA . LYS A 1 381 ? 0.741 25.762 0.875 1.00 95.44 381 LYS A CA 1
ATOM 2884 C C . LYS A 1 381 ? 1.829 24.696 0.937 1.00 95.44 381 LYS A C 1
ATOM 2886 O O . LYS A 1 381 ? 1.578 23.559 1.321 1.00 95.44 381 LYS A O 1
ATOM 2891 N N . GLN A 1 382 ? 3.043 25.098 0.573 1.00 96.19 382 GLN A N 1
ATOM 2892 C CA . GLN A 1 382 ? 4.234 24.259 0.680 1.00 96.19 382 GLN A CA 1
ATOM 2893 C C . GLN A 1 382 ? 4.457 23.794 2.124 1.00 96.19 382 GLN A C 1
ATOM 2895 O O . GLN A 1 382 ? 4.360 24.593 3.059 1.00 96.19 382 GLN A O 1
ATOM 2900 N N . ILE A 1 383 ? 4.844 22.534 2.300 1.00 96.38 383 ILE A N 1
ATOM 2901 C CA . ILE A 1 383 ? 5.484 22.071 3.532 1.00 96.38 383 ILE A CA 1
ATOM 2902 C C . ILE A 1 383 ? 6.942 22.517 3.448 1.00 96.38 383 ILE A C 1
ATOM 2904 O O . ILE A 1 383 ? 7.693 22.078 2.572 1.00 96.38 383 ILE A O 1
ATOM 2908 N N . LYS A 1 384 ? 7.332 23.447 4.320 1.00 94.50 384 LYS A N 1
ATOM 2909 C CA . LYS A 1 384 ? 8.671 24.034 4.307 1.00 94.50 384 LYS A CA 1
ATOM 2910 C C . LYS A 1 384 ? 9.574 23.301 5.284 1.00 94.50 384 LYS A C 1
ATOM 2912 O O . LYS A 1 384 ? 9.292 23.253 6.477 1.00 94.50 384 LYS A O 1
ATOM 2917 N N . LEU A 1 385 ? 10.680 22.789 4.771 1.00 92.94 385 LEU A N 1
ATOM 2918 C CA . LEU A 1 385 ? 11.708 22.096 5.528 1.00 92.94 385 LEU A CA 1
ATOM 2919 C C . LEU A 1 385 ? 12.913 23.027 5.680 1.00 92.94 385 LEU A C 1
ATOM 2921 O O . LEU A 1 385 ? 13.471 23.495 4.682 1.00 92.94 385 LEU A O 1
ATOM 2925 N N . SER A 1 386 ? 13.324 23.309 6.909 1.00 85.12 386 SER A N 1
ATOM 2926 C CA . SER A 1 386 ? 14.628 23.910 7.201 1.00 85.12 386 SER A CA 1
ATOM 2927 C C . SER A 1 386 ? 15.468 22.895 7.945 1.00 85.12 386 SER A C 1
ATOM 2929 O O . SER A 1 386 ? 14.935 22.058 8.641 1.00 85.12 386 SER A O 1
ATOM 2931 N N . ASP A 1 387 ? 16.778 22.931 7.774 1.00 69.81 387 ASP A N 1
ATOM 2932 C CA . ASP A 1 387 ? 17.681 22.291 8.725 1.00 69.81 387 ASP A CA 1
ATOM 2933 C C . ASP A 1 387 ? 18.469 23.461 9.300 1.00 69.81 387 ASP A C 1
ATOM 2935 O O . ASP A 1 387 ? 19.485 23.871 8.731 1.00 69.81 387 ASP A O 1
ATOM 2939 N N . ALA A 1 388 ? 17.859 24.179 10.250 1.00 55.66 388 ALA A N 1
ATOM 2940 C CA . ALA A 1 388 ? 18.477 25.345 10.867 1.00 55.66 388 ALA A CA 1
ATOM 2941 C C . ALA A 1 388 ? 19.699 24.893 11.689 1.00 55.66 388 ALA A C 1
ATOM 2943 O O . ALA A 1 388 ? 19.612 24.621 12.880 1.00 55.66 388 ALA A O 1
ATOM 2944 N N . ASP A 1 389 ? 20.841 24.798 11.009 1.00 56.38 389 ASP A N 1
ATOM 2945 C CA . ASP A 1 389 ? 22.197 24.641 11.544 1.00 56.38 389 ASP A CA 1
ATOM 2946 C C . ASP A 1 389 ? 22.528 23.327 12.300 1.00 56.38 389 ASP A C 1
ATOM 2948 O O . ASP A 1 389 ? 23.684 23.153 12.694 1.00 56.38 389 ASP A O 1
ATOM 2952 N N . SER A 1 390 ? 21.594 22.377 12.476 1.00 61.59 390 SER A N 1
ATOM 2953 C CA . SER A 1 390 ? 21.808 21.154 13.281 1.00 61.59 390 SER A CA 1
ATOM 2954 C C . SER A 1 390 ? 22.192 19.890 12.497 1.00 61.59 390 SER A C 1
ATOM 2956 O O . SER A 1 390 ? 22.876 19.027 13.053 1.00 61.59 390 SER A O 1
ATOM 2958 N N . GLY A 1 391 ? 21.803 19.760 11.224 1.00 70.12 391 GLY A N 1
ATOM 2959 C CA . GLY A 1 391 ? 22.083 18.573 10.401 1.00 70.12 391 GLY A CA 1
ATOM 2960 C C . GLY A 1 391 ? 21.302 17.324 10.832 1.00 70.12 391 GLY A C 1
ATOM 2961 O O . GLY A 1 391 ? 21.727 16.200 10.549 1.00 70.12 391 GLY A O 1
ATOM 2962 N N . ASP A 1 392 ? 20.197 17.507 11.559 1.00 82.75 392 ASP A N 1
ATOM 2963 C CA . ASP A 1 392 ? 19.366 16.442 12.136 1.00 82.75 392 ASP A CA 1
ATOM 2964 C C . ASP A 1 392 ? 17.886 16.531 11.715 1.00 82.75 392 ASP A C 1
ATOM 2966 O O . ASP A 1 392 ? 17.004 16.000 12.401 1.00 82.75 392 ASP A O 1
ATOM 2970 N N . GLY A 1 393 ? 17.627 17.179 10.571 1.00 90.44 393 GLY A N 1
ATOM 2971 C CA . GLY A 1 393 ? 16.292 17.347 10.005 1.00 90.44 393 GLY A CA 1
ATOM 2972 C C . GLY A 1 393 ? 15.515 16.032 9.821 1.00 90.44 393 GLY A C 1
ATOM 2973 O O . GLY A 1 393 ? 16.038 15.048 9.301 1.00 90.44 393 GLY A O 1
ATOM 2974 N N . MET A 1 394 ? 14.247 16.009 10.227 1.00 93.19 394 MET A N 1
ATOM 2975 C CA . MET A 1 394 ? 13.385 14.826 10.191 1.00 93.19 394 MET A CA 1
ATOM 2976 C C . MET A 1 394 ? 11.994 15.184 9.669 1.00 93.19 394 MET A C 1
ATOM 2978 O O . MET A 1 394 ? 11.227 15.848 10.362 1.00 93.19 394 MET A O 1
ATOM 2982 N N . LEU A 1 395 ? 11.632 14.665 8.500 1.00 96.94 395 LEU A N 1
ATOM 2983 C CA . LEU A 1 395 ? 10.252 14.610 8.026 1.00 96.94 395 LEU A CA 1
ATOM 2984 C C . LEU A 1 395 ? 9.789 13.152 8.024 1.00 96.94 395 LEU A C 1
ATOM 2986 O O . LEU A 1 395 ? 10.405 12.313 7.370 1.00 96.94 395 LEU A O 1
ATOM 2990 N N . LEU A 1 396 ? 8.682 12.862 8.701 1.00 98.38 396 LEU A N 1
ATOM 2991 C CA . LEU A 1 396 ? 7.950 11.607 8.545 1.00 98.38 396 LEU A CA 1
ATOM 2992 C C . LEU A 1 396 ? 6.491 11.927 8.243 1.00 98.38 396 LEU A C 1
ATOM 2994 O O . LEU A 1 396 ? 5.822 12.551 9.058 1.00 98.38 396 LEU A O 1
ATOM 2998 N N . CYS A 1 397 ? 6.000 11.464 7.102 1.00 98.75 397 CYS A N 1
ATOM 2999 C CA . CYS A 1 397 ? 4.577 11.388 6.798 1.00 98.75 397 CYS A CA 1
ATOM 3000 C C . CYS A 1 397 ? 4.203 9.909 6.763 1.00 98.75 397 CYS A C 1
ATOM 3002 O O . CYS A 1 397 ? 4.756 9.167 5.952 1.00 98.75 397 CYS A O 1
ATOM 3004 N N . ALA A 1 398 ? 3.307 9.469 7.642 1.00 98.25 398 ALA A N 1
ATOM 3005 C CA . ALA A 1 398 ? 2.949 8.062 7.732 1.00 98.25 398 ALA A CA 1
ATOM 3006 C C . ALA A 1 398 ? 1.448 7.834 7.850 1.00 98.25 398 ALA A C 1
ATOM 3008 O O . ALA A 1 398 ? 0.786 8.497 8.647 1.00 98.25 398 ALA A O 1
ATOM 3009 N N . ASN A 1 399 ? 0.931 6.849 7.110 1.00 97.06 399 ASN A N 1
ATOM 3010 C CA . ASN A 1 399 ? -0.485 6.480 7.142 1.00 97.06 399 ASN A CA 1
ATOM 3011 C C . ASN A 1 399 ? -1.414 7.655 6.763 1.00 97.06 399 ASN A C 1
ATOM 3013 O O . ASN A 1 399 ? -2.363 7.987 7.473 1.00 97.06 399 ASN A O 1
ATOM 3017 N N . LEU A 1 400 ? -1.101 8.334 5.653 1.00 98.50 400 LEU A N 1
ATOM 3018 C CA . LEU A 1 400 ? -1.803 9.547 5.213 1.00 98.50 400 LEU A CA 1
ATOM 3019 C C . LEU A 1 400 ? -2.249 9.466 3.756 1.00 98.50 400 LEU A C 1
ATOM 3021 O O . LEU A 1 400 ? -1.504 8.986 2.906 1.00 98.50 400 LEU A O 1
ATOM 3025 N N . LYS A 1 401 ? -3.409 10.050 3.461 1.00 98.25 401 LYS A N 1
ATOM 3026 C CA . LYS A 1 401 ? -3.769 10.522 2.121 1.00 98.25 401 LYS A CA 1
ATOM 3027 C C . LYS A 1 401 ? -3.348 11.983 2.007 1.00 98.25 401 LYS A C 1
ATOM 3029 O O . LYS A 1 401 ? -3.838 12.820 2.760 1.00 98.25 401 LYS A O 1
ATOM 3034 N N . ILE A 1 402 ? -2.423 12.283 1.107 1.00 98.50 402 ILE A N 1
ATOM 3035 C CA . ILE A 1 402 ? -1.865 13.615 0.880 1.00 98.50 402 ILE A CA 1
ATOM 3036 C C . ILE A 1 402 ? -2.379 14.126 -0.466 1.00 98.50 402 ILE A C 1
ATOM 3038 O O . ILE A 1 402 ? -1.836 13.788 -1.518 1.00 98.50 402 ILE A O 1
ATOM 3042 N N . ASP A 1 403 ? -3.406 14.971 -0.423 1.00 96.69 403 ASP A N 1
ATOM 3043 C CA . ASP A 1 403 ? -3.940 15.653 -1.603 1.00 96.69 403 ASP A CA 1
ATOM 3044 C C . ASP A 1 403 ? -3.255 17.016 -1.769 1.00 96.69 403 ASP A C 1
ATOM 3046 O O . ASP A 1 403 ? -3.679 18.029 -1.209 1.00 96.69 403 ASP A O 1
ATOM 3050 N N . ALA A 1 404 ? -2.171 17.047 -2.547 1.00 95.25 404 ALA A N 1
ATOM 3051 C CA . ALA A 1 404 ? -1.431 18.273 -2.832 1.00 95.25 404 ALA A CA 1
ATOM 3052 C C . ALA A 1 404 ? -1.935 19.010 -4.087 1.00 95.25 404 ALA A C 1
ATOM 3054 O O . ALA A 1 404 ? -1.276 19.942 -4.554 1.00 95.25 404 ALA A O 1
ATOM 3055 N N . THR A 1 405 ? -3.093 18.648 -4.651 1.00 93.06 405 THR A N 1
ATOM 3056 C CA . THR A 1 405 ? -3.586 19.240 -5.912 1.00 93.06 405 THR A CA 1
ATOM 3057 C C . THR A 1 405 ? -3.849 20.746 -5.822 1.00 93.06 405 THR A C 1
ATOM 3059 O O . THR A 1 405 ? -3.784 21.446 -6.833 1.00 93.06 405 THR A O 1
ATOM 3062 N N . LYS A 1 406 ? -4.098 21.262 -4.611 1.00 94.31 406 LYS A N 1
ATOM 3063 C CA . LYS A 1 406 ? -4.407 22.677 -4.336 1.00 94.31 406 LYS A CA 1
ATOM 3064 C C . LYS A 1 406 ? -3.207 23.501 -3.859 1.00 94.31 406 LYS A C 1
ATOM 3066 O O . LYS A 1 406 ? -3.375 24.668 -3.494 1.00 94.31 406 LYS A O 1
ATOM 3071 N N . VAL A 1 407 ? -2.000 22.934 -3.853 1.00 95.81 407 VAL A N 1
ATOM 3072 C CA . VAL A 1 407 ? -0.794 23.655 -3.428 1.00 95.81 407 VAL A CA 1
ATOM 3073 C C . VAL A 1 407 ? -0.478 24.788 -4.404 1.00 95.81 407 VAL A C 1
ATOM 3075 O O . VAL A 1 407 ? -0.203 24.571 -5.584 1.00 95.81 407 VAL A O 1
ATOM 3078 N N . THR A 1 408 ? -0.487 26.021 -3.894 1.00 94.56 408 THR A N 1
ATOM 3079 C CA . THR A 1 408 ? -0.212 27.234 -4.676 1.00 94.56 408 THR A CA 1
ATOM 3080 C C . THR A 1 408 ? 0.667 28.221 -3.910 1.00 94.56 408 THR A C 1
ATOM 3082 O O . THR A 1 408 ? 0.708 28.257 -2.674 1.00 94.56 408 THR A O 1
ATOM 3085 N N . ASN A 1 409 ? 1.379 29.066 -4.654 1.00 90.00 409 ASN A N 1
ATOM 3086 C CA . ASN A 1 409 ? 2.076 30.225 -4.107 1.00 90.00 409 ASN A CA 1
ATOM 3087 C C . ASN A 1 409 ? 1.078 31.258 -3.547 1.00 90.00 409 ASN A C 1
ATOM 3089 O O . ASN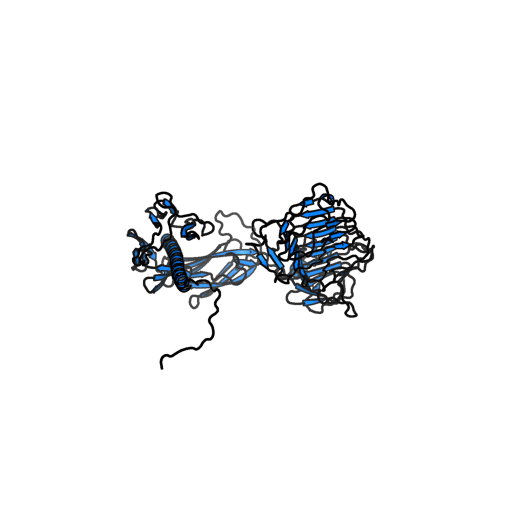 A 1 409 ? -0.141 31.129 -3.658 1.00 90.00 409 ASN A O 1
ATOM 3093 N N . ASN A 1 410 ? 1.581 32.305 -2.891 1.00 86.25 410 ASN A N 1
ATOM 3094 C CA . ASN A 1 410 ? 0.723 33.352 -2.318 1.00 86.25 410 ASN A CA 1
ATOM 3095 C C . ASN A 1 410 ? -0.028 34.181 -3.365 1.00 86.25 410 ASN A C 1
ATOM 3097 O O . ASN A 1 410 ? -1.076 34.732 -3.053 1.00 86.25 410 ASN A O 1
ATOM 3101 N N . ASP A 1 411 ? 0.486 34.238 -4.589 1.00 90.38 411 ASP A N 1
ATOM 3102 C CA . ASP A 1 411 ? -0.143 34.875 -5.747 1.00 90.38 411 ASP A CA 1
ATOM 3103 C C . ASP A 1 411 ? -1.092 33.936 -6.519 1.00 90.38 411 ASP A C 1
ATOM 3105 O O . ASP A 1 411 ? -1.632 34.326 -7.551 1.00 90.38 411 ASP A O 1
ATOM 3109 N N . GLY A 1 412 ? -1.298 32.703 -6.038 1.00 87.69 412 GLY A N 1
ATOM 3110 C CA . GLY A 1 412 ? -2.105 31.682 -6.710 1.00 87.69 412 GLY A CA 1
ATOM 3111 C C . GLY A 1 412 ? -1.375 30.938 -7.833 1.00 87.69 412 GLY A C 1
ATOM 3112 O O . GLY A 1 412 ? -1.975 30.074 -8.470 1.00 87.69 412 GLY A O 1
ATOM 3113 N N . GLY A 1 413 ? -0.092 31.228 -8.079 1.00 91.56 413 GLY A N 1
ATOM 3114 C CA . GLY A 1 413 ? 0.712 30.499 -9.057 1.00 91.56 413 GLY A CA 1
ATOM 3115 C C . GLY A 1 413 ? 0.966 29.043 -8.649 1.00 91.56 413 GLY A C 1
ATOM 3116 O O . GLY A 1 413 ? 1.027 28.718 -7.460 1.00 91.56 413 GLY A O 1
ATOM 3117 N N . SER A 1 414 ? 1.152 28.162 -9.636 1.00 89.88 414 SER A N 1
ATOM 3118 C CA . SER A 1 414 ? 1.499 26.755 -9.402 1.00 89.88 414 SER A CA 1
ATOM 3119 C C . SER A 1 414 ? 2.813 26.620 -8.634 1.00 89.88 414 SER A C 1
ATOM 3121 O O . SER A 1 414 ? 3.777 27.346 -8.887 1.00 89.88 414 SER A O 1
ATOM 3123 N N . THR A 1 415 ? 2.862 25.667 -7.709 1.00 94.25 415 THR A N 1
ATOM 3124 C CA . THR A 1 415 ? 4.073 25.328 -6.960 1.00 94.25 415 THR A CA 1
ATOM 3125 C C . THR A 1 415 ? 4.047 23.855 -6.552 1.00 94.25 415 THR A C 1
ATOM 3127 O O . THR A 1 415 ? 3.098 23.140 -6.852 1.00 94.25 415 THR A O 1
ATOM 3130 N N . TYR A 1 416 ? 5.112 23.387 -5.918 1.00 95.06 416 TYR A N 1
ATOM 3131 C CA . TYR A 1 416 ? 5.337 21.990 -5.531 1.00 95.06 416 TYR A CA 1
ATOM 3132 C C . TYR A 1 416 ? 5.086 21.777 -4.034 1.00 95.06 416 TYR A C 1
ATOM 3134 O O . TYR A 1 416 ? 5.066 22.745 -3.285 1.00 95.06 416 TYR A O 1
ATOM 3142 N N . LEU A 1 417 ? 4.917 20.534 -3.572 1.00 96.25 417 LEU A N 1
ATOM 3143 C CA . LEU A 1 417 ? 4.541 20.250 -2.178 1.00 96.25 417 LEU A CA 1
ATOM 3144 C C . LEU A 1 417 ? 5.651 20.582 -1.165 1.00 96.25 417 LEU A C 1
ATOM 3146 O O . LEU A 1 417 ? 5.395 21.274 -0.181 1.00 96.25 417 LEU A O 1
ATOM 3150 N N . LEU A 1 418 ? 6.869 20.077 -1.379 1.00 96.00 418 LEU A N 1
ATOM 3151 C CA . LEU A 1 418 ? 7.964 20.167 -0.407 1.00 96.00 418 LEU A CA 1
ATOM 3152 C C . LEU A 1 418 ? 8.978 21.239 -0.797 1.00 96.00 418 LEU A C 1
ATOM 3154 O O . LEU A 1 418 ? 9.654 21.114 -1.822 1.00 96.00 418 LEU A O 1
ATOM 3158 N N . ALA A 1 419 ? 9.155 22.245 0.057 1.00 93.94 419 ALA A N 1
ATOM 3159 C CA . ALA A 1 419 ? 10.139 23.304 -0.131 1.00 93.94 419 ALA A CA 1
ATOM 3160 C C . ALA A 1 419 ? 11.274 23.213 0.883 1.00 93.94 419 ALA A C 1
ATOM 3162 O O . ALA A 1 419 ? 11.069 23.407 2.076 1.00 93.94 419 ALA A O 1
ATOM 3163 N N . GLN A 1 420 ? 12.494 22.987 0.400 1.00 91.06 420 GLN A N 1
ATOM 3164 C CA . GLN A 1 420 ? 13.684 23.043 1.239 1.00 91.06 420 GLN A CA 1
ATOM 3165 C C . GLN A 1 420 ? 14.210 24.479 1.307 1.00 91.06 420 GLN A C 1
ATOM 3167 O O . GLN A 1 420 ? 14.635 25.042 0.295 1.00 91.06 420 GLN A O 1
ATOM 3172 N N . ASN A 1 421 ? 14.199 25.054 2.506 1.00 88.75 421 ASN A N 1
ATOM 3173 C CA . ASN A 1 421 ? 14.631 26.420 2.794 1.00 88.75 421 ASN A CA 1
ATOM 3174 C C . ASN A 1 421 ? 15.975 26.493 3.538 1.00 88.75 421 ASN A C 1
ATOM 3176 O O . ASN A 1 421 ? 16.571 27.569 3.577 1.00 88.75 421 ASN A O 1
ATOM 3180 N N . GLY A 1 422 ? 16.486 25.369 4.056 1.00 83.12 422 GLY A N 1
ATOM 3181 C CA . GLY A 1 422 ? 17.858 25.261 4.577 1.00 83.12 422 GLY A CA 1
ATOM 3182 C C . GLY A 1 422 ? 18.928 25.414 3.484 1.00 83.12 422 GLY A C 1
ATOM 3183 O O . GLY A 1 422 ? 18.614 25.409 2.296 1.00 83.12 422 GLY A O 1
ATOM 3184 N N . ASN A 1 423 ? 20.202 25.553 3.860 1.00 85.56 423 ASN A N 1
ATOM 3185 C CA . ASN A 1 423 ? 21.330 25.676 2.914 1.00 85.56 423 ASN A CA 1
ATOM 3186 C C . ASN A 1 423 ? 22.298 24.481 2.972 1.00 85.56 423 ASN A C 1
ATOM 3188 O O . ASN A 1 423 ? 23.451 24.601 2.566 1.00 85.56 423 ASN A O 1
ATOM 3192 N N . THR A 1 424 ? 21.817 23.351 3.476 1.00 87.62 424 THR A N 1
ATOM 3193 C CA . THR A 1 424 ? 22.534 22.084 3.639 1.00 87.62 424 THR A CA 1
ATOM 3194 C C . THR A 1 424 ? 21.640 20.926 3.195 1.00 87.62 424 THR A C 1
ATOM 3196 O O . THR A 1 424 ? 20.446 21.114 2.933 1.00 87.62 424 THR A O 1
ATOM 3199 N N . ALA A 1 425 ? 22.211 19.722 3.099 1.00 90.00 425 ALA A N 1
ATOM 3200 C CA . ALA A 1 425 ? 21.429 18.507 2.906 1.00 90.00 425 ALA A CA 1
ATOM 3201 C C . ALA A 1 425 ? 20.504 18.278 4.114 1.00 90.00 425 ALA A C 1
ATOM 3203 O O . ALA A 1 425 ? 20.969 18.308 5.249 1.00 90.00 425 ALA A O 1
ATOM 3204 N N . TYR A 1 426 ? 19.214 18.048 3.868 1.00 92.94 426 TYR A N 1
ATOM 3205 C CA . TYR A 1 426 ? 18.245 17.698 4.904 1.00 92.94 426 TYR A CA 1
ATOM 3206 C C . TYR A 1 426 ? 18.459 16.237 5.295 1.00 92.94 426 TYR A C 1
ATOM 3208 O O . TYR A 1 426 ? 18.515 15.368 4.415 1.00 92.94 426 TYR A O 1
ATOM 3216 N N . LYS A 1 427 ? 18.611 15.971 6.594 1.00 92.81 427 LYS A N 1
ATOM 3217 C CA . LYS A 1 427 ? 19.082 14.668 7.076 1.00 92.81 427 LYS A CA 1
ATOM 3218 C C . LYS A 1 427 ? 18.168 13.515 6.663 1.00 92.81 427 LYS A C 1
ATOM 3220 O O . LYS A 1 427 ? 18.646 12.540 6.083 1.00 92.81 427 LYS A O 1
ATOM 3225 N N . TYR A 1 428 ? 16.869 13.617 6.929 1.00 93.31 428 TYR A N 1
ATOM 3226 C CA . TYR A 1 428 ? 15.961 12.500 6.710 1.00 93.31 428 TYR A CA 1
ATOM 3227 C C . TYR A 1 428 ? 14.543 12.947 6.352 1.00 93.31 428 TYR A C 1
ATOM 3229 O O . TYR A 1 428 ? 13.910 13.688 7.099 1.00 93.31 428 TYR A O 1
ATOM 3237 N N . ALA A 1 429 ? 14.009 12.453 5.237 1.00 96.69 429 ALA A N 1
ATOM 3238 C CA . ALA A 1 429 ? 12.603 12.592 4.874 1.00 96.69 429 ALA A CA 1
ATOM 3239 C C . ALA A 1 429 ? 12.027 11.235 4.451 1.00 96.69 429 ALA A C 1
ATOM 3241 O O . ALA A 1 429 ? 12.598 10.566 3.591 1.00 96.69 429 ALA A O 1
ATOM 3242 N N . LYS A 1 430 ? 10.894 10.830 5.031 1.00 98.25 430 LYS A N 1
ATOM 3243 C CA . LYS A 1 430 ? 10.229 9.567 4.708 1.00 98.25 430 LYS A CA 1
ATOM 3244 C C . LYS A 1 430 ? 8.723 9.714 4.575 1.00 98.25 430 LYS A C 1
ATOM 3246 O O . LYS A 1 430 ? 8.067 10.331 5.412 1.00 98.25 430 LYS A O 1
ATOM 3251 N N . PHE A 1 431 ? 8.196 9.074 3.542 1.00 98.75 431 PHE A N 1
ATOM 3252 C CA . PHE A 1 431 ? 6.780 8.801 3.363 1.00 98.75 431 PHE A CA 1
ATOM 3253 C C . PHE A 1 431 ? 6.582 7.295 3.512 1.00 98.75 431 PHE A C 1
ATOM 3255 O O . PHE A 1 431 ? 7.275 6.519 2.852 1.00 98.75 431 PHE A O 1
ATOM 3262 N N . TYR A 1 432 ? 5.696 6.889 4.418 1.00 98.19 432 TYR A N 1
ATOM 3263 C CA . TYR A 1 432 ? 5.447 5.483 4.717 1.00 98.19 432 TYR A CA 1
ATOM 3264 C C . TYR A 1 432 ? 3.953 5.178 4.746 1.00 98.19 432 TYR A C 1
ATOM 3266 O O . TYR A 1 432 ? 3.225 5.768 5.542 1.00 98.19 432 TYR A O 1
ATOM 3274 N N . ASN A 1 433 ? 3.486 4.232 3.934 1.00 97.06 433 ASN A N 1
ATOM 3275 C CA . ASN A 1 433 ? 2.055 3.921 3.848 1.00 97.06 433 ASN A CA 1
ATOM 3276 C C . ASN A 1 433 ? 1.209 5.168 3.509 1.00 97.06 433 ASN A C 1
ATOM 3278 O O . ASN A 1 433 ? 0.276 5.524 4.229 1.00 97.06 433 ASN A O 1
ATOM 3282 N N . CYS A 1 434 ? 1.580 5.891 2.449 1.00 98.44 434 CYS A N 1
ATOM 3283 C CA . CYS A 1 434 ? 0.897 7.125 2.043 1.00 98.44 434 CYS A CA 1
ATOM 3284 C C . CYS A 1 434 ? 0.296 7.025 0.644 1.00 98.44 434 CYS A C 1
ATOM 3286 O O . CYS A 1 434 ? 0.958 6.529 -0.261 1.00 98.44 434 CYS A O 1
ATOM 3288 N N . ASP A 1 435 ? -0.892 7.596 0.457 1.00 97.88 435 ASP A N 1
ATOM 3289 C CA . ASP A 1 435 ? -1.465 7.853 -0.869 1.00 97.88 435 ASP A CA 1
ATOM 3290 C C . ASP A 1 435 ? -1.193 9.316 -1.207 1.00 97.88 435 ASP A C 1
ATOM 3292 O O . ASP A 1 435 ? -1.534 10.196 -0.419 1.00 97.88 435 ASP A O 1
ATOM 3296 N N . ILE A 1 436 ? -0.520 9.599 -2.316 1.00 98.00 436 ILE A N 1
ATOM 3297 C CA . ILE A 1 436 ? 0.030 10.921 -2.614 1.00 98.00 436 ILE A CA 1
ATOM 3298 C C . ILE A 1 436 ? -0.404 11.351 -4.010 1.00 98.00 436 ILE A C 1
ATOM 3300 O O . ILE A 1 436 ? 0.039 10.793 -5.014 1.00 98.00 436 ILE A O 1
ATOM 3304 N N . THR A 1 437 ? -1.179 12.429 -4.071 1.00 94.44 437 THR A N 1
ATOM 3305 C CA . THR A 1 437 ? -1.500 13.124 -5.319 1.00 94.44 437 THR A CA 1
ATOM 3306 C C . THR A 1 437 ? -0.692 14.419 -5.377 1.00 94.44 437 THR A C 1
ATOM 3308 O O . THR A 1 437 ? -0.830 15.289 -4.515 1.00 94.44 437 THR A O 1
ATOM 3311 N N . THR A 1 438 ? 0.175 14.579 -6.379 1.00 90.12 438 THR A N 1
ATOM 3312 C CA . THR A 1 438 ? 0.993 15.800 -6.537 1.00 90.12 438 THR A CA 1
ATOM 3313 C C . THR A 1 438 ? 0.237 16.917 -7.266 1.00 90.12 438 THR A C 1
ATOM 3315 O O . THR A 1 438 ? -0.696 16.630 -8.019 1.00 90.12 438 THR A O 1
ATOM 3318 N N . PRO A 1 439 ? 0.661 18.191 -7.142 1.00 87.44 439 PRO A N 1
ATOM 3319 C CA . PRO A 1 439 ? 0.073 19.268 -7.930 1.00 87.44 439 PRO A CA 1
ATOM 3320 C C . PRO A 1 439 ? 0.309 19.041 -9.430 1.00 87.44 439 PRO A C 1
ATOM 3322 O O . PRO A 1 439 ? 1.373 18.577 -9.847 1.00 87.44 439 PRO A O 1
ATOM 3325 N N . ALA A 1 440 ? -0.682 19.382 -10.257 1.00 83.50 440 ALA A N 1
ATOM 3326 C CA . ALA A 1 440 ? -0.637 19.117 -11.693 1.00 83.50 440 ALA A CA 1
ATOM 3327 C C . ALA A 1 440 ? 0.591 19.763 -12.360 1.00 83.50 440 ALA A C 1
ATOM 3329 O O . ALA A 1 440 ? 0.838 20.961 -12.212 1.00 83.50 440 ALA A O 1
ATOM 3330 N N . SER A 1 441 ? 1.344 18.973 -13.137 1.00 83.81 441 SER A N 1
ATOM 3331 C CA . SER A 1 441 ? 2.572 19.408 -13.832 1.00 83.81 441 SER A CA 1
ATOM 3332 C C . SER A 1 441 ? 3.667 19.991 -12.923 1.00 83.81 441 SER A C 1
ATOM 3334 O O . SER A 1 441 ? 4.581 20.662 -13.408 1.00 83.81 441 SER A O 1
ATOM 3336 N N . GLN A 1 442 ? 3.595 19.754 -11.611 1.00 91.88 442 GLN A N 1
ATOM 3337 C CA . GLN A 1 442 ? 4.608 20.163 -10.642 1.00 91.88 442 GLN A CA 1
ATOM 3338 C C . GLN A 1 442 ? 5.260 18.928 -10.021 1.00 91.88 442 GLN A C 1
ATOM 3340 O O . GLN A 1 442 ? 4.602 17.898 -9.852 1.00 91.88 442 GLN A O 1
ATOM 3345 N N . PRO A 1 443 ? 6.555 19.002 -9.672 1.00 94.25 443 PRO A N 1
ATOM 3346 C CA . PRO A 1 443 ? 7.180 17.934 -8.920 1.00 94.25 443 PRO A CA 1
ATOM 3347 C C . PRO A 1 443 ? 6.626 17.858 -7.490 1.00 94.25 443 PRO A C 1
ATOM 3349 O O . PRO A 1 443 ? 6.036 18.817 -6.989 1.00 94.25 443 PRO A O 1
ATOM 3352 N N . LEU A 1 444 ? 6.904 16.761 -6.782 1.00 95.19 444 LEU A N 1
ATOM 3353 C CA . LEU A 1 444 ? 6.768 16.742 -5.321 1.00 95.19 444 LEU A CA 1
ATOM 3354 C C . LEU A 1 444 ? 7.706 17.783 -4.693 1.00 95.19 444 LEU A C 1
ATOM 3356 O O . LEU A 1 444 ? 7.317 18.509 -3.778 1.00 95.19 444 LEU A O 1
ATOM 3360 N N . THR A 1 445 ? 8.931 17.887 -5.217 1.00 96.31 445 THR A N 1
ATOM 3361 C CA . THR A 1 445 ? 9.908 18.898 -4.809 1.00 96.31 445 THR A CA 1
ATOM 3362 C C . THR A 1 445 ? 10.754 19.410 -5.975 1.00 96.31 445 THR A C 1
ATOM 3364 O O . THR A 1 445 ? 11.173 18.651 -6.856 1.00 96.31 445 THR A O 1
ATOM 3367 N N . TYR A 1 446 ? 11.025 20.717 -5.970 1.00 96.06 446 TYR A N 1
ATOM 3368 C CA . TYR A 1 446 ? 11.953 21.363 -6.892 1.00 96.06 446 TYR A CA 1
ATOM 3369 C C . TYR A 1 446 ? 13.123 21.995 -6.131 1.00 96.06 446 TYR A C 1
ATOM 3371 O O . TYR A 1 446 ? 12.921 22.879 -5.295 1.00 96.06 446 TYR A O 1
ATOM 3379 N N . ILE A 1 447 ? 14.351 21.558 -6.427 1.00 94.56 447 ILE A N 1
ATOM 3380 C CA . ILE A 1 447 ? 15.568 21.974 -5.712 1.00 94.56 447 ILE A CA 1
ATOM 3381 C C . ILE A 1 447 ? 16.643 22.406 -6.716 1.00 94.56 447 ILE A C 1
ATOM 3383 O O . ILE A 1 447 ? 17.501 21.629 -7.129 1.00 94.56 447 ILE A O 1
ATOM 3387 N N . SER A 1 448 ? 16.616 23.679 -7.115 1.00 94.19 448 SER A N 1
ATOM 3388 C CA . SER A 1 448 ? 17.564 24.233 -8.097 1.00 94.19 448 SER A CA 1
ATOM 3389 C C . SER A 1 448 ? 18.904 24.703 -7.530 1.00 94.19 448 SER A C 1
ATOM 3391 O O . SER A 1 448 ? 19.797 25.070 -8.293 1.00 94.19 448 SER A O 1
ATOM 3393 N N . THR A 1 449 ? 19.057 24.712 -6.208 1.00 92.75 449 THR A N 1
ATOM 3394 C CA . THR A 1 449 ? 20.262 25.194 -5.521 1.00 92.75 449 THR A CA 1
ATOM 3395 C C . THR A 1 449 ? 21.225 24.042 -5.246 1.00 92.75 449 THR A C 1
ATOM 3397 O O . THR A 1 449 ? 20.817 23.019 -4.705 1.00 92.75 449 THR A O 1
ATOM 3400 N N . SER A 1 450 ? 22.515 24.220 -5.544 1.00 95.06 450 SER A N 1
ATOM 3401 C CA . SER A 1 450 ? 23.540 23.173 -5.371 1.00 95.06 450 SER A CA 1
ATOM 3402 C C . SER A 1 450 ? 23.899 22.827 -3.922 1.00 95.06 450 SER A C 1
ATOM 3404 O O . SER A 1 450 ? 24.588 21.839 -3.696 1.00 95.06 450 SER A O 1
ATOM 3406 N N . THR A 1 451 ? 23.467 23.622 -2.943 1.00 91.12 451 THR A N 1
ATOM 3407 C CA . THR A 1 451 ? 23.718 23.377 -1.511 1.00 91.12 451 THR A CA 1
ATOM 3408 C C . THR A 1 451 ? 22.586 22.615 -0.819 1.00 91.12 451 THR A C 1
ATOM 3410 O O . THR A 1 451 ? 22.719 22.246 0.344 1.00 91.12 451 THR A O 1
ATOM 3413 N N . ARG A 1 452 ? 21.467 22.393 -1.520 1.00 91.88 452 ARG A N 1
ATOM 3414 C CA . ARG A 1 452 ? 20.254 21.752 -1.004 1.00 91.88 452 ARG A CA 1
ATOM 3415 C C . ARG A 1 452 ? 20.104 20.362 -1.617 1.00 91.88 452 ARG A C 1
ATOM 3417 O O . ARG A 1 452 ? 20.187 20.211 -2.836 1.00 91.88 452 ARG A O 1
ATOM 3424 N N . SER A 1 453 ? 19.890 19.366 -0.771 1.00 94.12 453 SER A N 1
ATOM 3425 C CA . SER A 1 453 ? 19.619 17.972 -1.146 1.00 94.12 453 SER A CA 1
ATOM 3426 C C . SER A 1 453 ? 19.041 17.209 0.048 1.00 94.12 453 SER A C 1
ATOM 3428 O O . SER A 1 453 ? 18.768 17.807 1.090 1.00 94.12 453 SER A O 1
ATOM 3430 N N . PHE A 1 454 ? 18.878 15.893 -0.083 1.00 95.06 454 PHE A N 1
ATOM 3431 C CA . PHE A 1 454 ? 18.588 14.998 1.035 1.00 95.06 454 PHE A CA 1
ATOM 3432 C C . PHE A 1 454 ? 19.773 14.065 1.284 1.00 95.06 454 PHE A C 1
ATOM 3434 O O . PHE A 1 454 ? 20.341 13.516 0.334 1.00 95.06 454 PHE A O 1
ATOM 3441 N N . GLU A 1 455 ? 20.125 13.859 2.553 1.00 95.75 455 GLU A N 1
ATOM 3442 C CA . GLU A 1 455 ? 21.011 12.757 2.933 1.00 95.75 455 GLU A CA 1
ATOM 3443 C C . GLU A 1 455 ? 20.254 11.424 2.859 1.00 95.75 455 GLU A C 1
ATOM 3445 O O . GLU A 1 455 ? 20.804 10.433 2.385 1.00 95.75 455 GLU A O 1
ATOM 3450 N N . THR A 1 456 ? 18.973 11.391 3.233 1.00 96.88 456 THR A N 1
ATOM 3451 C CA . THR A 1 456 ? 18.067 10.277 2.922 1.00 96.88 456 THR A CA 1
ATOM 3452 C C . THR A 1 456 ? 16.668 10.786 2.590 1.00 96.88 456 THR A C 1
ATOM 3454 O O . THR A 1 456 ? 16.075 11.534 3.367 1.00 96.88 456 THR A O 1
ATOM 3457 N N . LEU A 1 457 ? 16.137 10.361 1.443 1.00 98.19 457 LEU A N 1
ATOM 3458 C CA . LEU A 1 457 ? 14.735 10.541 1.067 1.00 98.19 457 LEU A CA 1
ATOM 3459 C C . LEU A 1 457 ? 14.143 9.177 0.707 1.00 98.19 457 LEU A C 1
ATOM 3461 O O . LEU A 1 457 ? 14.635 8.520 -0.209 1.00 98.19 457 LEU A O 1
ATOM 3465 N N . SER A 1 458 ? 13.103 8.769 1.430 1.00 98.56 458 SER A N 1
ATOM 3466 C CA . SER A 1 458 ? 12.468 7.461 1.285 1.00 98.56 458 SER A CA 1
ATOM 3467 C C . SER A 1 458 ? 10.970 7.564 0.998 1.00 98.56 458 SER A C 1
ATOM 3469 O O . SER A 1 458 ? 10.248 8.341 1.628 1.00 98.56 458 SER A O 1
ATOM 3471 N N . PHE A 1 459 ? 10.518 6.736 0.062 1.00 98.81 459 PHE A N 1
ATOM 3472 C CA . PHE A 1 459 ? 9.122 6.419 -0.193 1.00 98.81 459 PHE A CA 1
ATOM 3473 C C . PHE A 1 459 ? 8.968 4.908 -0.080 1.00 98.81 459 PHE A C 1
ATOM 3475 O O . PHE A 1 459 ? 9.589 4.154 -0.839 1.00 98.81 459 PHE A O 1
ATOM 3482 N N . GLU A 1 460 ? 8.174 4.483 0.894 1.00 98.50 460 GLU A N 1
ATOM 3483 C CA . GLU A 1 460 ? 7.973 3.079 1.219 1.00 98.50 460 GLU A CA 1
ATOM 3484 C C . GLU A 1 460 ? 6.492 2.778 1.413 1.00 98.50 460 GLU A C 1
ATOM 3486 O O . GLU A 1 460 ? 5.819 3.437 2.207 1.00 98.50 460 GLU A O 1
ATOM 3491 N N . ASN A 1 461 ? 5.980 1.762 0.721 1.00 97.62 461 ASN A N 1
ATOM 3492 C CA . ASN A 1 461 ? 4.557 1.420 0.756 1.00 97.62 461 ASN A CA 1
ATOM 3493 C C . ASN A 1 461 ? 3.678 2.625 0.369 1.00 97.62 461 ASN A C 1
ATOM 3495 O O . ASN A 1 461 ? 2.645 2.863 0.987 1.00 97.62 461 ASN A O 1
ATOM 3499 N N . CYS A 1 462 ? 4.079 3.434 -0.611 1.00 98.62 462 CYS A N 1
ATOM 3500 C CA . CYS A 1 462 ? 3.288 4.577 -1.063 1.00 98.62 462 CYS A CA 1
ATOM 3501 C C . CYS A 1 462 ? 2.566 4.305 -2.384 1.00 98.62 462 CYS A C 1
ATOM 3503 O O . CYS A 1 462 ? 3.071 3.601 -3.256 1.00 98.62 462 CYS A O 1
ATOM 3505 N N . ILE A 1 463 ? 1.410 4.937 -2.557 1.00 98.44 463 ILE A N 1
ATOM 3506 C CA . ILE A 1 463 ? 0.676 4.993 -3.819 1.00 98.44 463 ILE A CA 1
ATOM 3507 C C . ILE A 1 463 ? 0.759 6.423 -4.345 1.00 98.44 463 ILE A C 1
ATOM 3509 O O . ILE A 1 463 ? 0.415 7.370 -3.645 1.00 98.44 463 ILE A O 1
ATOM 3513 N N . PHE A 1 464 ? 1.200 6.581 -5.586 1.00 97.88 464 PHE A N 1
ATOM 3514 C CA . PHE A 1 464 ? 1.193 7.841 -6.315 1.00 97.88 464 PHE A CA 1
ATOM 3515 C C . PHE A 1 464 ? 0.195 7.752 -7.457 1.00 97.88 464 PHE A C 1
ATOM 3517 O O . PHE A 1 464 ? 0.433 7.035 -8.434 1.00 97.88 464 PHE A O 1
ATOM 3524 N N . ASP A 1 465 ? -0.900 8.499 -7.332 1.00 93.88 465 ASP A N 1
ATOM 3525 C CA . ASP A 1 465 ? -1.882 8.631 -8.399 1.00 93.88 465 ASP A CA 1
ATOM 3526 C C . ASP A 1 465 ? -1.619 9.888 -9.233 1.00 93.88 465 ASP A C 1
ATOM 3528 O O . ASP A 1 465 ? -1.364 10.983 -8.721 1.00 93.88 465 ASP A O 1
ATOM 3532 N N . TYR A 1 466 ? -1.674 9.710 -10.548 1.00 92.62 466 TYR A N 1
ATOM 3533 C CA . TYR A 1 466 ? -1.559 10.777 -11.531 1.00 92.62 466 TYR A CA 1
ATOM 3534 C C . TYR A 1 466 ? -2.748 10.741 -12.487 1.00 92.62 466 TYR A C 1
ATOM 3536 O O . TYR A 1 466 ? -3.424 9.725 -12.622 1.00 92.62 466 TYR A O 1
ATOM 3544 N N . SER A 1 467 ? -2.997 11.859 -13.163 1.00 88.81 467 SER A N 1
ATOM 3545 C CA . SER A 1 467 ? -4.000 11.980 -14.227 1.00 88.81 467 SER A CA 1
ATOM 3546 C C . SER A 1 467 ? -3.476 12.830 -15.379 1.00 88.81 467 SER A C 1
ATOM 3548 O O . SER A 1 467 ? -2.576 13.659 -15.202 1.00 88.81 467 SER A O 1
ATOM 3550 N N . GLY A 1 468 ? -4.096 12.677 -16.542 1.00 87.06 468 GLY A N 1
ATOM 3551 C CA . GLY A 1 468 ? -3.768 13.372 -17.773 1.00 87.06 468 GLY A CA 1
ATOM 3552 C C . GLY A 1 468 ? -2.545 12.801 -18.485 1.00 87.06 468 GLY A C 1
ATOM 3553 O O . GLY A 1 468 ? -2.049 11.721 -18.187 1.00 87.06 468 GLY A O 1
ATOM 3554 N N . THR A 1 469 ? -2.039 13.574 -19.446 1.00 86.12 469 THR A N 1
ATOM 3555 C CA . THR A 1 469 ? -0.898 13.211 -20.308 1.00 86.12 469 THR A CA 1
ATOM 3556 C C . THR A 1 469 ? 0.260 14.204 -20.166 1.00 86.12 469 THR A C 1
ATOM 3558 O O . THR A 1 469 ? 1.061 14.408 -21.084 1.00 86.12 469 THR A O 1
ATOM 3561 N N . GLY A 1 470 ? 0.295 14.915 -19.039 1.00 87.00 470 GLY A N 1
ATOM 3562 C CA . GLY A 1 470 ? 1.285 15.941 -18.744 1.00 87.00 470 GLY A CA 1
ATOM 3563 C C . GLY A 1 470 ? 2.644 15.366 -18.357 1.00 87.00 470 GLY A C 1
ATOM 3564 O O . GLY A 1 470 ? 2.836 14.165 -18.180 1.00 87.00 470 GLY A O 1
ATOM 3565 N N . GLN A 1 471 ? 3.616 16.258 -18.207 1.00 89.44 471 GLN A N 1
ATOM 3566 C CA . GLN A 1 471 ? 4.901 15.904 -17.625 1.00 89.44 471 GLN A CA 1
ATOM 3567 C C . GLN A 1 471 ? 4.771 15.787 -16.111 1.00 89.44 471 GLN A C 1
ATOM 3569 O O . GLN A 1 471 ? 4.250 16.701 -15.474 1.00 89.44 471 GLN A O 1
ATOM 3574 N N . GLN A 1 472 ? 5.313 14.711 -15.545 1.00 92.56 472 GLN A N 1
ATOM 3575 C CA . GLN A 1 472 ? 5.223 14.454 -14.117 1.00 92.56 472 GLN A CA 1
ATOM 3576 C C . GLN A 1 472 ? 6.581 14.087 -13.546 1.00 92.56 472 GLN A C 1
ATOM 3578 O O . GLN A 1 472 ? 7.235 13.153 -14.001 1.00 92.56 472 GLN A O 1
ATOM 3583 N N . TYR A 1 473 ? 6.993 14.817 -12.521 1.00 93.81 473 TYR A N 1
ATOM 3584 C CA . TYR A 1 473 ? 8.244 14.571 -11.825 1.00 93.81 473 TYR A CA 1
ATOM 3585 C C . TYR A 1 473 ? 7.962 14.299 -10.358 1.00 93.81 473 TYR A C 1
ATOM 3587 O O . TYR A 1 473 ? 7.000 14.821 -9.801 1.00 93.81 473 TYR A O 1
ATOM 3595 N N . LEU A 1 474 ? 8.821 13.524 -9.714 1.00 96.44 474 LEU A N 1
ATOM 3596 C CA . LEU A 1 474 ? 8.848 13.463 -8.262 1.00 96.44 474 LEU A CA 1
ATOM 3597 C C . LEU A 1 474 ? 9.884 14.459 -7.728 1.00 96.44 474 LEU A C 1
ATOM 3599 O O . LEU A 1 474 ? 9.538 15.376 -6.985 1.00 96.44 474 LEU A O 1
ATOM 3603 N N . ILE A 1 475 ? 11.128 14.358 -8.202 1.00 97.81 475 ILE A N 1
ATOM 3604 C CA . ILE A 1 475 ? 12.233 15.248 -7.824 1.00 97.81 475 ILE A CA 1
ATOM 3605 C C . ILE A 1 475 ? 12.787 15.935 -9.075 1.00 97.81 475 ILE A C 1
ATOM 3607 O O . ILE A 1 475 ? 13.171 15.273 -10.043 1.00 97.81 475 ILE A O 1
ATOM 3611 N N . SER A 1 476 ? 12.869 17.268 -9.065 1.00 96.88 476 SER A N 1
ATOM 3612 C CA . SER A 1 476 ? 13.407 18.050 -10.189 1.00 96.88 476 SER A CA 1
ATOM 3613 C C . SER A 1 476 ? 14.398 19.113 -9.722 1.00 96.88 476 SER A C 1
ATOM 3615 O O . SER A 1 476 ? 14.132 19.832 -8.763 1.00 96.88 476 SER A O 1
ATOM 3617 N N . LEU A 1 477 ? 15.551 19.221 -10.389 1.00 96.19 477 LEU A N 1
ATOM 3618 C CA . LEU A 1 477 ? 16.702 19.971 -9.868 1.00 96.19 477 LEU A CA 1
ATOM 3619 C C . LEU A 1 477 ? 17.158 21.171 -10.702 1.00 96.19 477 LEU A C 1
ATOM 3621 O O . LEU A 1 477 ? 18.154 21.810 -10.365 1.00 96.19 477 LEU A O 1
ATOM 3625 N N . GLY A 1 478 ? 16.492 21.483 -11.814 1.00 92.50 478 GLY A N 1
ATOM 3626 C CA . GLY A 1 478 ? 16.961 22.532 -12.726 1.00 92.50 478 GLY A CA 1
ATOM 3627 C C . GLY A 1 478 ? 18.441 22.335 -13.097 1.00 92.50 478 GLY A C 1
ATOM 3628 O O . GLY A 1 478 ? 18.808 21.315 -13.675 1.00 92.50 478 GLY A O 1
ATOM 3629 N N . SER A 1 479 ? 19.301 23.296 -12.743 1.00 94.00 479 SER A N 1
ATOM 3630 C CA . SER A 1 479 ? 20.753 23.239 -12.975 1.00 94.00 479 SER A CA 1
ATOM 3631 C C . SER A 1 479 ? 21.598 22.876 -11.745 1.00 94.00 479 SER A C 1
ATOM 3633 O O . SER A 1 479 ? 22.812 23.085 -11.789 1.00 94.00 479 SER A O 1
ATOM 3635 N N . SER A 1 480 ? 20.987 22.393 -10.659 1.00 96.56 480 SER A N 1
ATOM 3636 C CA . SER A 1 480 ? 21.689 22.050 -9.417 1.00 96.56 480 SER A CA 1
ATOM 3637 C C . SER A 1 480 ? 22.742 20.963 -9.635 1.00 96.56 480 SER A C 1
ATOM 3639 O O . SER A 1 480 ? 22.525 19.992 -10.361 1.00 96.56 480 SER A O 1
ATOM 3641 N N . THR A 1 481 ? 23.879 21.127 -8.964 1.00 97.25 481 THR A N 1
ATOM 3642 C CA . THR A 1 481 ? 24.995 20.170 -8.923 1.00 97.25 481 THR A CA 1
ATOM 3643 C C . THR A 1 481 ? 25.073 19.441 -7.582 1.00 97.25 481 THR A C 1
ATOM 3645 O O . THR A 1 481 ? 26.134 18.935 -7.224 1.00 97.25 481 THR A O 1
ATOM 3648 N N . ALA A 1 482 ? 23.997 19.475 -6.791 1.00 96.06 482 ALA A N 1
ATOM 3649 C CA . ALA A 1 482 ? 23.991 18.926 -5.443 1.00 96.06 482 ALA A CA 1
ATOM 3650 C C . ALA A 1 482 ? 24.265 17.413 -5.429 1.00 96.06 482 ALA A C 1
ATOM 3652 O O . ALA A 1 482 ? 23.944 16.690 -6.378 1.00 96.06 482 ALA A O 1
ATOM 3653 N N . THR A 1 483 ? 24.816 16.947 -4.310 1.00 97.19 483 THR A N 1
ATOM 3654 C CA . THR A 1 483 ? 24.979 15.522 -4.019 1.00 97.19 483 THR A CA 1
ATOM 3655 C C . THR A 1 483 ? 23.864 15.070 -3.087 1.00 97.19 483 THR A C 1
ATOM 3657 O O . THR A 1 483 ? 23.679 15.635 -2.007 1.00 97.19 483 THR A O 1
ATOM 3660 N N . TYR A 1 484 ? 23.127 14.053 -3.512 1.00 97.81 484 TYR A N 1
ATOM 3661 C CA . TYR A 1 484 ? 22.140 13.338 -2.713 1.00 97.81 484 TYR A CA 1
ATOM 3662 C C . TYR A 1 484 ? 22.813 12.134 -2.063 1.00 97.81 484 TYR A C 1
ATOM 3664 O O . TYR A 1 484 ? 23.655 11.491 -2.691 1.00 97.81 484 TYR A O 1
ATOM 3672 N N . GLY A 1 485 ? 22.449 11.837 -0.818 1.00 98.25 485 GLY A N 1
ATOM 3673 C CA . GLY A 1 485 ? 22.883 10.618 -0.144 1.00 98.25 485 GLY A CA 1
ATOM 3674 C C . GLY A 1 485 ? 22.150 9.408 -0.720 1.00 98.25 485 GLY A C 1
ATOM 3675 O O . GLY A 1 485 ? 22.483 8.939 -1.810 1.00 98.25 485 GLY A O 1
ATOM 3676 N N . THR A 1 486 ? 21.135 8.933 -0.008 1.00 98.56 486 THR A N 1
ATOM 3677 C CA . THR A 1 486 ? 20.344 7.761 -0.392 1.00 98.56 486 THR A CA 1
ATOM 3678 C C . THR A 1 486 ? 18.934 8.165 -0.815 1.00 98.56 486 THR A C 1
ATOM 3680 O O . THR A 1 486 ? 18.225 8.851 -0.077 1.00 98.56 486 THR A O 1
ATOM 3683 N N . LEU A 1 487 ? 18.512 7.717 -1.995 1.00 98.88 487 LEU A N 1
ATOM 3684 C CA . LEU A 1 487 ? 17.122 7.770 -2.446 1.00 98.88 487 LEU A CA 1
ATOM 3685 C C . LEU A 1 487 ? 16.529 6.362 -2.402 1.00 98.88 487 LEU A C 1
ATOM 3687 O O . LEU A 1 487 ? 17.104 5.450 -2.991 1.00 98.88 487 LEU A O 1
ATOM 3691 N N . ILE A 1 488 ? 15.400 6.192 -1.719 1.00 98.88 488 ILE A N 1
ATOM 3692 C CA . ILE A 1 488 ? 14.750 4.891 -1.529 1.00 98.88 488 ILE A CA 1
ATOM 3693 C C . ILE A 1 488 ? 13.343 4.946 -2.114 1.00 98.88 488 ILE A C 1
ATOM 3695 O O . ILE A 1 488 ? 12.522 5.772 -1.718 1.00 98.88 488 ILE A O 1
ATOM 3699 N N . PHE A 1 489 ? 13.076 4.039 -3.043 1.00 98.88 489 PHE A N 1
ATOM 3700 C CA . PHE A 1 489 ? 11.769 3.761 -3.612 1.00 98.88 489 PHE A CA 1
ATOM 3701 C C . PHE A 1 489 ? 11.522 2.273 -3.432 1.00 98.88 489 PHE A C 1
ATOM 3703 O O . PHE A 1 489 ? 12.051 1.455 -4.189 1.00 98.88 489 PHE A O 1
ATOM 3710 N N . LYS A 1 490 ? 10.758 1.904 -2.409 1.00 98.56 490 LYS A N 1
ATOM 3711 C CA . LYS A 1 490 ? 10.497 0.502 -2.117 1.00 98.56 490 LYS A CA 1
ATOM 3712 C C . LYS A 1 490 ? 9.017 0.218 -1.941 1.00 98.56 490 LYS A C 1
ATOM 3714 O O . LYS A 1 490 ? 8.339 0.897 -1.180 1.00 98.56 490 LYS A O 1
ATOM 3719 N N . ASN A 1 491 ? 8.535 -0.812 -2.626 1.00 98.31 491 ASN A N 1
ATOM 3720 C CA . ASN A 1 491 ? 7.162 -1.281 -2.494 1.00 98.31 491 ASN A CA 1
ATOM 3721 C C . ASN A 1 491 ? 6.110 -0.193 -2.794 1.00 98.31 491 ASN A C 1
ATOM 3723 O O . ASN A 1 491 ? 5.105 -0.083 -2.100 1.00 98.31 491 ASN A O 1
ATOM 3727 N N . ASN A 1 492 ? 6.366 0.663 -3.791 1.00 98.88 492 ASN A N 1
ATOM 3728 C CA . ASN A 1 492 ? 5.451 1.742 -4.169 1.00 98.88 492 ASN A CA 1
ATOM 3729 C C . ASN A 1 492 ? 4.700 1.442 -5.464 1.00 98.88 492 ASN A C 1
ATOM 3731 O O . ASN A 1 492 ? 5.204 0.752 -6.350 1.00 98.88 492 ASN A O 1
ATOM 3735 N N . VAL A 1 493 ? 3.541 2.074 -5.616 1.00 98.81 493 VAL A N 1
ATOM 3736 C CA . VAL A 1 493 ? 2.798 2.140 -6.874 1.00 98.81 493 VAL A CA 1
ATOM 3737 C C . VAL A 1 493 ? 2.901 3.545 -7.450 1.00 98.81 493 VAL A C 1
ATOM 3739 O O . VAL A 1 493 ? 2.631 4.522 -6.759 1.00 98.81 493 VAL A O 1
ATOM 3742 N N . PHE A 1 494 ? 3.224 3.646 -8.735 1.00 98.50 494 PHE A N 1
ATOM 3743 C CA . PHE A 1 494 ? 3.104 4.872 -9.521 1.00 98.50 494 PHE A CA 1
ATOM 3744 C C . PHE A 1 494 ? 2.200 4.583 -10.711 1.00 98.50 494 PHE A C 1
ATOM 3746 O O . PHE A 1 494 ? 2.532 3.721 -11.529 1.00 98.50 494 PHE A O 1
ATOM 3753 N N . TYR A 1 495 ? 1.070 5.277 -10.827 1.00 97.38 495 TYR A N 1
ATOM 3754 C CA . TYR A 1 495 ? 0.120 4.962 -11.889 1.00 97.38 495 TYR A CA 1
ATOM 3755 C C . TYR A 1 495 ? -0.639 6.166 -12.432 1.00 97.38 495 TYR A C 1
ATOM 3757 O O . TYR A 1 495 ? -0.860 7.164 -11.742 1.00 97.38 495 TYR A O 1
ATOM 3765 N N . ASN A 1 496 ? -1.065 6.046 -13.688 1.00 95.19 496 ASN A N 1
ATOM 3766 C CA . ASN A 1 496 ? -2.082 6.914 -14.261 1.00 95.19 496 ASN A CA 1
ATOM 3767 C C . ASN A 1 496 ? -3.471 6.332 -13.980 1.00 95.19 496 ASN A C 1
ATOM 3769 O O . ASN A 1 496 ? -3.757 5.212 -14.398 1.00 95.19 496 ASN A O 1
ATOM 3773 N N . LYS A 1 497 ? -4.343 7.085 -13.307 1.00 93.00 497 LYS A N 1
ATOM 3774 C CA . LYS A 1 497 ? -5.711 6.642 -12.981 1.00 93.00 497 LYS A CA 1
ATOM 3775 C C . LYS A 1 497 ? -6.691 6.742 -14.149 1.00 93.00 497 LYS A C 1
ATOM 3777 O O . LYS A 1 497 ? -7.818 6.264 -14.056 1.00 93.00 497 LYS A O 1
ATOM 3782 N N . GLU A 1 498 ? -6.285 7.378 -15.246 1.00 92.19 498 GLU A N 1
ATOM 3783 C CA . GLU A 1 498 ? -7.083 7.450 -16.467 1.00 92.19 498 GLU A CA 1
ATOM 3784 C C . GLU A 1 498 ? -6.909 6.178 -17.304 1.00 92.19 498 GLU A C 1
ATOM 3786 O O . GLU A 1 498 ? -5.824 5.890 -17.811 1.00 92.19 498 GLU A O 1
ATOM 3791 N N . ALA A 1 499 ? -7.998 5.426 -17.474 1.00 89.88 499 ALA A N 1
ATOM 3792 C CA . ALA A 1 499 ? -8.017 4.240 -18.324 1.00 89.88 499 ALA A CA 1
ATOM 3793 C C . ALA A 1 499 ? -7.603 4.575 -19.768 1.00 89.88 499 ALA A C 1
ATOM 3795 O O . ALA A 1 499 ? -7.971 5.622 -20.304 1.00 89.88 499 ALA A O 1
ATOM 3796 N N . SER A 1 500 ? -6.850 3.668 -20.399 1.00 88.38 500 SER A N 1
ATOM 3797 C CA . SER A 1 500 ? -6.345 3.828 -21.773 1.00 88.38 500 SER A CA 1
ATOM 3798 C C . SER A 1 500 ? -5.517 5.107 -22.000 1.00 88.38 500 SER A C 1
ATOM 3800 O O . SER A 1 500 ? -5.423 5.599 -23.125 1.00 88.38 500 SER A O 1
ATOM 3802 N N . SER A 1 501 ? -4.908 5.647 -20.942 1.00 92.94 501 SER A N 1
ATOM 3803 C CA . SER A 1 501 ? -4.041 6.826 -20.971 1.00 92.94 501 SER A CA 1
ATOM 3804 C C . SER A 1 501 ? -2.720 6.521 -20.270 1.00 92.94 501 SER A C 1
ATOM 3806 O O . SER A 1 501 ? -2.661 5.696 -19.360 1.00 92.94 501 SER A O 1
ATOM 3808 N N . LEU A 1 502 ? -1.651 7.221 -20.653 1.00 92.81 502 LEU A N 1
ATOM 3809 C CA . LEU A 1 502 ? -0.335 7.105 -20.022 1.00 92.81 502 LEU A CA 1
ATOM 3810 C C . LEU A 1 502 ? 0.269 8.478 -19.721 1.00 92.81 502 LEU A C 1
ATOM 3812 O O . LEU A 1 502 ? -0.002 9.459 -20.418 1.00 92.81 502 LEU A O 1
ATOM 3816 N N . ILE A 1 503 ? 1.141 8.531 -18.714 1.00 93.81 503 ILE A N 1
ATOM 3817 C CA . ILE A 1 503 ? 1.987 9.696 -18.432 1.00 93.81 503 ILE A CA 1
ATOM 3818 C C . ILE A 1 503 ? 3.244 9.594 -19.307 1.00 93.81 503 ILE A C 1
ATOM 3820 O O . ILE A 1 503 ? 4.075 8.724 -19.057 1.00 93.81 503 ILE A O 1
ATOM 3824 N N . PRO A 1 504 ? 3.450 10.454 -20.323 1.00 92.00 504 PRO A N 1
ATOM 3825 C CA . PRO A 1 504 ? 4.492 10.233 -21.333 1.00 92.00 504 PRO A CA 1
ATOM 3826 C C . PRO A 1 504 ? 5.901 10.643 -20.887 1.00 92.00 504 PRO A C 1
ATOM 3828 O O . PRO A 1 504 ? 6.887 10.250 -21.510 1.00 92.00 504 PRO A O 1
ATOM 3831 N N . LYS A 1 505 ? 6.003 11.480 -19.847 1.00 92.62 505 LYS A N 1
ATOM 3832 C CA . LYS A 1 505 ? 7.247 12.138 -19.407 1.00 92.62 505 LYS A CA 1
ATOM 3833 C C . LYS A 1 505 ? 7.434 12.044 -17.892 1.00 92.62 505 LYS A C 1
ATOM 3835 O O . LYS A 1 505 ? 7.729 13.045 -17.236 1.00 92.62 505 LYS A O 1
ATOM 3840 N N . PHE A 1 506 ? 7.217 10.856 -17.344 1.00 95.25 506 PHE A N 1
ATOM 3841 C CA . PHE A 1 506 ? 7.412 10.558 -15.935 1.00 95.25 506 PHE A CA 1
ATOM 3842 C C . PHE A 1 506 ? 8.895 10.485 -15.560 1.00 95.25 506 PHE A C 1
ATOM 3844 O O . PHE A 1 506 ? 9.700 9.904 -16.292 1.00 95.25 506 PHE A O 1
ATOM 3851 N N . LYS A 1 507 ? 9.249 11.046 -14.396 1.00 96.50 507 LYS A N 1
ATOM 3852 C CA . LYS A 1 507 ? 10.568 10.871 -13.772 1.00 96.50 507 LYS A CA 1
ATOM 3853 C C . LYS A 1 507 ? 10.480 10.784 -12.257 1.00 96.50 507 LYS A C 1
ATOM 3855 O O . LYS A 1 507 ? 9.899 11.658 -11.615 1.00 96.50 507 LYS A O 1
ATOM 3860 N N . LEU A 1 508 ? 11.198 9.821 -11.691 1.00 98.12 508 LEU A N 1
ATOM 3861 C CA . LEU A 1 508 ? 11.528 9.791 -10.268 1.00 98.12 508 LEU A CA 1
ATOM 3862 C C . LEU A 1 508 ? 12.532 10.900 -9.930 1.00 98.12 508 LEU A C 1
ATOM 3864 O O . LEU A 1 508 ? 12.373 11.612 -8.940 1.00 98.12 508 LEU A O 1
ATOM 3868 N N . PHE A 1 509 ? 13.539 11.097 -10.787 1.00 98.50 509 PHE A N 1
ATOM 3869 C CA . PHE A 1 509 ? 14.587 12.088 -10.558 1.00 98.50 509 PHE A CA 1
ATOM 3870 C C . PHE A 1 509 ? 15.053 12.748 -11.858 1.00 98.50 509 PHE A C 1
ATOM 3872 O O . PHE A 1 509 ? 15.447 12.079 -12.814 1.00 98.50 509 PHE A O 1
ATOM 3879 N N . ASN A 1 510 ? 15.055 14.081 -11.877 1.00 97.62 510 ASN A N 1
ATOM 3880 C CA . ASN A 1 510 ? 15.484 14.892 -13.013 1.00 97.62 510 ASN A CA 1
ATOM 3881 C C . ASN A 1 510 ? 16.573 15.895 -12.600 1.00 97.62 510 ASN A C 1
ATOM 3883 O O . ASN A 1 510 ? 16.277 17.027 -12.208 1.00 97.62 510 ASN A O 1
ATOM 3887 N N . GLY A 1 511 ? 17.838 15.486 -12.708 1.00 97.44 511 GLY A N 1
ATOM 3888 C CA . GLY A 1 511 ? 18.991 16.264 -12.259 1.00 97.44 511 GLY A CA 1
ATOM 3889 C C . GLY A 1 511 ? 20.263 15.937 -13.031 1.00 97.44 511 GLY A C 1
ATOM 3890 O O . GLY A 1 511 ? 21.174 15.299 -12.514 1.00 97.44 511 GLY A O 1
ATOM 3891 N N . THR A 1 512 ? 20.362 16.436 -14.261 1.00 97.06 512 THR A N 1
ATOM 3892 C CA . THR A 1 512 ? 21.438 16.110 -15.219 1.00 97.06 512 THR A CA 1
ATOM 3893 C C . THR A 1 512 ? 22.843 16.568 -14.813 1.00 97.06 512 THR A C 1
ATOM 3895 O O . THR A 1 512 ? 23.806 16.255 -15.503 1.00 97.06 512 THR A O 1
ATOM 3898 N N . LYS A 1 513 ? 22.985 17.312 -13.712 1.00 97.62 513 LYS A N 1
ATOM 3899 C CA . LYS A 1 513 ? 24.278 17.750 -13.159 1.00 97.62 513 LYS A CA 1
ATOM 3900 C C . LYS A 1 513 ? 24.511 17.284 -11.719 1.00 97.62 513 LYS A C 1
ATOM 3902 O O . LYS A 1 513 ? 25.553 17.589 -11.147 1.00 97.62 513 LYS A O 1
ATOM 3907 N N . ALA A 1 514 ? 23.541 16.588 -11.133 1.00 98.12 514 ALA A N 1
ATOM 3908 C CA . ALA A 1 514 ? 23.585 16.145 -9.749 1.00 98.12 514 ALA A CA 1
ATOM 3909 C C . ALA A 1 514 ? 24.253 14.773 -9.620 1.00 98.12 514 ALA A C 1
ATOM 3911 O O . ALA A 1 514 ? 24.320 14.002 -10.584 1.00 98.12 514 ALA A O 1
ATOM 3912 N N . THR A 1 515 ? 24.713 14.477 -8.407 1.00 98.25 515 THR A N 1
ATOM 3913 C CA . THR A 1 515 ? 25.191 13.146 -8.015 1.00 98.25 515 THR A CA 1
ATOM 3914 C C . THR A 1 515 ? 24.208 12.528 -7.029 1.00 98.25 515 THR A C 1
ATOM 3916 O O . THR A 1 515 ? 23.696 13.227 -6.156 1.00 98.25 515 THR A O 1
ATOM 3919 N N . ILE A 1 516 ? 23.964 11.228 -7.148 1.00 98.56 516 ILE A N 1
ATOM 3920 C CA . ILE A 1 516 ? 23.264 10.431 -6.136 1.00 98.56 516 ILE A CA 1
ATOM 3921 C C . ILE A 1 516 ? 24.242 9.365 -5.637 1.00 98.56 516 ILE A C 1
ATOM 3923 O O . ILE A 1 516 ? 24.819 8.636 -6.449 1.00 98.56 516 ILE A O 1
ATOM 3927 N N . ASN A 1 517 ? 24.441 9.275 -4.322 1.00 98.62 517 ASN A N 1
ATOM 3928 C CA . ASN A 1 517 ? 25.361 8.292 -3.761 1.00 98.62 517 ASN A CA 1
ATOM 3929 C C . ASN A 1 517 ? 24.762 6.879 -3.807 1.00 98.62 517 ASN A C 1
ATOM 3931 O O . ASN A 1 517 ? 25.447 5.932 -4.184 1.00 98.62 517 ASN A O 1
ATOM 3935 N N . LYS A 1 518 ? 23.476 6.736 -3.476 1.00 98.75 518 LYS A N 1
ATOM 3936 C CA . LYS A 1 518 ? 22.762 5.459 -3.556 1.00 98.75 518 LYS A CA 1
ATOM 3937 C C . LYS A 1 518 ? 21.320 5.655 -4.008 1.00 98.75 518 LYS A C 1
ATOM 3939 O O . LYS A 1 518 ? 20.641 6.558 -3.519 1.00 98.75 518 LYS A O 1
ATOM 3944 N N . LEU A 1 519 ? 20.851 4.805 -4.918 1.00 98.81 519 LEU A N 1
ATOM 3945 C CA . LEU A 1 519 ? 19.441 4.713 -5.286 1.00 98.81 519 LEU A CA 1
ATOM 3946 C C . LEU A 1 519 ? 18.963 3.268 -5.156 1.00 98.81 519 LEU A C 1
ATOM 3948 O O . LEU A 1 519 ? 19.492 2.371 -5.812 1.00 98.81 519 LEU A O 1
ATOM 3952 N N . GLU A 1 520 ? 17.945 3.076 -4.322 1.00 98.81 520 GLU A N 1
ATOM 3953 C CA . GLU A 1 520 ? 17.235 1.814 -4.137 1.00 98.81 520 GLU A CA 1
ATOM 3954 C C . GLU A 1 520 ? 15.872 1.896 -4.830 1.00 98.81 520 GLU A C 1
ATOM 3956 O O . GLU A 1 520 ? 15.079 2.798 -4.560 1.00 98.81 520 GLU A O 1
ATOM 3961 N N . LEU A 1 521 ? 15.623 0.971 -5.749 1.00 98.88 521 LEU A N 1
ATOM 3962 C CA . LEU A 1 521 ? 14.383 0.811 -6.491 1.00 98.88 521 LEU A CA 1
ATOM 3963 C C . LEU A 1 521 ? 13.970 -0.657 -6.364 1.00 98.88 521 LEU A C 1
ATOM 3965 O O . LEU A 1 521 ? 14.425 -1.501 -7.130 1.00 98.88 521 LEU A O 1
ATOM 3969 N N . GLU A 1 522 ? 13.159 -0.987 -5.368 1.00 98.56 522 GLU A N 1
ATOM 3970 C CA . GLU A 1 522 ? 12.810 -2.377 -5.061 1.00 98.56 522 GLU A CA 1
ATOM 3971 C C . GLU A 1 522 ? 11.301 -2.603 -5.009 1.00 98.56 522 GLU A C 1
ATOM 3973 O O . GLU A 1 522 ? 10.597 -1.860 -4.331 1.00 98.56 522 GLU A O 1
ATOM 3978 N N . HIS A 1 523 ? 10.802 -3.665 -5.645 1.00 98.44 523 HIS A N 1
ATOM 3979 C CA . HIS A 1 523 ? 9.391 -4.066 -5.541 1.00 98.44 523 HIS A CA 1
ATOM 3980 C C . HIS A 1 523 ? 8.400 -2.944 -5.905 1.00 98.44 523 HIS A C 1
ATOM 3982 O O . HIS A 1 523 ? 7.341 -2.829 -5.306 1.00 98.44 523 HIS A O 1
ATOM 3988 N N . ASN A 1 524 ? 8.724 -2.051 -6.842 1.00 98.88 524 ASN A N 1
ATOM 3989 C CA . ASN A 1 524 ? 7.783 -1.003 -7.252 1.00 98.88 524 ASN A CA 1
ATOM 3990 C C . ASN A 1 524 ? 6.959 -1.456 -8.458 1.00 98.88 524 ASN A C 1
ATOM 3992 O O . ASN A 1 524 ? 7.475 -2.129 -9.350 1.00 98.88 524 ASN A O 1
ATOM 3996 N N . THR A 1 525 ? 5.706 -1.016 -8.511 1.00 98.88 525 THR A N 1
ATOM 3997 C CA . THR A 1 525 ? 4.804 -1.202 -9.650 1.00 98.88 525 THR A CA 1
ATOM 3998 C C . THR A 1 525 ? 4.586 0.131 -10.360 1.00 98.88 525 THR A C 1
ATOM 4000 O O . THR A 1 525 ? 4.143 1.107 -9.756 1.00 98.88 525 THR A O 1
ATOM 4003 N N . PHE A 1 526 ? 4.867 0.172 -11.659 1.00 98.62 526 PHE A N 1
ATOM 4004 C CA . PHE A 1 526 ? 4.615 1.322 -12.525 1.00 98.62 526 PHE A CA 1
ATOM 4005 C C . PHE A 1 526 ? 3.549 0.949 -13.551 1.00 98.62 526 PHE A C 1
ATOM 4007 O O . PHE A 1 526 ? 3.792 0.070 -14.370 1.00 98.62 526 PHE A O 1
ATOM 4014 N N . VAL A 1 527 ? 2.395 1.616 -13.535 1.00 97.88 527 VAL A N 1
ATOM 4015 C CA . VAL A 1 527 ? 1.275 1.327 -14.448 1.00 97.88 527 VAL A CA 1
ATOM 4016 C C . VAL A 1 527 ? 1.002 2.545 -15.319 1.00 97.88 527 VAL A C 1
ATOM 4018 O O . VAL A 1 527 ? 0.640 3.612 -14.827 1.00 97.88 527 VAL A O 1
ATOM 4021 N N . ASN A 1 528 ? 1.184 2.390 -16.630 1.00 96.38 528 ASN A N 1
ATOM 4022 C CA . ASN A 1 528 ? 0.990 3.448 -17.623 1.00 96.38 528 ASN A CA 1
ATOM 4023 C C . ASN A 1 528 ? 1.851 4.697 -17.363 1.00 96.38 528 ASN A C 1
ATOM 4025 O O . ASN A 1 528 ? 1.440 5.842 -17.573 1.00 96.38 528 ASN A O 1
ATOM 4029 N N . MET A 1 529 ? 3.097 4.453 -16.952 1.00 95.81 529 MET A N 1
ATOM 4030 C CA . MET A 1 529 ? 4.127 5.469 -16.750 1.00 95.81 529 MET A CA 1
ATOM 4031 C C . MET A 1 529 ? 5.217 5.305 -17.814 1.00 95.81 529 MET A C 1
ATOM 4033 O O . MET A 1 529 ? 5.902 4.289 -17.848 1.00 95.81 529 MET A O 1
ATOM 4037 N N . ALA A 1 530 ? 5.413 6.307 -18.669 1.00 93.94 530 ALA A N 1
ATOM 4038 C CA . ALA A 1 530 ? 6.456 6.349 -19.696 1.00 93.94 530 ALA A CA 1
ATOM 4039 C C . ALA A 1 530 ? 7.352 7.587 -19.521 1.00 93.94 530 ALA A C 1
ATOM 4041 O O . ALA A 1 530 ? 7.075 8.458 -18.703 1.00 93.94 530 ALA A O 1
ATOM 4042 N N . CYS A 1 531 ? 8.466 7.671 -20.252 1.00 90.69 531 CYS A N 1
ATOM 4043 C CA . CYS A 1 531 ? 9.553 8.595 -19.904 1.00 90.69 531 CYS A CA 1
ATOM 4044 C C . CYS A 1 531 ? 10.356 9.178 -21.073 1.00 90.69 531 CYS A C 1
ATOM 4046 O O . CYS A 1 531 ? 11.385 9.843 -20.865 1.00 90.69 531 CYS A O 1
ATOM 4048 N N . GLU A 1 532 ? 9.907 8.925 -22.304 1.00 86.50 532 GLU A N 1
ATOM 4049 C CA . GLU A 1 532 ? 10.688 9.138 -23.528 1.00 86.50 532 GLU A CA 1
ATOM 4050 C C . GLU A 1 532 ? 12.136 8.604 -23.381 1.00 86.50 532 GLU A C 1
ATOM 4052 O O . GLU A 1 532 ? 12.477 7.843 -22.473 1.00 86.50 532 GLU A O 1
ATOM 4057 N N . THR A 1 533 ? 13.057 9.053 -24.236 1.00 88.38 533 THR A N 1
ATOM 4058 C CA . THR A 1 533 ? 14.470 8.638 -24.165 1.00 88.38 533 THR A CA 1
ATOM 4059 C C . THR A 1 533 ? 15.207 9.175 -22.931 1.00 88.38 533 THR A C 1
ATOM 4061 O O . THR A 1 533 ? 16.418 8.995 -22.804 1.00 88.38 533 THR A O 1
ATOM 4064 N N . THR A 1 534 ? 14.523 9.872 -22.018 1.00 91.69 534 THR A N 1
ATOM 4065 C CA . THR A 1 534 ? 15.140 10.515 -20.849 1.00 91.69 534 THR A CA 1
ATOM 4066 C C . THR A 1 534 ? 15.125 9.674 -19.579 1.00 91.69 534 THR A C 1
ATOM 4068 O O . THR A 1 534 ? 15.895 10.006 -18.681 1.00 91.69 534 THR A O 1
ATOM 4071 N N . PHE A 1 535 ? 14.356 8.579 -19.568 1.00 96.56 535 PHE A N 1
ATOM 4072 C CA . PHE A 1 535 ? 14.319 7.547 -18.524 1.00 96.56 535 PHE A CA 1
ATOM 4073 C C . PHE A 1 535 ? 13.808 8.076 -17.168 1.00 96.56 535 PHE A C 1
ATOM 4075 O O . PHE A 1 535 ? 13.716 9.287 -16.950 1.00 96.56 535 PHE A O 1
ATOM 4082 N N . PHE A 1 536 ? 13.408 7.180 -16.260 1.00 98.25 536 PHE A N 1
ATOM 4083 C CA . PHE A 1 536 ? 12.834 7.569 -14.960 1.00 98.25 536 PHE A CA 1
ATOM 4084 C C . PHE A 1 536 ? 13.827 8.314 -14.061 1.00 98.25 536 PHE A C 1
ATOM 4086 O O . PHE A 1 536 ? 13.434 9.205 -13.303 1.00 98.25 536 PHE A O 1
ATOM 4093 N N . VAL A 1 537 ? 15.110 7.979 -14.160 1.00 98.62 537 VAL A N 1
ATOM 4094 C CA . VAL A 1 537 ? 16.206 8.601 -13.419 1.00 98.62 537 VAL A CA 1
ATOM 4095 C C . VAL A 1 537 ? 17.183 9.202 -14.419 1.00 98.62 537 VAL A C 1
ATOM 4097 O O . VAL A 1 537 ? 17.943 8.479 -15.061 1.00 98.62 537 VAL A O 1
ATOM 4100 N N . TYR A 1 538 ? 17.192 10.532 -14.534 1.00 97.94 538 TYR A N 1
ATOM 4101 C CA . TYR A 1 538 ? 18.154 11.256 -15.363 1.00 97.94 538 TYR A CA 1
ATOM 4102 C C . TYR A 1 538 ? 19.134 12.036 -14.483 1.00 97.94 538 TYR A C 1
ATOM 4104 O O . TYR A 1 538 ? 18.775 13.063 -13.899 1.00 97.94 538 TYR A O 1
ATOM 4112 N N . VAL A 1 539 ? 20.373 11.549 -14.394 1.00 98.12 539 VAL A N 1
ATOM 4113 C CA . VAL A 1 539 ? 21.376 12.021 -13.428 1.00 98.12 539 VAL A CA 1
ATOM 4114 C C . VAL A 1 539 ? 22.774 12.118 -14.043 1.00 98.12 539 VAL A C 1
ATOM 4116 O O . VAL A 1 539 ? 23.077 11.430 -15.019 1.00 98.12 539 VAL A O 1
ATOM 4119 N N . SER A 1 540 ? 23.641 12.973 -13.486 1.00 98.12 540 SER A N 1
ATOM 4120 C CA . SER A 1 540 ? 25.042 13.024 -13.919 1.00 98.12 540 SER A CA 1
ATOM 4121 C C . SER A 1 540 ? 25.788 11.767 -13.496 1.00 98.12 540 SER A C 1
ATOM 4123 O O . SER A 1 540 ? 26.346 11.085 -14.346 1.00 98.12 540 SER A O 1
ATOM 4125 N N . LYS A 1 541 ? 25.780 11.462 -12.196 1.00 98.06 541 LYS A N 1
ATOM 4126 C CA . LYS A 1 541 ? 26.513 10.343 -11.600 1.00 98.06 541 LYS A CA 1
ATOM 4127 C C . LYS A 1 541 ? 25.654 9.628 -10.562 1.00 98.06 541 LYS A C 1
ATOM 4129 O O . LYS A 1 541 ? 24.986 10.283 -9.762 1.00 98.06 541 LYS A O 1
ATOM 4134 N N . LEU A 1 542 ? 25.701 8.301 -10.567 1.00 97.56 542 LEU A N 1
ATOM 4135 C CA . LEU A 1 542 ? 25.001 7.439 -9.618 1.00 97.56 542 LEU A CA 1
ATOM 4136 C C . LEU A 1 542 ? 25.994 6.388 -9.120 1.00 97.56 542 LEU A C 1
ATOM 4138 O O . LEU A 1 542 ? 26.501 5.620 -9.936 1.00 97.56 542 LEU A O 1
ATOM 4142 N N . THR A 1 543 ? 26.353 6.439 -7.831 1.00 96.75 543 THR A N 1
ATOM 4143 C CA . THR A 1 543 ? 27.496 5.652 -7.324 1.00 96.75 543 THR A CA 1
ATOM 4144 C C . THR A 1 543 ? 27.134 4.272 -6.792 1.00 96.75 543 THR A C 1
ATOM 4146 O O . THR A 1 543 ? 28.008 3.411 -6.726 1.00 96.75 543 THR A O 1
ATOM 4149 N N . ASP A 1 544 ? 25.873 4.039 -6.454 1.00 98.44 544 ASP A N 1
ATOM 4150 C CA . ASP A 1 544 ? 25.373 2.720 -6.095 1.00 98.44 544 ASP A CA 1
ATOM 4151 C C . ASP A 1 544 ? 23.907 2.583 -6.525 1.00 98.44 544 ASP A C 1
ATOM 4153 O O . ASP A 1 544 ? 23.079 3.459 -6.258 1.00 98.44 544 ASP A O 1
ATOM 4157 N N . ILE A 1 545 ? 23.604 1.489 -7.216 1.00 98.69 545 ILE A N 1
ATOM 4158 C CA . ILE A 1 545 ? 22.288 1.132 -7.739 1.00 98.69 545 ILE A CA 1
ATOM 4159 C C . ILE A 1 545 ? 21.901 -0.203 -7.122 1.00 98.69 545 ILE A C 1
ATOM 4161 O O . ILE A 1 545 ? 22.643 -1.184 -7.222 1.00 98.69 545 ILE A O 1
ATOM 4165 N N . VAL A 1 546 ? 20.710 -0.226 -6.536 1.00 98.69 546 VAL A N 1
ATOM 4166 C CA . VAL A 1 546 ? 19.991 -1.440 -6.160 1.00 98.69 546 VAL A CA 1
ATOM 4167 C C . VAL A 1 546 ? 18.645 -1.384 -6.872 1.00 98.69 546 VAL A C 1
ATOM 4169 O O . VAL A 1 546 ? 17.821 -0.534 -6.549 1.00 98.69 546 VAL A O 1
ATOM 4172 N N . ALA A 1 547 ? 18.432 -2.241 -7.868 1.00 98.81 547 ALA A N 1
ATOM 4173 C CA . ALA A 1 547 ? 17.203 -2.279 -8.655 1.00 98.81 547 ALA A CA 1
ATOM 4174 C C . ALA A 1 547 ? 16.716 -3.719 -8.843 1.00 98.81 547 ALA A C 1
ATOM 4176 O O . ALA A 1 547 ? 17.285 -4.457 -9.648 1.00 98.81 547 ALA A O 1
ATOM 4177 N N . GLN A 1 548 ? 15.676 -4.125 -8.117 1.00 98.44 548 GLN A N 1
ATOM 4178 C CA . GLN A 1 548 ? 15.179 -5.500 -8.193 1.00 98.44 548 GLN A CA 1
ATOM 4179 C C . GLN A 1 548 ? 13.690 -5.658 -7.910 1.00 98.44 548 GLN A C 1
ATOM 4181 O O . GLN A 1 548 ? 13.094 -4.878 -7.167 1.00 98.44 548 GLN A O 1
ATOM 4186 N N . TYR A 1 549 ? 13.103 -6.694 -8.499 1.00 98.50 549 TYR A N 1
ATOM 4187 C CA . TYR A 1 549 ? 11.697 -7.074 -8.363 1.00 98.50 549 TYR A CA 1
ATOM 4188 C C . TYR A 1 549 ? 10.714 -5.966 -8.760 1.00 98.50 549 TYR A C 1
ATOM 4190 O O . TYR A 1 549 ? 9.585 -5.932 -8.284 1.00 98.50 549 TYR A O 1
ATOM 4198 N N . ASN A 1 550 ? 11.106 -5.033 -9.635 1.00 98.88 550 ASN A N 1
ATOM 4199 C CA . ASN A 1 550 ? 10.188 -4.002 -10.123 1.00 98.88 550 ASN A CA 1
ATOM 4200 C C . ASN A 1 550 ? 9.354 -4.514 -11.302 1.00 98.88 550 ASN A C 1
ATOM 4202 O O . ASN A 1 550 ? 9.845 -5.273 -12.141 1.00 98.88 550 ASN A O 1
ATOM 4206 N N . LEU A 1 551 ? 8.114 -4.035 -11.381 1.00 98.75 551 LEU A N 1
ATOM 4207 C CA . LEU A 1 551 ? 7.163 -4.338 -12.441 1.00 98.75 551 LEU A CA 1
ATOM 4208 C C . LEU A 1 551 ? 6.808 -3.051 -13.188 1.00 98.75 551 LEU A C 1
ATOM 4210 O O . LEU A 1 551 ? 6.256 -2.111 -12.615 1.00 98.75 551 LEU A O 1
ATOM 4214 N N . PHE A 1 552 ? 7.105 -3.020 -14.484 1.00 98.44 552 PHE A N 1
ATOM 4215 C CA . PHE A 1 552 ? 6.704 -1.948 -15.391 1.00 98.44 552 PHE A CA 1
ATOM 4216 C C . PHE A 1 552 ? 5.594 -2.458 -16.311 1.00 98.44 552 PHE A C 1
ATOM 4218 O O . PHE A 1 552 ? 5.770 -3.445 -17.016 1.00 98.44 552 PHE A O 1
ATOM 4225 N N . TYR A 1 553 ? 4.443 -1.803 -16.314 1.00 97.50 553 TYR A N 1
ATOM 4226 C CA . TYR A 1 553 ? 3.281 -2.213 -17.091 1.00 97.50 553 TYR A CA 1
ATOM 4227 C C . TYR A 1 553 ? 2.779 -1.056 -17.941 1.00 97.50 553 TYR A C 1
ATOM 4229 O O . TYR A 1 553 ? 2.541 0.040 -17.426 1.00 97.50 553 TYR A O 1
ATOM 4237 N N . THR A 1 554 ? 2.554 -1.319 -19.226 1.00 94.44 554 THR A N 1
ATOM 4238 C CA . THR A 1 554 ? 1.824 -0.406 -20.106 1.00 94.44 554 THR A CA 1
ATOM 4239 C C . THR A 1 554 ? 0.871 -1.165 -21.022 1.00 94.44 554 THR A C 1
ATOM 4241 O O . THR A 1 554 ? 1.308 -2.021 -21.792 1.00 94.44 554 THR A O 1
ATOM 4244 N N . ASP A 1 555 ? -0.411 -0.810 -21.002 1.00 91.62 555 ASP A N 1
ATOM 4245 C CA . ASP A 1 555 ? -1.409 -1.282 -21.977 1.00 91.62 555 ASP A CA 1
ATOM 4246 C C . ASP A 1 555 ? -1.697 -0.268 -23.092 1.00 91.62 555 ASP A C 1
ATOM 4248 O O . ASP A 1 555 ? -2.471 -0.538 -24.011 1.00 91.62 555 ASP A O 1
ATOM 4252 N N . VAL A 1 556 ? -1.014 0.873 -23.039 1.00 91.06 556 VAL A N 1
ATOM 4253 C CA . VAL A 1 556 ? -1.001 1.920 -24.057 1.00 91.06 556 VAL A CA 1
ATOM 4254 C C . VAL A 1 556 ? 0.377 1.952 -24.715 1.00 91.06 556 VAL A C 1
ATOM 4256 O O . VAL A 1 556 ? 1.393 1.863 -24.024 1.00 91.06 556 VAL A O 1
ATOM 4259 N N . ASP A 1 557 ? 0.412 2.111 -26.040 1.00 90.75 557 ASP A N 1
ATOM 4260 C CA . ASP A 1 557 ? 1.658 2.182 -26.807 1.00 90.75 557 ASP A CA 1
ATOM 4261 C C . ASP A 1 557 ? 2.577 3.294 -26.294 1.00 90.75 557 ASP A C 1
ATOM 4263 O O . ASP A 1 557 ? 2.182 4.460 -26.151 1.00 90.75 557 ASP A O 1
ATOM 4267 N N . LEU A 1 558 ? 3.841 2.945 -26.069 1.00 90.31 558 LEU A N 1
ATOM 4268 C CA . LEU A 1 558 ? 4.848 3.914 -25.674 1.00 90.31 558 LEU A CA 1
ATOM 4269 C C . LEU A 1 558 ? 5.069 4.949 -26.787 1.00 90.31 558 LEU A C 1
ATOM 4271 O O . LEU A 1 558 ? 5.194 4.597 -27.958 1.00 90.31 558 LEU A O 1
ATOM 4275 N N . PRO A 1 559 ? 5.223 6.240 -26.449 1.00 85.69 559 PRO A N 1
ATOM 4276 C CA . PRO A 1 559 ? 5.488 7.267 -27.455 1.00 85.69 559 PRO A CA 1
ATOM 4277 C C . PRO A 1 559 ? 6.910 7.186 -28.038 1.00 85.69 559 PRO A C 1
ATOM 4279 O O . PRO A 1 559 ? 7.175 7.742 -29.099 1.00 85.69 559 PRO A O 1
ATOM 4282 N N . ASN A 1 560 ? 7.848 6.572 -27.312 1.00 89.12 560 ASN A N 1
ATOM 4283 C CA . ASN A 1 560 ? 9.267 6.429 -27.639 1.00 89.12 560 ASN A CA 1
ATOM 4284 C C . ASN A 1 560 ? 9.876 5.313 -26.775 1.00 89.12 560 ASN A C 1
ATOM 4286 O O . ASN A 1 560 ? 9.265 4.877 -25.801 1.00 89.12 560 ASN A O 1
ATOM 4290 N N . ALA A 1 561 ? 11.123 4.926 -27.062 1.00 90.19 561 ALA A N 1
ATOM 4291 C CA . ALA A 1 561 ? 11.895 4.085 -26.147 1.00 90.19 561 ALA A CA 1
ATOM 4292 C C . ALA A 1 561 ? 11.957 4.709 -24.741 1.00 90.19 561 ALA A C 1
ATOM 4294 O O . ALA A 1 561 ? 12.176 5.917 -24.623 1.00 90.19 561 ALA A O 1
ATOM 4295 N N . CYS A 1 562 ? 11.788 3.886 -23.709 1.00 93.75 562 CYS A N 1
ATOM 4296 C CA . CYS A 1 562 ? 11.774 4.279 -22.299 1.00 93.75 562 CYS A CA 1
ATOM 4297 C C . CYS A 1 562 ? 12.676 3.336 -21.482 1.00 93.75 562 CYS A C 1
ATOM 4299 O O . CYS A 1 562 ? 13.329 2.441 -22.025 1.00 93.75 562 CYS A O 1
ATOM 4301 N N . GLY A 1 563 ? 12.788 3.578 -20.184 1.00 96.44 563 GLY A N 1
ATOM 4302 C CA . GLY A 1 563 ? 13.660 2.823 -19.310 1.00 96.44 563 GLY A CA 1
ATOM 4303 C C . GLY A 1 563 ? 13.888 3.491 -17.963 1.00 96.44 563 GLY A C 1
ATOM 4304 O O . GLY A 1 563 ? 13.282 4.516 -17.638 1.00 96.44 563 GLY A O 1
ATOM 4305 N N . VAL A 1 564 ? 14.789 2.911 -17.175 1.00 98.31 564 VAL A N 1
ATOM 4306 C CA . VAL A 1 564 ? 14.944 3.262 -15.756 1.00 98.31 564 VAL A CA 1
ATOM 4307 C C . VAL A 1 564 ? 16.053 4.289 -15.537 1.00 98.31 564 VAL A C 1
ATOM 4309 O O . VAL A 1 564 ? 15.779 5.403 -15.091 1.00 98.31 564 VAL A O 1
ATOM 4312 N N . PHE A 1 565 ? 17.294 3.963 -15.899 1.00 98.50 565 PHE A N 1
ATOM 4313 C CA . PHE A 1 565 ? 18.477 4.768 -15.604 1.00 98.50 565 PHE A CA 1
ATOM 4314 C C . PHE A 1 565 ? 19.102 5.397 -16.851 1.00 98.50 565 PHE A C 1
ATOM 4316 O O . PHE A 1 565 ? 19.583 4.725 -17.766 1.00 98.50 565 PHE A O 1
ATOM 4323 N N . ARG A 1 566 ? 19.196 6.725 -16.847 1.00 97.69 566 ARG A N 1
ATOM 4324 C CA . ARG A 1 566 ? 20.049 7.498 -17.748 1.00 97.69 566 ARG A CA 1
ATOM 4325 C C . ARG A 1 566 ? 21.095 8.235 -16.921 1.00 97.69 566 ARG A C 1
ATOM 4327 O O . ARG A 1 566 ? 20.888 9.365 -16.479 1.00 97.69 566 ARG A O 1
ATOM 4334 N N . VAL A 1 567 ? 22.227 7.568 -16.723 1.00 97.88 567 VAL A N 1
ATOM 4335 C CA . VAL A 1 567 ? 23.422 8.127 -16.078 1.00 97.88 567 VAL A CA 1
ATOM 4336 C C . VAL A 1 567 ? 24.320 8.718 -17.166 1.00 97.88 567 VAL A C 1
ATOM 4338 O O . VAL A 1 567 ? 24.491 8.101 -18.214 1.00 97.88 567 VAL A O 1
ATOM 4341 N N . ILE A 1 568 ? 24.831 9.936 -16.974 1.00 97.50 568 ILE A N 1
ATOM 4342 C CA . ILE A 1 568 ? 25.696 10.608 -17.965 1.00 97.50 568 ILE A CA 1
ATOM 4343 C C . ILE A 1 568 ? 27.150 10.137 -17.835 1.00 97.50 568 ILE A C 1
ATOM 4345 O O . ILE A 1 568 ? 27.815 9.920 -18.844 1.00 97.50 568 ILE A O 1
ATOM 4349 N N . ASP A 1 569 ? 27.630 9.983 -16.603 1.00 96.94 569 ASP A N 1
ATOM 4350 C CA . ASP A 1 569 ? 28.942 9.432 -16.265 1.00 96.94 569 ASP A CA 1
ATOM 4351 C C . ASP A 1 569 ? 28.862 7.897 -16.294 1.00 96.94 569 ASP A C 1
ATOM 4353 O O . ASP A 1 569 ? 28.512 7.262 -15.299 1.00 96.94 569 ASP A O 1
ATOM 4357 N N . THR A 1 570 ? 29.065 7.316 -17.480 1.00 93.38 570 THR A N 1
ATOM 4358 C CA . THR A 1 570 ? 28.971 5.867 -17.732 1.00 93.38 570 THR A CA 1
ATOM 4359 C C . THR A 1 570 ? 30.351 5.210 -17.869 1.00 93.38 570 THR A C 1
ATOM 4361 O O . THR A 1 570 ? 31.249 5.849 -18.425 1.00 93.38 570 THR A O 1
ATOM 4364 N N . PRO A 1 571 ? 30.509 3.913 -17.538 1.00 92.94 571 PRO A N 1
ATOM 4365 C CA . PRO A 1 571 ? 29.501 3.015 -16.959 1.00 92.94 571 PRO A CA 1
ATOM 4366 C C . PRO A 1 571 ? 29.069 3.449 -15.552 1.00 92.94 571 PRO A C 1
ATOM 4368 O O . PRO A 1 571 ? 29.873 3.989 -14.795 1.00 92.94 571 PRO A O 1
ATOM 4371 N N . ALA A 1 572 ? 27.792 3.244 -15.223 1.00 94.94 572 ALA A N 1
ATOM 4372 C CA . ALA A 1 572 ? 27.293 3.455 -13.866 1.00 94.94 572 ALA A CA 1
ATOM 4373 C C . ALA A 1 572 ? 27.905 2.425 -12.900 1.00 94.94 572 ALA A C 1
ATOM 4375 O O . ALA A 1 572 ? 28.480 1.425 -13.328 1.00 94.94 572 ALA A O 1
ATOM 4376 N N . THR A 1 573 ? 27.758 2.638 -11.594 1.00 96.50 573 THR A N 1
ATOM 4377 C CA . THR A 1 573 ? 28.167 1.669 -10.569 1.00 96.50 573 THR A CA 1
ATOM 4378 C C . THR A 1 573 ? 26.967 1.230 -9.742 1.00 96.50 573 THR A C 1
ATOM 4380 O O . THR A 1 573 ? 26.022 1.995 -9.551 1.00 96.50 573 THR A O 1
ATOM 4383 N N . GLY A 1 574 ? 26.990 -0.007 -9.253 1.00 96.75 574 GLY A N 1
ATOM 4384 C CA . GLY A 1 574 ? 25.921 -0.524 -8.417 1.00 96.75 574 GLY A CA 1
ATOM 4385 C C . GLY A 1 574 ? 26.219 -1.871 -7.796 1.00 96.75 574 GLY A C 1
ATOM 4386 O O . GLY A 1 574 ? 27.228 -2.504 -8.103 1.00 96.75 574 GLY A O 1
ATOM 4387 N N . SER A 1 575 ? 25.325 -2.258 -6.895 1.00 97.38 575 SER A N 1
ATOM 4388 C CA . SER A 1 575 ? 25.404 -3.499 -6.137 1.00 97.38 575 SER A CA 1
ATOM 4389 C C . SER A 1 575 ? 24.514 -4.582 -6.741 1.00 97.38 575 SER A C 1
ATOM 4391 O O . SER A 1 575 ? 24.934 -5.732 -6.819 1.00 97.38 575 SER A O 1
ATOM 4393 N N . VAL A 1 576 ? 23.294 -4.233 -7.171 1.00 98.19 576 VAL A N 1
ATOM 4394 C CA . VAL A 1 576 ? 22.313 -5.195 -7.702 1.00 98.19 576 VAL A CA 1
ATOM 4395 C C . VAL A 1 576 ? 21.438 -4.538 -8.767 1.00 98.19 576 VAL A C 1
ATOM 4397 O O . VAL A 1 576 ? 20.916 -3.443 -8.574 1.00 98.19 576 VAL A O 1
ATOM 4400 N N . CYS A 1 577 ? 21.257 -5.212 -9.897 1.00 98.44 577 CYS A N 1
ATOM 4401 C CA . CYS A 1 577 ? 20.274 -4.850 -10.914 1.00 98.44 577 CYS A CA 1
ATOM 4402 C C . CYS A 1 577 ? 19.795 -6.146 -11.562 1.00 98.44 577 CYS A C 1
ATOM 4404 O O . CYS A 1 577 ? 20.445 -6.625 -12.483 1.00 98.44 577 CYS A O 1
ATOM 4406 N N . ASP A 1 578 ? 18.731 -6.746 -11.039 1.00 97.88 578 ASP A N 1
ATOM 4407 C CA . ASP A 1 578 ? 18.261 -8.070 -11.464 1.00 97.88 578 ASP A CA 1
ATOM 4408 C C . ASP A 1 578 ? 16.767 -8.248 -11.170 1.00 97.88 578 ASP A C 1
ATOM 4410 O O . ASP A 1 578 ? 16.211 -7.507 -10.365 1.00 97.88 578 ASP A O 1
ATOM 4414 N N . ASN A 1 579 ? 16.115 -9.217 -11.810 1.00 98.12 579 ASN A N 1
ATOM 4415 C CA . ASN A 1 579 ? 14.710 -9.561 -11.593 1.00 98.12 579 ASN A CA 1
ATOM 4416 C C . ASN A 1 579 ? 13.790 -8.346 -11.762 1.00 98.12 579 ASN A C 1
ATOM 4418 O O . ASN A 1 579 ? 13.000 -8.028 -10.885 1.00 98.12 579 ASN A O 1
ATOM 4422 N N . ASN A 1 580 ? 13.884 -7.630 -12.880 1.00 98.62 580 ASN A N 1
ATOM 4423 C CA . ASN A 1 580 ? 12.943 -6.557 -13.210 1.00 98.62 580 ASN A CA 1
ATOM 4424 C C . ASN A 1 580 ? 12.178 -6.951 -14.469 1.00 98.62 580 ASN A C 1
ATOM 4426 O O . ASN A 1 580 ? 12.814 -7.347 -15.443 1.00 98.62 580 ASN A O 1
ATOM 4430 N N . ILE A 1 581 ? 10.853 -6.800 -14.468 1.00 98.50 581 ILE A N 1
ATOM 4431 C CA . ILE A 1 581 ? 10.004 -7.197 -15.598 1.00 98.50 581 ILE A CA 1
ATOM 4432 C C . ILE A 1 581 ? 9.284 -6.005 -16.221 1.00 98.50 581 ILE A C 1
ATOM 4434 O O . ILE A 1 581 ? 8.929 -5.040 -15.540 1.00 98.50 581 ILE A O 1
ATOM 4438 N N . VAL A 1 582 ? 9.032 -6.092 -17.523 1.00 98.12 582 VAL A N 1
ATOM 4439 C CA . VAL A 1 582 ? 8.192 -5.158 -18.267 1.00 98.12 582 VAL A CA 1
ATOM 4440 C C . VAL A 1 582 ? 7.153 -5.901 -19.103 1.00 98.12 582 VAL A C 1
ATOM 4442 O O . VAL A 1 582 ? 7.498 -6.755 -19.917 1.00 98.12 582 VAL A O 1
ATOM 4445 N N . TYR A 1 583 ? 5.885 -5.531 -18.949 1.00 97.19 583 TYR A N 1
ATOM 4446 C CA . TYR A 1 583 ? 4.800 -5.938 -19.837 1.00 97.19 583 TYR A CA 1
ATOM 4447 C C . TYR A 1 583 ? 4.360 -4.759 -20.705 1.00 97.19 583 TYR A C 1
ATOM 4449 O O . TYR A 1 583 ? 4.079 -3.675 -20.188 1.00 97.19 583 TYR A O 1
ATOM 4457 N N . ARG A 1 584 ? 4.296 -4.974 -22.024 1.00 93.62 584 ARG A N 1
ATOM 4458 C CA . ARG A 1 584 ? 3.855 -3.976 -23.011 1.00 93.62 584 ARG A CA 1
ATOM 4459 C C . ARG A 1 584 ? 3.532 -4.603 -24.364 1.00 93.62 584 ARG A C 1
ATOM 4461 O O . ARG A 1 584 ? 4.164 -5.584 -24.764 1.00 93.62 584 ARG A O 1
ATOM 4468 N N . ASN A 1 585 ? 2.624 -3.969 -25.104 1.00 87.31 585 ASN A N 1
ATOM 4469 C CA . ASN A 1 585 ? 2.149 -4.462 -26.403 1.00 87.31 585 ASN A CA 1
ATOM 4470 C C . ASN A 1 585 ? 2.977 -3.960 -27.605 1.00 87.31 585 ASN A C 1
ATOM 4472 O O . ASN A 1 585 ? 3.011 -4.614 -28.645 1.00 87.31 585 ASN A O 1
ATOM 4476 N N . ASP A 1 586 ? 3.672 -2.827 -27.482 1.00 87.12 586 ASP A N 1
ATOM 4477 C CA . ASP A 1 586 ? 4.387 -2.202 -28.601 1.00 87.12 586 ASP A CA 1
ATOM 4478 C C . ASP A 1 586 ? 5.761 -2.837 -28.929 1.00 87.12 586 ASP A C 1
ATOM 4480 O O . ASP A 1 586 ? 6.229 -3.796 -28.304 1.00 87.12 586 ASP A O 1
ATOM 4484 N N . ALA A 1 587 ? 6.429 -2.278 -29.946 1.00 85.81 587 ALA A N 1
ATOM 4485 C CA . ALA A 1 587 ? 7.748 -2.697 -30.424 1.00 85.81 587 ALA A CA 1
ATOM 4486 C C . ALA A 1 587 ? 8.905 -1.764 -30.004 1.00 85.81 587 ALA A C 1
ATOM 4488 O O . ALA A 1 587 ? 10.027 -1.945 -30.479 1.00 85.81 587 ALA A O 1
ATOM 4489 N N . TYR A 1 588 ? 8.672 -0.762 -29.146 1.00 87.88 588 TYR A N 1
ATOM 4490 C CA . TYR A 1 588 ? 9.733 0.149 -28.698 1.00 87.88 588 TYR A CA 1
ATOM 4491 C C . TYR A 1 588 ? 10.756 -0.567 -27.800 1.00 87.88 588 TYR A C 1
ATOM 4493 O O . TYR A 1 588 ? 10.606 -1.741 -27.478 1.00 87.88 588 TYR A O 1
ATOM 4501 N N . ASN A 1 589 ? 11.840 0.102 -27.406 1.00 87.50 589 ASN A N 1
ATOM 4502 C CA . ASN A 1 589 ? 12.769 -0.457 -26.419 1.00 87.50 589 ASN A CA 1
ATOM 4503 C C . ASN A 1 589 ? 12.371 -0.023 -25.004 1.00 87.50 589 ASN A C 1
ATOM 4505 O O . ASN A 1 589 ? 12.060 1.148 -24.784 1.00 87.50 589 ASN A O 1
ATOM 4509 N N . TRP A 1 590 ? 12.458 -0.953 -24.052 1.00 93.88 590 TRP A N 1
ATOM 4510 C CA . TRP A 1 590 ? 12.448 -0.679 -22.616 1.00 93.88 590 TRP A CA 1
ATOM 4511 C C . TRP A 1 590 ? 13.740 -1.230 -22.022 1.00 93.88 590 TRP A C 1
ATOM 4513 O O . TRP A 1 590 ? 14.062 -2.386 -22.284 1.00 93.88 590 TRP A O 1
ATOM 4523 N N . GLN A 1 591 ? 14.512 -0.405 -21.315 1.00 95.56 591 GLN A N 1
ATOM 4524 C CA . GLN A 1 591 ? 15.858 -0.778 -20.861 1.00 95.56 591 GLN A CA 1
ATOM 4525 C C . GLN A 1 591 ? 16.124 -0.306 -19.432 1.00 95.56 591 GLN A C 1
ATOM 4527 O O . GLN A 1 591 ? 15.708 0.782 -19.034 1.00 95.56 591 GLN A O 1
ATOM 4532 N N . MET A 1 592 ? 16.909 -1.060 -18.676 1.00 97.56 592 MET A N 1
ATOM 4533 C CA . MET A 1 592 ? 17.436 -0.630 -17.387 1.00 97.56 592 MET A CA 1
ATOM 4534 C C . MET A 1 592 ? 18.376 0.556 -17.562 1.00 97.56 592 MET A C 1
ATOM 4536 O O . MET A 1 592 ? 18.269 1.520 -16.812 1.00 97.56 592 MET A O 1
ATOM 4540 N N . PHE A 1 593 ? 19.236 0.543 -18.586 1.00 97.81 593 PHE A N 1
ATOM 4541 C CA . PHE A 1 593 ? 20.210 1.608 -18.833 1.00 97.81 593 PHE A CA 1
ATOM 4542 C C . PHE A 1 593 ? 20.089 2.177 -20.241 1.00 97.81 593 PHE A C 1
ATOM 4544 O O . PHE A 1 593 ? 20.022 1.442 -21.229 1.00 97.81 593 PHE A O 1
ATOM 4551 N N . TYR A 1 594 ? 20.111 3.505 -20.353 1.00 96.38 594 TYR A N 1
ATOM 4552 C CA . TYR A 1 594 ? 20.118 4.174 -21.650 1.00 96.38 594 TYR A CA 1
ATOM 4553 C C . TYR A 1 594 ? 21.356 3.752 -22.450 1.00 96.38 594 TYR A C 1
ATOM 4555 O O . TYR A 1 594 ? 22.488 3.960 -22.011 1.00 96.38 594 TYR A O 1
ATOM 4563 N N . GLY A 1 595 ? 21.149 3.177 -23.637 1.00 94.31 595 GLY A N 1
ATOM 4564 C CA . GLY A 1 595 ? 22.226 2.614 -24.460 1.00 94.31 595 GLY A CA 1
ATOM 4565 C C . GLY A 1 595 ? 22.602 1.163 -24.122 1.00 94.31 595 GLY A C 1
ATOM 4566 O O . GLY A 1 595 ? 23.547 0.642 -24.719 1.00 94.31 595 GLY A O 1
ATOM 4567 N N . GLY A 1 596 ? 21.845 0.508 -23.235 1.00 95.00 596 GLY A N 1
ATOM 4568 C CA . GLY A 1 596 ? 21.966 -0.902 -22.859 1.00 95.00 596 GLY A CA 1
ATOM 4569 C C . GLY A 1 596 ? 22.897 -1.164 -21.674 1.00 95.00 596 GLY A C 1
ATOM 4570 O O . GLY A 1 596 ? 23.608 -0.276 -21.201 1.00 95.00 596 GLY A O 1
ATOM 4571 N N . ILE A 1 597 ? 22.927 -2.424 -21.233 1.00 96.00 597 ILE A N 1
ATOM 4572 C CA . ILE A 1 597 ? 23.595 -2.877 -19.999 1.00 96.00 597 ILE A CA 1
ATOM 4573 C C . ILE A 1 597 ? 25.099 -2.559 -19.920 1.00 96.00 597 ILE A C 1
ATOM 4575 O O . ILE A 1 597 ? 25.641 -2.405 -18.834 1.00 96.00 597 ILE A O 1
ATOM 4579 N N . LYS A 1 598 ? 25.770 -2.363 -21.065 1.00 95.62 598 LYS A N 1
ATOM 4580 C CA . LYS A 1 598 ? 27.176 -1.913 -21.143 1.00 95.62 598 LYS A CA 1
ATOM 4581 C C . LYS A 1 598 ? 27.431 -0.546 -20.489 1.00 95.62 598 LYS A C 1
ATOM 4583 O O . LYS A 1 598 ? 28.576 -0.221 -20.197 1.00 95.62 598 LYS A O 1
ATOM 4588 N N . ASN A 1 599 ? 26.379 0.257 -20.323 1.00 96.88 599 ASN A N 1
ATOM 4589 C CA . ASN A 1 599 ? 26.416 1.541 -19.626 1.00 96.88 599 ASN A CA 1
ATOM 4590 C C . ASN A 1 599 ? 26.024 1.409 -18.139 1.00 96.88 599 ASN A C 1
ATOM 4592 O O . ASN A 1 599 ? 26.079 2.403 -17.416 1.00 96.88 599 ASN A O 1
ATOM 4596 N N . GLY A 1 600 ? 25.616 0.214 -17.698 1.00 96.50 600 GLY A N 1
ATOM 4597 C CA . GLY A 1 600 ? 25.438 -0.164 -16.296 1.00 96.50 600 GLY A CA 1
ATOM 4598 C C . GLY A 1 600 ? 26.756 -0.627 -15.672 1.00 96.50 600 GLY A C 1
ATOM 4599 O O . GLY A 1 600 ? 27.808 -0.103 -16.019 1.00 96.50 600 GLY A O 1
ATOM 4600 N N . PHE A 1 601 ? 26.699 -1.613 -14.777 1.00 97.31 601 PHE A N 1
ATOM 4601 C CA . PHE A 1 601 ? 27.850 -2.179 -14.060 1.00 97.31 601 PHE A CA 1
ATOM 4602 C C . PHE A 1 601 ? 27.968 -3.696 -14.277 1.00 97.31 601 PHE A C 1
ATOM 4604 O O . PHE A 1 601 ? 27.052 -4.336 -14.793 1.00 97.31 601 PHE A O 1
ATOM 4611 N N . GLU A 1 602 ? 29.108 -4.281 -13.901 1.00 96.69 602 GLU A N 1
ATOM 4612 C CA . GLU A 1 602 ? 29.319 -5.731 -13.974 1.00 96.69 602 GLU A CA 1
ATOM 4613 C C . GLU A 1 602 ? 28.279 -6.479 -13.126 1.00 96.69 602 GLU A C 1
ATOM 4615 O O . GLU A 1 602 ? 28.076 -6.157 -11.960 1.00 96.69 602 GLU A O 1
ATOM 4620 N N . GLY A 1 603 ? 27.608 -7.467 -13.722 1.00 96.25 603 GLY A N 1
ATOM 4621 C CA . GLY A 1 603 ? 26.530 -8.214 -13.069 1.00 96.25 603 GLY A CA 1
ATOM 4622 C C . GLY A 1 603 ? 25.145 -7.566 -13.161 1.00 96.25 603 GLY A C 1
ATOM 4623 O O . GLY A 1 603 ? 24.176 -8.194 -12.751 1.00 96.25 603 GLY A O 1
ATOM 4624 N N . ALA A 1 604 ? 25.014 -6.361 -13.728 1.00 98.06 604 ALA A N 1
ATOM 4625 C CA . ALA A 1 604 ? 23.700 -5.805 -14.029 1.00 98.06 604 ALA A CA 1
ATOM 4626 C C . ALA A 1 604 ? 23.002 -6.626 -15.128 1.00 98.06 604 ALA A C 1
ATOM 4628 O O . ALA A 1 604 ? 23.602 -6.952 -16.155 1.00 98.06 604 ALA A O 1
ATOM 4629 N N . VAL A 1 605 ? 21.722 -6.916 -14.918 1.00 98.12 605 VAL A N 1
ATOM 4630 C CA . VAL A 1 605 ? 20.839 -7.655 -15.821 1.00 98.12 605 VAL A CA 1
ATOM 4631 C C . VAL A 1 605 ? 19.838 -6.686 -16.446 1.00 98.12 605 VAL A C 1
ATOM 4633 O O . VAL A 1 605 ? 19.400 -5.712 -15.827 1.00 98.12 605 VAL A O 1
ATOM 4636 N N . GLU A 1 606 ? 19.533 -6.918 -17.721 1.00 97.38 606 GLU A N 1
ATOM 4637 C CA . GLU A 1 606 ? 18.533 -6.141 -18.450 1.00 97.38 606 GLU A CA 1
ATOM 4638 C C . GLU A 1 606 ? 17.119 -6.479 -17.957 1.00 97.38 606 GLU A C 1
ATOM 4640 O O . GLU A 1 606 ? 16.866 -7.568 -17.451 1.00 97.38 606 GLU A O 1
ATOM 4645 N N . VAL A 1 607 ? 16.193 -5.540 -18.114 1.00 97.19 607 VAL A N 1
ATOM 4646 C CA . VAL A 1 607 ? 14.773 -5.761 -17.815 1.00 97.19 607 VAL A CA 1
ATOM 4647 C C . VAL A 1 607 ? 14.200 -6.845 -18.731 1.00 97.19 607 VAL A C 1
ATOM 4649 O O . VAL A 1 607 ? 14.362 -6.797 -19.953 1.00 97.19 607 VAL A O 1
ATOM 4652 N N . GLU A 1 608 ? 13.514 -7.819 -18.147 1.00 97.12 608 GLU A N 1
ATOM 4653 C CA . GLU A 1 608 ? 12.887 -8.911 -18.880 1.00 97.12 608 GLU A CA 1
ATOM 4654 C C . GLU A 1 608 ? 11.535 -8.463 -19.436 1.00 97.12 608 GLU A C 1
ATOM 4656 O O . GLU A 1 608 ? 10.655 -8.021 -18.699 1.00 97.12 608 GLU A O 1
ATOM 4661 N N . ARG A 1 609 ? 11.347 -8.585 -20.753 1.00 96.06 609 ARG A N 1
ATOM 4662 C CA . ARG A 1 609 ? 10.016 -8.437 -21.344 1.00 96.06 609 ARG A CA 1
ATOM 4663 C C . ARG A 1 609 ? 9.232 -9.722 -21.113 1.00 96.06 609 ARG A C 1
ATOM 4665 O O . ARG A 1 609 ? 9.659 -10.775 -21.573 1.00 96.06 609 ARG A O 1
ATOM 4672 N N . VAL A 1 610 ? 8.068 -9.601 -20.489 1.00 96.75 610 VAL A N 1
ATOM 4673 C CA . VAL A 1 610 ? 7.116 -10.704 -20.340 1.00 96.75 610 VAL A CA 1
ATOM 4674 C C . VAL A 1 610 ? 6.001 -10.571 -21.377 1.00 96.75 610 VAL A C 1
ATOM 4676 O O . VAL A 1 610 ? 5.539 -9.465 -21.664 1.00 96.75 610 VAL A O 1
ATOM 4679 N N . GLU A 1 611 ? 5.603 -11.695 -21.971 1.00 93.12 611 GLU A N 1
ATOM 4680 C CA . GLU A 1 611 ? 4.583 -11.742 -23.032 1.00 93.12 611 GLU A CA 1
ATOM 4681 C C . GLU A 1 611 ? 3.163 -11.895 -22.468 1.00 93.12 611 GLU A C 1
ATOM 4683 O O . GLU A 1 611 ? 2.193 -11.454 -23.080 1.00 93.12 611 GLU A O 1
ATOM 4688 N N . GLU A 1 612 ? 3.031 -12.501 -21.287 1.00 94.75 612 GLU A N 1
ATOM 4689 C CA . GLU A 1 612 ? 1.751 -12.655 -20.603 1.00 94.75 612 GLU A CA 1
ATOM 4690 C C . GLU A 1 612 ? 1.486 -11.457 -19.695 1.00 94.75 612 GLU A C 1
ATOM 4692 O O . GLU A 1 612 ? 2.377 -10.999 -18.978 1.00 94.75 612 GLU A O 1
ATOM 4697 N N . ASN A 1 613 ? 0.248 -10.950 -19.709 1.00 96.75 613 ASN A N 1
ATOM 4698 C CA . ASN A 1 613 ? -0.144 -9.846 -18.839 1.00 96.75 613 ASN A CA 1
ATOM 4699 C C . ASN A 1 613 ? -0.037 -10.290 -17.366 1.00 96.75 613 ASN A C 1
ATOM 4701 O O . ASN A 1 613 ? -0.825 -11.155 -16.958 1.00 96.75 613 ASN A O 1
ATOM 4705 N N . PRO A 1 614 ? 0.850 -9.671 -16.555 1.00 97.31 614 PRO A N 1
ATOM 4706 C CA . PRO A 1 614 ? 1.103 -10.084 -15.177 1.00 97.31 614 PRO A CA 1
ATOM 4707 C C . PRO A 1 614 ? -0.109 -10.010 -14.256 1.00 97.31 614 PRO A C 1
ATOM 4709 O O . PRO A 1 614 ? -0.111 -10.632 -13.201 1.00 97.31 614 PRO A O 1
ATOM 4712 N N . PHE A 1 615 ? -1.137 -9.253 -14.636 1.00 96.88 615 PHE A N 1
ATOM 4713 C CA . PHE A 1 615 ? -2.352 -9.079 -13.849 1.00 96.88 615 PHE A CA 1
ATOM 4714 C C . PHE A 1 615 ? -3.495 -10.005 -14.284 1.00 96.88 615 PHE A C 1
ATOM 4716 O O . PHE A 1 615 ? -4.559 -9.990 -13.669 1.00 96.88 615 PHE A O 1
ATOM 4723 N N . THR A 1 616 ? -3.303 -10.851 -15.304 1.00 95.94 616 THR A N 1
ATOM 4724 C CA . THR A 1 616 ? -4.311 -11.857 -15.685 1.00 95.94 616 THR A CA 1
ATOM 4725 C C . THR A 1 616 ? -4.449 -12.892 -14.575 1.00 95.94 616 THR A C 1
ATOM 4727 O O . THR A 1 616 ? -3.493 -13.608 -14.287 1.00 95.94 616 THR A O 1
ATOM 4730 N N . GLY A 1 617 ? -5.628 -12.965 -13.950 1.00 91.75 617 GLY A N 1
ATOM 4731 C CA . GLY A 1 617 ? -5.864 -13.789 -12.756 1.00 91.75 617 GLY A CA 1
ATOM 4732 C C . GLY A 1 617 ? -5.358 -13.165 -11.446 1.00 91.75 617 GLY A C 1
ATOM 4733 O O . GLY A 1 617 ? -5.452 -13.805 -10.403 1.00 91.75 617 GLY A O 1
ATOM 4734 N N . GLY A 1 618 ? -4.826 -11.941 -11.498 1.00 92.56 618 GLY A N 1
ATOM 4735 C CA . GLY A 1 618 ? -4.517 -11.101 -10.341 1.00 92.56 618 GLY A CA 1
ATOM 4736 C C . GLY A 1 618 ? -5.533 -9.963 -10.179 1.00 92.56 618 GLY A C 1
ATOM 4737 O O . GLY A 1 618 ? -6.653 -10.033 -10.688 1.00 92.56 618 GLY A O 1
ATOM 4738 N N . THR A 1 619 ? -5.129 -8.891 -9.498 1.00 94.25 619 THR A N 1
ATOM 4739 C CA . THR A 1 619 ? -5.944 -7.681 -9.300 1.00 94.25 619 THR A CA 1
ATOM 4740 C C . THR A 1 619 ? -5.382 -6.527 -10.119 1.00 94.25 619 THR A C 1
ATOM 4742 O O . THR A 1 619 ? -4.197 -6.209 -10.014 1.00 94.25 619 THR A O 1
ATOM 4745 N N . PHE A 1 620 ? -6.244 -5.855 -10.881 1.00 96.25 620 PHE A N 1
ATOM 4746 C CA . PHE A 1 620 ? -5.925 -4.616 -11.588 1.00 96.25 620 PHE A CA 1
ATOM 4747 C C . PHE A 1 620 ? -7.039 -3.594 -11.348 1.00 96.25 620 PHE A C 1
ATOM 4749 O O . PHE A 1 620 ? -8.068 -3.618 -12.023 1.00 96.25 620 PHE A O 1
ATOM 4756 N N . ASP A 1 621 ? -6.849 -2.711 -10.368 1.00 95.31 621 ASP A N 1
ATOM 4757 C CA . ASP A 1 621 ? -7.835 -1.699 -9.992 1.00 95.31 621 ASP A CA 1
ATOM 4758 C C . ASP A 1 621 ? -7.232 -0.288 -10.044 1.00 95.31 621 ASP A C 1
ATOM 4760 O O . ASP A 1 621 ? -6.553 0.174 -9.122 1.00 95.31 621 ASP A O 1
ATOM 4764 N N . LEU A 1 622 ? -7.523 0.416 -11.143 1.00 94.62 622 LEU A N 1
ATOM 4765 C CA . LEU A 1 622 ? -7.134 1.811 -11.360 1.00 94.62 622 LEU A CA 1
ATOM 4766 C C . LEU A 1 622 ? -7.857 2.793 -10.426 1.00 94.62 622 LEU A C 1
ATOM 4768 O O . LEU A 1 622 ? -7.382 3.908 -10.249 1.00 94.62 622 LEU A O 1
ATOM 4772 N N . SER A 1 623 ? -9.009 2.443 -9.849 1.00 91.25 623 SER A N 1
ATOM 4773 C CA . SER A 1 623 ? -9.786 3.391 -9.035 1.00 91.25 623 SER A CA 1
ATOM 4774 C C . SER A 1 623 ? -9.155 3.648 -7.667 1.00 91.25 623 SER A C 1
ATOM 4776 O O . SER A 1 623 ? -9.286 4.742 -7.115 1.00 91.25 623 SER A O 1
ATOM 4778 N N . ILE A 1 624 ? -8.440 2.647 -7.150 1.00 90.06 624 ILE A N 1
ATOM 4779 C CA . ILE A 1 624 ? -7.784 2.669 -5.839 1.00 90.06 624 ILE A CA 1
ATOM 4780 C C . ILE A 1 624 ? -6.277 2.384 -5.922 1.00 90.06 624 ILE A C 1
ATOM 4782 O O . ILE A 1 624 ? -5.622 2.272 -4.891 1.00 90.06 624 ILE A O 1
ATOM 4786 N N . GLY A 1 625 ? -5.716 2.253 -7.130 1.00 93.75 625 GLY A N 1
ATOM 4787 C CA . GLY A 1 625 ? -4.287 2.005 -7.343 1.00 93.75 625 GLY A CA 1
ATOM 4788 C C . GLY A 1 625 ? -3.804 0.648 -6.821 1.00 93.75 625 GLY A C 1
ATOM 4789 O O . GLY A 1 625 ? -2.663 0.538 -6.373 1.00 93.75 625 GLY A O 1
ATOM 4790 N N . THR A 1 626 ? -4.668 -0.371 -6.838 1.00 94.62 626 THR A N 1
ATOM 4791 C CA . THR A 1 626 ? -4.340 -1.721 -6.353 1.00 94.62 626 THR A CA 1
ATOM 4792 C C . THR A 1 626 ? -3.973 -2.624 -7.524 1.00 94.62 626 THR A C 1
ATOM 4794 O O . THR A 1 626 ? -4.804 -2.927 -8.379 1.00 94.62 626 THR A O 1
ATOM 4797 N N . PHE A 1 627 ? -2.719 -3.077 -7.544 1.00 96.69 627 PHE A N 1
ATOM 4798 C CA . PHE A 1 627 ? -2.156 -3.887 -8.623 1.00 96.69 627 PHE A CA 1
ATOM 4799 C C . PHE A 1 627 ? -1.433 -5.091 -8.029 1.00 96.69 627 PHE A C 1
ATOM 4801 O O . PHE A 1 627 ? -0.300 -4.969 -7.569 1.00 96.69 627 PHE A O 1
ATOM 4808 N N . VAL A 1 628 ? -2.096 -6.244 -8.022 1.00 95.31 628 VAL A N 1
ATOM 4809 C CA . VAL A 1 628 ? -1.551 -7.491 -7.474 1.00 95.31 628 VAL A CA 1
ATOM 4810 C C . VAL A 1 628 ? -1.307 -8.445 -8.636 1.00 95.31 628 VAL A C 1
ATOM 4812 O O . VAL A 1 628 ? -2.281 -8.863 -9.270 1.00 95.31 628 VAL A O 1
ATOM 4815 N N . PRO A 1 629 ? -0.046 -8.778 -8.957 1.00 95.19 629 PRO A N 1
ATOM 4816 C CA . PRO A 1 629 ? 0.247 -9.737 -10.014 1.00 95.19 629 PRO A CA 1
ATOM 4817 C C . PRO A 1 629 ? -0.321 -11.124 -9.711 1.00 95.19 629 PRO A C 1
ATOM 4819 O O . PRO A 1 629 ? -0.613 -11.472 -8.566 1.00 95.19 629 PRO A O 1
ATOM 4822 N N . ASN A 1 630 ? -0.460 -11.934 -10.752 1.00 93.38 630 ASN A N 1
ATOM 4823 C CA . ASN A 1 630 ? -0.838 -13.332 -10.629 1.00 93.38 630 ASN A CA 1
ATOM 4824 C C . ASN A 1 630 ? 0.270 -14.170 -9.965 1.00 93.38 630 ASN A C 1
ATOM 4826 O O . ASN A 1 630 ? 1.372 -13.691 -9.699 1.00 93.38 630 ASN A O 1
ATOM 4830 N N . ALA A 1 631 ? -0.022 -15.449 -9.715 1.00 93.31 631 ALA A N 1
ATOM 4831 C CA . ALA A 1 631 ? 0.891 -16.353 -9.017 1.00 93.31 631 ALA A CA 1
ATOM 4832 C C . ALA A 1 631 ? 2.278 -16.470 -9.682 1.00 93.31 631 ALA A C 1
ATOM 4834 O O . ALA A 1 631 ? 3.278 -16.558 -8.973 1.00 93.31 631 ALA A O 1
ATOM 4835 N N . THR A 1 632 ? 2.353 -16.426 -11.017 1.00 95.44 632 THR A N 1
ATOM 4836 C CA . THR A 1 632 ? 3.614 -16.516 -11.775 1.00 95.44 632 THR A CA 1
ATOM 4837 C C . THR A 1 632 ? 4.535 -15.334 -11.489 1.00 95.44 632 THR A C 1
ATOM 4839 O O . THR A 1 632 ? 5.742 -15.509 -11.354 1.00 95.44 632 THR A O 1
ATOM 4842 N N . TYR A 1 633 ? 3.967 -14.134 -11.362 1.00 95.38 633 TYR A N 1
ATOM 4843 C CA . TYR A 1 633 ? 4.716 -12.897 -11.135 1.00 95.38 633 TYR A CA 1
ATOM 4844 C C . TYR A 1 633 ? 4.572 -12.376 -9.705 1.00 95.38 633 TYR A C 1
ATOM 4846 O O . TYR A 1 633 ? 4.828 -11.201 -9.445 1.00 95.38 633 TYR A O 1
ATOM 4854 N N . ALA A 1 634 ? 4.190 -13.246 -8.767 1.00 92.62 634 ALA A N 1
ATOM 4855 C CA . ALA A 1 634 ? 3.868 -12.861 -7.403 1.00 92.62 634 ALA A CA 1
ATOM 4856 C C . ALA A 1 634 ? 5.050 -12.245 -6.651 1.00 92.62 634 ALA A C 1
ATOM 4858 O O . ALA A 1 634 ? 4.821 -11.618 -5.631 1.00 92.62 634 ALA A O 1
ATOM 4859 N N . GLU A 1 635 ? 6.301 -12.411 -7.087 1.00 95.25 635 GLU A N 1
ATOM 4860 C CA . GLU A 1 635 ? 7.475 -11.782 -6.460 1.00 95.25 635 GLU A CA 1
ATOM 4861 C C . GLU A 1 635 ? 7.727 -10.340 -6.925 1.00 95.25 635 GLU A C 1
ATOM 4863 O O . GLU A 1 635 ? 8.428 -9.601 -6.239 1.00 95.25 635 GLU A O 1
ATOM 4868 N N . TYR A 1 636 ? 7.134 -9.916 -8.044 1.00 97.81 636 TYR A N 1
ATOM 4869 C CA . TYR A 1 636 ? 7.387 -8.610 -8.648 1.00 97.81 636 TYR A CA 1
ATOM 4870 C C . TYR A 1 636 ? 6.365 -7.563 -8.215 1.00 97.81 636 TYR A C 1
ATOM 4872 O O . TYR A 1 636 ? 5.206 -7.861 -7.932 1.00 97.81 636 TYR A O 1
ATOM 4880 N N . GLY A 1 637 ? 6.788 -6.303 -8.257 1.00 97.75 637 GLY A N 1
ATOM 4881 C CA . GLY A 1 637 ? 5.926 -5.166 -7.987 1.00 97.75 637 GLY A CA 1
ATOM 4882 C C . GLY A 1 637 ? 5.573 -4.999 -6.511 1.00 97.75 637 GLY A C 1
ATOM 4883 O O . GLY A 1 637 ? 6.059 -5.711 -5.631 1.00 97.75 637 GLY A O 1
ATOM 4884 N N . ALA A 1 638 ? 4.745 -3.993 -6.256 1.00 96.44 638 ALA A N 1
ATOM 4885 C CA . ALA A 1 638 ? 4.335 -3.603 -4.920 1.00 96.44 638 ALA A CA 1
ATOM 4886 C C . ALA A 1 638 ? 3.270 -4.543 -4.346 1.00 96.44 638 ALA A C 1
ATOM 4888 O O . ALA A 1 638 ? 2.370 -4.998 -5.052 1.00 96.44 638 ALA A O 1
ATOM 4889 N N . LYS A 1 639 ? 3.344 -4.770 -3.035 1.00 88.69 639 LYS A N 1
ATOM 4890 C CA . LYS A 1 639 ? 2.413 -5.568 -2.237 1.00 88.69 639 LYS A CA 1
ATOM 4891 C C . LYS A 1 639 ? 1.994 -4.772 -1.015 1.00 88.69 639 LYS A C 1
ATOM 4893 O O . LYS A 1 639 ? 2.815 -4.499 -0.142 1.00 88.69 639 LYS A O 1
ATOM 4898 N N . PHE A 1 640 ? 0.724 -4.406 -0.951 1.00 81.56 640 PHE A N 1
ATOM 4899 C CA . PHE A 1 640 ? 0.145 -3.812 0.248 1.00 81.56 640 PHE A CA 1
ATOM 4900 C C . PHE A 1 640 ? -0.551 -4.917 1.036 1.00 81.56 640 PHE A C 1
ATOM 4902 O O . PHE A 1 640 ? -1.228 -5.754 0.439 1.00 81.56 640 PHE A O 1
ATOM 4909 N N . GLU A 1 641 ? -0.321 -4.937 2.346 1.00 57.38 641 GLU A N 1
ATOM 4910 C CA . GLU A 1 641 ? -1.022 -5.817 3.290 1.00 57.38 641 GLU A CA 1
ATOM 4911 C C . GLU A 1 641 ? -2.355 -5.216 3.736 1.00 57.38 641 GLU A C 1
ATOM 4913 O O . GLU A 1 641 ? -2.423 -3.968 3.874 1.00 57.38 641 GLU A O 1
#

Secondary structure (DSSP, 8-state):
---------------------SHHHHHHHHHHHHHHHHHHHHHHHHHHHHHHHHHHHH----EEEEEEETTEEEEEETTS-EEEEE--------PPPEEE-TTSEEEETTEEEEESSSTTPPPPEEEE-TTSBEEEESSTTSS-EE-B-TTS-B-B----SS-----TTEEEEEEETTEEEEEETTS-EEEEEB-TT-EEEEPPPSSSEETTEEEEETT-EEEEEEEEESSEEEEE--TTT-EEEE---BTTEEEEEEE--SS-------SS--SSEEEEEEEETTEEEEEEEEEEEE---S-HHHHHHTTPPEEETTEEE-HHHH-SEEEE-STT----SSEEEEEPTT-EEEE---PEESEEEEEES-SSSPEEEEESS-EEE---SSS--EEEEEEEEEE-TT-B-TTS-B--SEEE-SSSEEEEEEEEEEEEEPPTT--SEE---TT-EEEEEEEES-EEEE-SSSEEEEEE-TT--PEEEEEEEES-EEEE-STT--BTEEEEEEEEEEEEEEEEEES-EEESB--GGG-SEEEEEES-EEEES-EEEESS--SS-EEEEEESSSS---SEEE--EEEESSSS-EEEETT-GGGS-TT--PPEEESS-TTTTSEEETTTTEEE--GGGTTSS----

Radius of gyration: 34.79 Å; chains: 1; bounding box: 83×87×115 Å

pLDDT: mean 85.01, std 16.49, range [24.69, 98.88]

Sequence (641 aa):
MKKLKSLLPFLLMLFALVGCKTDDLEKDIDSLKDRVTSLEAQVSLLNDNLNAIRVILDGSKTISSYTSENGTYTLTLSDGSTIALTQGSEGQIVMPDITINENGQWVLNGEVIGQATGNSGITPKFNISADKYWQVSFDEGKTYEYVLDENGEKVAATTSGNVSVSDAFFEDVKVENDMLVVTLNGGETYSLPIVANLKANIVDPAEGFKNGVWTIGYGETVTTEVEISGDNYFVTVPAGGWTATLSEVKEGKATLTVTAPAQASTLSRATADNSTELVLQVNKGINWAIDKIKVEAKTVIASYKALYDVGQTLNIGGLEISKEKYGEATIVNTEDFDFKTNGVYFIEPGISVNWQSATNFDKLILIGNNSSEKSVLAPTKQIKLSDADSGDGMLLCANLKIDATKVTNNDGGSTYLLAQNGNTAYKYAKFYNCDITTPASQPLTYISTSTRSFETLSFENCIFDYSGTGQQYLISLGSSTATYGTLIFKNNVFYNKEASSLIPKFKLFNGTKATINKLELEHNTFVNMACETTFFVYVSKLTDIVAQYNLFYTDVDLPNACGVFRVIDTPATGSVCDNNIVYRNDAYNWQMFYGGIKNGFEGAVEVERVEENPFTGGTFDLSIGTFVPNATYAEYGAKFE